Protein AF-A0A956BCB8-F1 (afdb_monomer_lite)

Sequence (490 aa):
EVKVELLGRRTKRAVRRPFRRSSAASWKRRGELRVGMPKALNMWSTGPFWRTYLETVGVKMKNVVFSDDTSEEMWIEGGKYGSIDPCYPSKVAQAHIHDLLFHKHSPEKPLDFIFFPCLTHMTTKLVGVMDTTSCPIVAGTPEVMKSAFTKEIDFFADRGVTYVDFAVTFTEPNLLKRQMFEGWAQHLGMTEDESDFAVDQAWKALERFDTIMEDKGREVLEAVERDDAIALLMIGRPYHSDPGLNHSVMDEFQVLGYPVLSMRSIPKDPAWLERFYADGLASGTIAHVLDLNDIWPENYSANSAQKVWSARFAARHPNVAVLDLSSFKCGHDAPTYGLVDSIINASGTPYSALHDIDANKPTGSIKIRVKTYAHSLKLHRERLEDVSRQKAELGFRVEAKRVALLEMKAAQLAQRGAMEPGLAAQIAQARERMAAYEARRPPPEKPKLPEGAIGLDKLSLGKRATASAAAHASAAGGDAARHAAAPQNT

Structure (mmCIF, N/CA/C/O backbone):
data_AF-A0A956BCB8-F1
#
_entry.id   AF-A0A956BCB8-F1
#
loop_
_atom_site.group_PDB
_atom_site.id
_atom_site.type_symbol
_atom_site.label_atom_id
_atom_site.label_alt_id
_atom_site.label_comp_id
_atom_site.label_asym_id
_atom_site.label_entity_id
_atom_site.label_seq_id
_atom_site.pdbx_PDB_ins_code
_atom_site.Cartn_x
_atom_site.Cartn_y
_atom_site.Cartn_z
_atom_site.occupancy
_atom_site.B_iso_or_equiv
_atom_site.auth_seq_id
_atom_site.auth_comp_id
_atom_site.auth_asym_id
_atom_site.auth_atom_id
_atom_site.pdbx_PDB_model_num
ATOM 1 N N . GLU A 1 1 ? -6.526 18.590 -31.800 1.00 78.38 1 GLU A N 1
ATOM 2 C CA . GLU A 1 1 ? -5.527 19.552 -32.310 1.00 78.38 1 GLU A CA 1
ATOM 3 C C . GLU A 1 1 ? -5.641 20.847 -31.516 1.00 78.38 1 GLU A C 1
ATOM 5 O O . GLU A 1 1 ? -6.756 21.332 -31.333 1.00 78.38 1 GLU A O 1
ATOM 10 N N . VAL A 1 2 ? -4.525 21.353 -30.988 1.00 81.00 2 VAL A N 1
ATOM 11 C CA . VAL A 1 2 ? -4.459 22.658 -30.315 1.00 81.00 2 VAL A CA 1
ATOM 12 C C . VAL A 1 2 ? -3.605 23.564 -31.189 1.00 81.00 2 VAL A C 1
ATOM 14 O O . VAL A 1 2 ? -2.436 23.258 -31.404 1.00 81.00 2 VAL A O 1
ATOM 17 N N . LYS A 1 3 ? -4.178 24.651 -31.707 1.00 82.88 3 LYS A N 1
ATOM 18 C CA . LYS A 1 3 ? -3.431 25.682 -32.435 1.00 82.88 3 LYS A CA 1
ATOM 19 C C . LYS A 1 3 ? -3.302 26.917 -31.561 1.00 82.88 3 LYS A C 1
ATOM 21 O O . LYS A 1 3 ? -4.275 27.333 -30.935 1.00 82.88 3 LYS A O 1
ATOM 26 N N . VAL A 1 4 ? -2.099 27.477 -31.506 1.00 82.69 4 VAL A N 1
ATOM 27 C CA . VAL A 1 4 ? -1.849 28.783 -30.894 1.00 82.69 4 VAL A CA 1
ATOM 28 C C . VAL A 1 4 ? -1.870 29.806 -32.021 1.00 82.69 4 VAL A C 1
ATOM 30 O O . VAL A 1 4 ? -1.070 29.727 -32.947 1.00 82.69 4 VAL A O 1
ATOM 33 N N . GLU A 1 5 ? -2.837 30.712 -31.985 1.00 85.50 5 GLU A N 1
ATOM 34 C CA . GLU A 1 5 ? -2.962 31.801 -32.951 1.00 85.50 5 GLU A CA 1
ATOM 35 C C . GLU A 1 5 ? -1.955 32.918 -32.648 1.00 85.50 5 GLU A C 1
ATOM 37 O O . GLU A 1 5 ? -1.380 32.976 -31.560 1.00 85.50 5 GLU A O 1
ATOM 42 N N . LEU A 1 6 ? -1.775 33.836 -33.603 1.00 76.75 6 LEU A N 1
ATOM 43 C CA . LEU A 1 6 ? -0.770 34.910 -33.579 1.00 76.75 6 LEU A CA 1
ATOM 44 C C . LEU A 1 6 ? -0.837 35.818 -32.325 1.00 76.75 6 LEU A C 1
ATOM 46 O O . LEU A 1 6 ? 0.141 36.474 -31.993 1.00 76.75 6 LEU A O 1
ATOM 50 N N . LEU A 1 7 ? -1.967 35.831 -31.605 1.00 83.25 7 LEU A N 1
ATOM 51 C CA . LEU A 1 7 ? -2.192 36.592 -30.364 1.00 83.25 7 LEU A CA 1
ATOM 52 C C . LEU A 1 7 ? -2.240 35.708 -29.099 1.00 83.25 7 LEU A C 1
ATOM 54 O O . LEU A 1 7 ? -2.809 36.096 -28.083 1.00 83.25 7 LEU A O 1
ATOM 58 N N . GLY A 1 8 ? -1.724 34.477 -29.159 1.00 79.69 8 GLY A N 1
ATOM 59 C CA . GLY A 1 8 ? -1.734 33.538 -28.030 1.00 79.69 8 GLY A CA 1
ATOM 60 C C . GLY A 1 8 ? -3.086 32.859 -27.771 1.00 79.69 8 GLY A C 1
ATOM 61 O O . GLY A 1 8 ? -3.193 32.013 -26.879 1.00 79.69 8 GLY A O 1
ATOM 62 N N . ARG A 1 9 ? -4.120 33.169 -28.566 1.00 83.00 9 ARG A N 1
ATOM 63 C CA . ARG A 1 9 ? -5.427 32.503 -28.498 1.00 83.00 9 ARG A CA 1
ATOM 64 C C . ARG A 1 9 ? -5.270 31.029 -28.874 1.00 83.00 9 ARG A C 1
ATOM 66 O O . ARG A 1 9 ? -4.783 30.699 -29.950 1.00 83.00 9 ARG A O 1
ATOM 73 N N . ARG A 1 10 ? -5.676 30.128 -27.976 1.00 88.06 10 ARG A N 1
ATOM 74 C CA . ARG A 1 10 ? -5.617 28.677 -28.202 1.00 88.06 10 ARG A CA 1
ATOM 75 C C . ARG A 1 10 ? -6.947 28.185 -28.758 1.00 88.06 10 ARG A C 1
ATOM 77 O O . ARG A 1 10 ? -7.950 28.213 -28.048 1.00 88.06 10 ARG A O 1
ATOM 84 N N . THR A 1 11 ? -6.962 27.686 -29.989 1.00 85.19 11 THR A N 1
ATOM 85 C CA . THR A 1 11 ? -8.126 26.995 -30.555 1.00 85.19 11 THR A CA 1
ATOM 86 C C . THR A 1 11 ? -7.971 25.487 -30.412 1.00 85.19 11 THR A C 1
ATOM 88 O O . THR A 1 11 ? -6.934 24.909 -30.738 1.00 85.19 11 THR A O 1
ATOM 91 N N . LYS A 1 12 ? -9.010 24.837 -29.876 1.00 88.19 12 LYS A N 1
ATOM 92 C CA . LYS A 1 12 ? -9.073 23.382 -29.704 1.00 88.19 12 LYS A CA 1
ATOM 93 C C . LYS A 1 12 ? -10.055 22.813 -30.720 1.00 88.19 12 LYS A C 1
ATOM 95 O O . LYS A 1 12 ? -11.239 23.129 -30.676 1.00 88.19 12 LYS A O 1
ATOM 100 N N . ARG A 1 13 ? -9.571 21.950 -31.611 1.00 87.56 13 ARG A N 1
ATOM 101 C CA . ARG A 1 13 ? -10.404 21.185 -32.545 1.00 87.56 13 ARG A CA 1
ATOM 102 C C . ARG A 1 13 ? -10.334 19.705 -32.193 1.00 87.56 13 ARG A C 1
ATOM 104 O O . ARG A 1 13 ? -9.237 19.144 -32.096 1.00 87.56 13 ARG A O 1
ATOM 111 N N . ALA A 1 14 ? -11.489 19.068 -32.018 1.00 86.50 14 ALA A N 1
ATOM 112 C CA . ALA A 1 14 ? -11.568 17.616 -31.912 1.00 86.50 14 ALA A CA 1
ATOM 113 C C . ALA A 1 14 ? -11.188 16.992 -33.264 1.00 86.50 14 ALA A C 1
ATOM 115 O O . ALA A 1 14 ? -11.709 17.389 -34.305 1.00 86.50 14 ALA A O 1
ATOM 116 N N . VAL A 1 15 ? -10.249 16.048 -33.252 1.00 85.19 15 VAL A N 1
ATOM 117 C CA . VAL A 1 15 ? -9.771 15.351 -34.452 1.00 85.19 15 VAL A CA 1
ATOM 118 C C . VAL A 1 15 ? -9.816 13.857 -34.173 1.00 85.19 15 VAL A C 1
ATOM 120 O O . VAL A 1 15 ? -9.373 13.416 -33.115 1.00 85.19 15 VAL A O 1
ATOM 123 N N . ARG A 1 16 ? -10.334 13.082 -35.128 1.00 87.62 16 ARG A N 1
ATOM 124 C CA . ARG A 1 16 ? -10.259 11.620 -35.114 1.00 87.62 16 ARG A CA 1
ATOM 125 C C . ARG A 1 16 ? -9.107 11.199 -36.018 1.00 87.62 16 ARG A C 1
ATOM 127 O O . ARG A 1 16 ? -9.094 11.555 -37.192 1.00 87.62 16 ARG A O 1
ATOM 134 N N . ARG A 1 17 ? -8.152 10.448 -35.474 1.00 91.62 17 ARG A N 1
ATOM 135 C CA . ARG A 1 17 ? -7.051 9.838 -36.230 1.00 91.62 17 ARG A CA 1
ATOM 136 C C . ARG A 1 17 ? -7.016 8.331 -35.966 1.00 91.62 17 ARG A C 1
ATOM 138 O O . ARG A 1 17 ? -7.472 7.917 -34.898 1.00 91.62 17 ARG A O 1
ATOM 145 N N . PRO A 1 18 ? -6.529 7.511 -36.912 1.00 92.56 18 PRO A N 1
ATOM 146 C CA . PRO A 1 18 ? -6.334 6.092 -36.654 1.00 92.56 18 PRO A CA 1
ATOM 147 C C . PRO A 1 18 ? -5.283 5.885 -35.560 1.00 92.56 18 PRO A C 1
ATOM 149 O O . PRO A 1 18 ? -4.381 6.709 -35.379 1.00 92.56 18 PRO A O 1
ATOM 152 N N . PHE A 1 19 ? -5.409 4.765 -34.855 1.00 95.88 19 PHE A N 1
ATOM 153 C CA . PHE A 1 19 ? -4.421 4.316 -33.885 1.00 95.88 19 PHE A CA 1
ATOM 154 C C . PHE A 1 19 ? -3.164 3.849 -34.622 1.00 95.88 19 PHE A C 1
ATOM 156 O O . PHE A 1 19 ? -3.221 2.931 -35.445 1.00 95.88 19 PHE A O 1
ATOM 163 N N . ARG A 1 20 ? -2.024 4.471 -34.336 1.00 96.75 20 ARG A N 1
ATOM 164 C CA . ARG A 1 20 ? -0.741 4.131 -34.942 1.00 96.75 20 ARG A CA 1
ATOM 165 C C . ARG A 1 20 ? -0.164 2.908 -34.239 1.00 96.75 20 ARG A C 1
ATOM 167 O O . ARG A 1 20 ? 0.370 3.012 -33.142 1.00 96.75 20 ARG A O 1
ATOM 174 N N . ARG A 1 21 ? -0.248 1.752 -34.889 1.00 96.75 21 ARG A N 1
ATOM 175 C CA . ARG A 1 21 ? 0.391 0.511 -34.431 1.00 96.75 21 ARG A CA 1
ATOM 176 C C . ARG A 1 21 ? 1.864 0.472 -34.832 1.00 96.75 21 ARG A C 1
ATOM 178 O O . ARG A 1 21 ? 2.269 1.065 -35.834 1.00 96.75 21 ARG A O 1
ATOM 185 N N . SER A 1 22 ? 2.645 -0.254 -34.050 1.00 97.56 22 SER A N 1
ATOM 186 C CA . SER A 1 22 ? 3.992 -0.685 -34.411 1.00 97.56 22 SER A CA 1
ATOM 187 C C . SER A 1 22 ? 3.979 -1.755 -35.509 1.00 97.56 22 SER A C 1
ATOM 189 O O . SER A 1 22 ? 2.927 -2.249 -35.923 1.00 97.56 22 SER A O 1
ATOM 191 N N . SER A 1 23 ? 5.164 -2.115 -36.008 1.00 97.56 23 SER A N 1
ATOM 192 C CA . SER A 1 23 ? 5.294 -3.198 -36.985 1.00 97.56 23 SER A CA 1
ATOM 193 C C . SER A 1 23 ? 4.954 -4.560 -36.363 1.00 97.56 23 SER A C 1
ATOM 195 O O . SER A 1 23 ? 5.201 -4.795 -35.179 1.00 97.56 23 SER A O 1
ATOM 197 N N . ALA A 1 24 ? 4.464 -5.501 -37.177 1.00 97.19 24 ALA A N 1
ATOM 198 C CA . ALA A 1 24 ? 4.207 -6.872 -36.724 1.00 97.19 24 ALA A CA 1
ATOM 199 C C . ALA A 1 24 ? 5.474 -7.560 -36.178 1.00 97.19 24 ALA A C 1
ATOM 201 O O . ALA A 1 24 ? 5.397 -8.341 -35.230 1.00 97.19 24 ALA A O 1
ATOM 202 N N . ALA A 1 25 ? 6.646 -7.235 -36.737 1.00 97.75 25 ALA A N 1
ATOM 203 C CA . ALA A 1 25 ? 7.933 -7.726 -36.255 1.00 97.75 25 ALA A CA 1
ATOM 204 C C . ALA A 1 25 ? 8.260 -7.187 -34.851 1.00 97.75 25 ALA A C 1
ATOM 206 O O . ALA A 1 25 ? 8.631 -7.967 -33.975 1.00 97.75 25 ALA A O 1
ATOM 207 N N . SER A 1 26 ? 8.056 -5.884 -34.611 1.00 97.56 26 SER A N 1
ATOM 208 C CA . SER A 1 26 ? 8.224 -5.271 -33.285 1.00 97.56 26 SER A CA 1
ATOM 209 C C . SER A 1 26 ? 7.300 -5.920 -32.258 1.00 97.56 26 SER A C 1
ATOM 211 O O . SER A 1 26 ? 7.753 -6.307 -31.185 1.00 97.56 26 SER A O 1
ATOM 213 N N . TRP A 1 27 ? 6.021 -6.092 -32.603 1.00 97.19 27 TRP A N 1
ATOM 214 C CA . TRP A 1 27 ? 5.041 -6.733 -31.726 1.00 97.19 27 TRP A CA 1
ATOM 215 C C . TRP A 1 27 ? 5.432 -8.176 -31.377 1.00 97.19 27 TRP A C 1
ATOM 217 O O . TRP A 1 27 ? 5.416 -8.556 -30.207 1.00 97.19 27 TRP A O 1
ATOM 227 N N . LYS A 1 28 ? 5.852 -8.972 -32.373 1.00 97.62 28 LYS A N 1
ATOM 228 C CA . LYS A 1 28 ? 6.321 -10.348 -32.153 1.00 97.62 28 LYS A CA 1
ATOM 229 C C . LYS A 1 28 ? 7.545 -10.389 -31.232 1.00 97.62 28 LYS A C 1
ATOM 231 O O . LYS A 1 28 ? 7.536 -11.162 -30.276 1.00 97.62 28 LYS A O 1
ATOM 236 N N . ARG A 1 29 ? 8.544 -9.527 -31.476 1.00 97.88 29 ARG A N 1
ATOM 237 C CA . ARG A 1 29 ? 9.771 -9.425 -30.664 1.00 97.88 29 ARG A CA 1
ATOM 238 C C . ARG A 1 29 ? 9.452 -9.163 -29.192 1.00 97.88 29 ARG A C 1
ATOM 240 O O . ARG A 1 29 ? 10.009 -9.827 -28.328 1.00 97.88 29 ARG A O 1
ATOM 247 N N . ARG A 1 30 ? 8.528 -8.245 -28.880 1.00 98.00 30 ARG A N 1
ATOM 248 C CA . ARG A 1 30 ? 8.152 -7.945 -27.481 1.00 98.00 30 ARG A CA 1
ATOM 249 C C . ARG A 1 30 ? 7.648 -9.164 -26.718 1.00 98.00 30 ARG A C 1
ATOM 251 O O . ARG A 1 30 ? 7.929 -9.296 -25.533 1.00 98.00 30 ARG A O 1
ATOM 258 N N . GLY A 1 31 ? 6.962 -10.079 -27.402 1.00 97.31 31 GLY A N 1
ATOM 259 C CA . GLY A 1 31 ? 6.481 -11.324 -26.810 1.00 97.31 31 GLY A CA 1
ATOM 260 C C . GLY A 1 31 ? 7.582 -12.338 -26.472 1.00 97.31 31 GLY A C 1
ATOM 261 O O . GLY A 1 31 ? 7.275 -13.384 -25.891 1.00 97.31 31 GLY A O 1
ATOM 262 N N . GLU A 1 32 ? 8.828 -12.079 -26.863 1.00 97.06 32 GLU A N 1
ATOM 263 C CA . GLU A 1 32 ? 10.011 -12.891 -26.558 1.00 97.06 32 GLU A CA 1
ATOM 264 C C . GLU A 1 32 ? 10.850 -12.260 -25.436 1.00 97.06 32 GLU A C 1
ATOM 266 O O . GLU A 1 32 ? 11.441 -13.001 -24.655 1.00 97.06 32 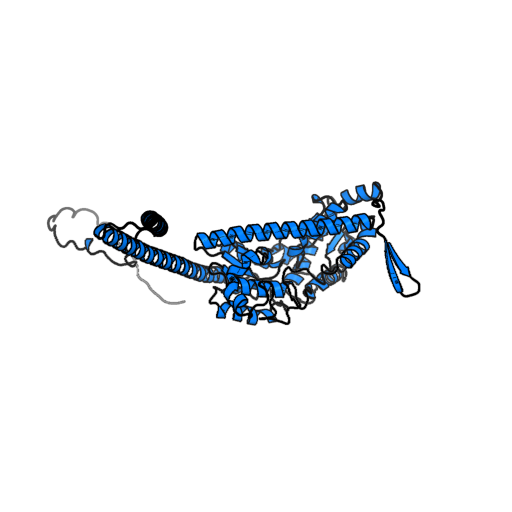GLU A O 1
ATOM 271 N N . LEU A 1 33 ? 10.796 -10.929 -25.282 1.00 98.12 33 LEU A N 1
ATOM 272 C CA . LEU A 1 33 ? 11.534 -10.180 -24.260 1.00 98.12 33 LEU A CA 1
ATOM 273 C C . LEU A 1 33 ? 11.100 -10.548 -22.837 1.00 98.12 33 LEU A C 1
ATOM 275 O O . LEU A 1 33 ? 9.907 -10.751 -22.587 1.00 98.12 33 LEU A O 1
ATOM 279 N N . ARG A 1 34 ? 12.056 -10.573 -21.904 1.00 98.62 34 ARG A N 1
ATOM 280 C CA . ARG A 1 34 ? 11.872 -10.768 -20.460 1.00 98.62 34 ARG A CA 1
ATOM 281 C C . ARG A 1 34 ? 12.368 -9.558 -19.674 1.00 98.62 34 ARG A C 1
ATOM 283 O O . ARG A 1 34 ? 13.494 -9.102 -19.855 1.00 98.62 34 ARG A O 1
ATOM 290 N N . VAL A 1 35 ? 11.518 -9.063 -18.780 1.00 98.81 35 VAL A N 1
ATOM 291 C CA . VAL A 1 35 ? 11.767 -7.870 -17.962 1.00 98.81 35 VAL A CA 1
ATOM 292 C C . VAL A 1 35 ? 11.741 -8.268 -16.491 1.00 98.81 35 VAL A C 1
ATOM 294 O O . VAL A 1 35 ? 10.708 -8.708 -15.986 1.00 98.81 35 VAL A O 1
ATOM 297 N N . GLY A 1 36 ? 12.880 -8.121 -15.821 1.00 98.69 36 GLY A N 1
ATOM 298 C CA . GLY A 1 36 ? 13.033 -8.244 -14.377 1.00 98.69 36 GLY A CA 1
ATOM 299 C C . GLY A 1 36 ? 12.641 -6.952 -13.661 1.00 98.69 36 GLY A C 1
ATOM 300 O O . GLY A 1 36 ? 12.935 -5.867 -14.152 1.00 98.69 36 GLY A O 1
ATOM 301 N N . MET A 1 37 ? 12.001 -7.045 -12.500 1.00 98.50 37 MET A N 1
ATOM 302 C CA . MET A 1 37 ? 11.671 -5.905 -11.641 1.00 98.50 37 MET A CA 1
ATOM 303 C C . MET A 1 37 ? 11.939 -6.259 -10.175 1.00 98.50 37 MET A C 1
ATOM 305 O O . MET A 1 37 ? 11.425 -7.275 -9.701 1.00 98.50 37 MET A O 1
ATOM 309 N N . PRO A 1 38 ? 12.714 -5.457 -9.426 1.00 97.69 38 PRO A N 1
ATOM 310 C CA . PRO A 1 38 ? 12.948 -5.741 -8.017 1.00 97.69 38 PRO A CA 1
ATOM 311 C C . PRO A 1 38 ? 11.653 -5.527 -7.229 1.00 97.69 38 PRO A C 1
ATOM 313 O O . PRO A 1 38 ? 10.982 -4.504 -7.368 1.00 97.69 38 PRO A O 1
ATOM 316 N N . LYS A 1 39 ? 11.293 -6.481 -6.372 1.00 96.12 39 LYS A N 1
ATOM 317 C CA . LYS A 1 39 ? 10.112 -6.424 -5.502 1.00 96.12 39 LYS A CA 1
ATOM 318 C C . LYS A 1 39 ? 10.396 -5.582 -4.249 1.00 96.12 39 LYS A C 1
ATOM 320 O O . LYS A 1 39 ? 10.201 -6.019 -3.124 1.00 96.12 39 LYS A O 1
ATOM 325 N N . ALA A 1 40 ? 10.856 -4.350 -4.458 1.00 95.31 40 ALA A N 1
ATOM 326 C CA . ALA A 1 40 ? 11.363 -3.469 -3.410 1.00 95.31 40 ALA A CA 1
ATOM 327 C C . ALA A 1 40 ? 10.598 -2.138 -3.338 1.00 95.31 40 ALA A C 1
ATOM 329 O O . ALA A 1 40 ? 10.073 -1.631 -4.331 1.00 95.31 40 ALA A O 1
ATOM 330 N N . LEU A 1 41 ? 10.591 -1.513 -2.158 1.00 95.75 41 LEU A N 1
ATOM 331 C CA . LEU A 1 41 ? 10.077 -0.153 -1.954 1.00 95.75 41 LEU A CA 1
ATOM 332 C C . LEU A 1 41 ? 8.624 0.035 -2.459 1.00 95.75 41 LEU A C 1
ATOM 334 O O . LEU A 1 41 ? 7.734 -0.750 -2.132 1.00 95.75 41 LEU A O 1
ATOM 338 N N . ASN A 1 42 ? 8.365 1.082 -3.251 1.00 95.31 42 ASN A N 1
ATOM 339 C CA . ASN A 1 42 ? 7.043 1.383 -3.807 1.00 95.31 42 ASN A CA 1
ATOM 340 C C . ASN A 1 42 ? 6.625 0.434 -4.947 1.00 95.31 42 ASN A C 1
ATOM 342 O O . ASN A 1 42 ? 5.492 0.531 -5.420 1.00 95.31 42 ASN A O 1
ATOM 346 N N . MET A 1 43 ? 7.460 -0.526 -5.366 1.00 95.38 43 MET A N 1
ATOM 347 C CA . MET A 1 43 ? 7.018 -1.577 -6.297 1.00 95.38 43 MET A CA 1
ATOM 348 C C . MET A 1 43 ? 5.882 -2.413 -5.695 1.00 95.38 43 MET A C 1
ATOM 350 O O . MET A 1 43 ? 5.007 -2.869 -6.425 1.00 95.38 43 MET A O 1
ATOM 354 N N . TRP A 1 44 ? 5.811 -2.516 -4.364 1.00 94.31 44 TRP A N 1
ATOM 355 C CA . TRP A 1 44 ? 4.705 -3.166 -3.655 1.00 94.31 44 TRP A CA 1
ATOM 356 C C . TRP A 1 44 ? 3.353 -2.457 -3.806 1.00 94.31 44 TRP A C 1
ATOM 358 O O . TRP A 1 44 ? 2.317 -3.115 -3.796 1.00 94.31 44 TRP A O 1
ATOM 368 N N . SER A 1 45 ? 3.335 -1.132 -3.976 1.00 93.31 45 SER A N 1
ATOM 369 C CA . SER A 1 45 ? 2.097 -0.368 -4.198 1.00 93.31 45 SER A CA 1
ATOM 370 C C . SER A 1 45 ? 1.796 -0.118 -5.673 1.00 93.31 45 SER A C 1
ATOM 372 O O . SER A 1 45 ? 0.657 0.188 -6.011 1.00 93.31 45 SER A O 1
ATOM 374 N N . THR A 1 46 ? 2.792 -0.244 -6.553 1.00 96.06 46 THR A N 1
ATOM 375 C CA . THR A 1 46 ? 2.686 0.116 -7.979 1.00 96.06 46 THR A CA 1
ATOM 376 C C . THR A 1 46 ? 2.840 -1.074 -8.932 1.00 96.06 46 THR A C 1
ATOM 378 O O . THR A 1 46 ? 2.613 -0.933 -10.130 1.00 96.06 46 THR A O 1
ATOM 381 N N . GLY A 1 47 ? 3.136 -2.274 -8.425 1.00 96.12 47 GLY A N 1
ATOM 382 C CA . GLY A 1 47 ? 3.299 -3.508 -9.202 1.00 96.12 47 GLY A CA 1
ATOM 383 C C . GLY A 1 47 ? 2.190 -3.792 -10.229 1.00 96.12 47 GLY A C 1
ATOM 384 O O . GLY A 1 47 ? 2.526 -4.095 -11.378 1.00 96.12 47 GLY A O 1
ATOM 385 N N . PRO A 1 48 ? 0.889 -3.645 -9.887 1.00 97.31 48 PRO A N 1
ATOM 386 C CA . PRO A 1 48 ? -0.199 -3.822 -10.851 1.00 97.31 48 PRO A CA 1
ATOM 387 C C . PRO A 1 48 ? -0.103 -2.892 -12.067 1.00 97.31 48 PRO A C 1
ATOM 389 O O . PRO A 1 48 ? -0.413 -3.319 -13.180 1.00 97.31 48 PRO A O 1
ATOM 392 N N . PHE A 1 49 ? 0.369 -1.655 -11.878 1.00 98.56 49 PHE A N 1
ATOM 393 C CA . PHE A 1 49 ? 0.567 -0.694 -12.962 1.00 98.56 49 PHE A CA 1
ATOM 394 C C . PHE A 1 49 ? 1.672 -1.177 -13.910 1.00 98.56 49 PHE A C 1
ATOM 396 O O . PHE A 1 49 ? 1.430 -1.353 -15.104 1.00 98.56 49 PHE A O 1
ATOM 403 N N . TRP A 1 50 ? 2.867 -1.465 -13.382 1.00 98.19 50 TRP A N 1
ATOM 404 C CA . TRP A 1 50 ? 4.025 -1.845 -14.203 1.00 98.19 50 TRP A CA 1
ATOM 405 C C . TRP A 1 50 ? 3.794 -3.131 -14.980 1.00 98.19 50 TRP A C 1
ATOM 407 O O . TRP A 1 50 ? 4.085 -3.206 -16.175 1.00 98.19 50 TRP A O 1
ATOM 417 N N . ARG A 1 51 ? 3.214 -4.130 -14.308 1.00 98.00 51 ARG A N 1
ATOM 418 C CA . ARG A 1 51 ? 2.868 -5.404 -14.929 1.00 98.00 51 ARG A CA 1
ATOM 419 C C . ARG A 1 51 ? 1.890 -5.207 -16.084 1.00 98.00 51 ARG A C 1
ATOM 421 O O . ARG A 1 51 ? 2.157 -5.659 -17.194 1.00 98.00 51 ARG A O 1
ATOM 428 N N . THR A 1 52 ? 0.797 -4.488 -15.840 1.00 98.69 52 THR A N 1
ATOM 429 C CA . THR A 1 52 ? -0.241 -4.262 -16.853 1.00 98.69 52 THR A CA 1
ATOM 430 C C . THR A 1 52 ? 0.279 -3.438 -18.026 1.00 98.69 52 THR A C 1
ATOM 432 O O . THR A 1 52 ? -0.061 -3.738 -19.170 1.00 98.69 52 THR A O 1
ATOM 435 N N . TYR A 1 53 ? 1.123 -2.433 -17.776 1.00 98.81 53 TYR A N 1
ATOM 436 C CA . TYR A 1 53 ? 1.748 -1.642 -18.835 1.00 98.81 53 TYR A CA 1
ATOM 437 C C . TYR A 1 53 ? 2.555 -2.538 -19.786 1.00 98.81 53 TYR A C 1
ATOM 439 O O . TYR A 1 53 ? 2.287 -2.552 -20.989 1.00 98.81 53 TYR A O 1
ATOM 447 N N . LEU A 1 54 ? 3.485 -3.337 -19.245 1.00 98.62 54 LEU A N 1
ATOM 448 C CA . LEU A 1 54 ? 4.342 -4.235 -20.029 1.00 98.62 54 LEU A CA 1
ATOM 449 C C . LEU A 1 54 ? 3.525 -5.284 -20.795 1.00 98.62 54 LEU A C 1
ATOM 451 O O . LEU A 1 54 ? 3.777 -5.531 -21.978 1.00 98.62 54 LEU A O 1
ATOM 455 N N . GLU A 1 55 ? 2.509 -5.858 -20.151 1.00 98.44 55 GLU A N 1
ATOM 456 C CA . GLU A 1 55 ? 1.604 -6.814 -20.791 1.00 98.44 55 GLU A CA 1
ATOM 457 C C . GLU A 1 55 ? 0.815 -6.185 -21.942 1.00 98.44 55 GLU A C 1
ATOM 459 O O . GLU A 1 55 ? 0.720 -6.759 -23.029 1.00 98.44 55 GLU A O 1
ATOM 464 N N . THR A 1 56 ? 0.315 -4.963 -21.747 1.00 98.50 56 THR A N 1
ATOM 465 C CA . THR A 1 56 ? -0.480 -4.253 -22.755 1.00 98.50 56 THR A CA 1
ATOM 466 C C . THR A 1 56 ? 0.348 -3.875 -23.983 1.00 98.50 56 THR A C 1
ATOM 468 O O . THR A 1 56 ? -0.160 -3.932 -25.105 1.00 98.50 56 THR A O 1
ATOM 471 N N . VAL A 1 57 ? 1.631 -3.535 -23.806 1.00 97.88 57 VAL A N 1
ATOM 472 C CA . VAL A 1 57 ? 2.530 -3.247 -24.937 1.00 97.88 57 VAL A CA 1
ATOM 473 C C . VAL A 1 57 ? 3.045 -4.508 -25.639 1.00 97.88 57 VAL A C 1
ATOM 475 O O . VAL A 1 57 ? 3.712 -4.377 -26.664 1.00 97.88 57 VAL A O 1
ATOM 478 N N . GLY A 1 58 ? 2.719 -5.711 -25.153 1.00 97.81 58 GLY A N 1
ATOM 479 C CA . GLY A 1 58 ? 2.973 -6.982 -25.842 1.00 97.81 58 GLY A CA 1
ATOM 480 C C . GLY A 1 58 ? 4.016 -7.897 -25.192 1.00 97.81 58 GLY A C 1
ATOM 481 O O . GLY A 1 58 ? 4.340 -8.935 -25.773 1.00 97.81 58 GLY A O 1
ATOM 482 N N . VAL A 1 59 ? 4.540 -7.562 -24.006 1.00 98.44 59 VAL A N 1
ATOM 483 C CA . VAL A 1 59 ? 5.370 -8.492 -23.218 1.00 98.44 59 VAL A CA 1
ATOM 484 C C . VAL A 1 59 ? 4.466 -9.580 -22.637 1.00 98.44 59 VAL A C 1
ATOM 486 O O . VAL A 1 59 ? 3.394 -9.303 -22.112 1.00 98.44 59 VAL A O 1
ATOM 489 N N . LYS A 1 60 ? 4.851 -10.855 -22.723 1.00 97.94 60 LYS A N 1
ATOM 490 C CA . LYS A 1 60 ? 4.013 -11.933 -22.164 1.00 97.94 60 LYS A CA 1
ATOM 491 C C . LYS A 1 60 ? 3.988 -11.853 -20.634 1.00 97.94 60 LYS A C 1
ATOM 493 O O . LYS A 1 60 ? 5.033 -11.673 -20.023 1.00 97.94 60 LYS A O 1
ATOM 498 N N . MET A 1 61 ? 2.844 -12.138 -20.007 1.00 96.12 61 MET A N 1
ATOM 499 C CA . MET A 1 61 ? 2.690 -12.154 -18.537 1.00 96.12 61 MET A CA 1
ATOM 500 C C . MET A 1 61 ? 3.786 -12.956 -17.809 1.00 96.12 61 MET A C 1
ATOM 502 O O . MET A 1 61 ? 4.304 -12.523 -16.784 1.00 96.12 61 MET A O 1
ATOM 506 N N . LYS A 1 62 ? 4.174 -14.121 -18.349 1.00 96.69 62 LYS A N 1
ATOM 507 C CA . LYS A 1 62 ? 5.232 -14.986 -17.784 1.00 96.69 62 LYS A CA 1
ATOM 508 C C . LYS A 1 62 ? 6.656 -14.423 -17.914 1.00 96.69 62 LYS A C 1
ATOM 510 O O . LYS A 1 62 ? 7.583 -14.953 -17.312 1.00 96.69 62 LYS A O 1
ATOM 515 N N . ASN A 1 63 ? 6.829 -13.409 -18.755 1.00 98.00 63 ASN A N 1
ATOM 516 C CA . ASN A 1 63 ? 8.098 -12.752 -19.030 1.00 98.00 63 ASN A CA 1
ATOM 517 C C . ASN A 1 63 ? 8.274 -11.464 -18.212 1.00 98.00 63 ASN A C 1
ATOM 519 O O . ASN A 1 63 ? 9.344 -10.865 -18.252 1.00 98.00 63 ASN A O 1
ATOM 523 N N . VAL A 1 64 ? 7.247 -11.054 -17.467 1.00 98.12 64 VAL A N 1
ATOM 524 C CA . VAL A 1 64 ? 7.340 -10.018 -16.441 1.00 98.12 64 VAL A CA 1
ATOM 525 C C . VAL A 1 64 ? 7.708 -10.716 -15.134 1.00 98.12 64 VAL A C 1
ATOM 527 O O . VAL A 1 64 ? 6.881 -11.408 -14.539 1.00 98.12 64 VAL A O 1
ATOM 530 N N . VAL A 1 65 ? 8.971 -10.600 -14.732 1.00 98.31 65 VAL A N 1
ATOM 531 C CA . VAL A 1 65 ? 9.565 -11.365 -13.631 1.00 98.31 65 VAL A CA 1
ATOM 532 C C . VAL A 1 65 ? 9.856 -10.422 -12.475 1.00 98.31 65 VAL A C 1
ATOM 534 O O . VAL A 1 65 ? 10.603 -9.464 -12.634 1.00 98.31 65 VAL A O 1
ATOM 537 N N . PHE A 1 66 ? 9.286 -10.694 -11.308 1.00 98.19 66 PHE A N 1
ATOM 538 C CA . PHE A 1 66 ? 9.696 -10.020 -10.080 1.00 98.19 66 PHE A CA 1
ATOM 539 C C . PHE A 1 66 ? 10.803 -10.825 -9.396 1.00 98.19 66 PHE A C 1
ATOM 541 O O . PHE A 1 66 ? 10.856 -12.047 -9.563 1.00 98.19 66 PHE A O 1
ATOM 548 N N . SER A 1 67 ? 11.670 -10.152 -8.640 1.00 98.25 67 SER A N 1
ATOM 549 C CA . SER A 1 67 ? 12.517 -10.848 -7.665 1.00 98.25 67 SER A CA 1
ATOM 550 C C . SER A 1 67 ? 11.647 -11.564 -6.628 1.00 98.25 67 SER A C 1
ATOM 552 O O . SER A 1 67 ? 10.480 -11.198 -6.436 1.00 98.25 67 SER A O 1
ATOM 554 N N . ASP A 1 68 ? 12.226 -12.530 -5.925 1.00 97.50 68 ASP A N 1
ATOM 555 C CA . ASP A 1 68 ? 11.528 -13.194 -4.822 1.00 97.50 68 ASP A CA 1
ATOM 556 C C . ASP A 1 68 ? 11.251 -12.238 -3.646 1.00 97.50 68 ASP A C 1
ATOM 558 O O . ASP A 1 68 ? 11.720 -11.091 -3.613 1.00 97.50 68 ASP A O 1
ATOM 562 N N . ASP A 1 69 ? 10.435 -12.715 -2.702 1.00 96.31 69 ASP A N 1
ATOM 563 C CA . ASP A 1 69 ? 10.275 -12.077 -1.394 1.00 96.31 69 ASP A CA 1
ATOM 564 C C . ASP A 1 69 ? 11.612 -12.046 -0.652 1.00 96.31 69 ASP A C 1
ATOM 566 O O . ASP A 1 69 ? 12.445 -12.942 -0.814 1.00 96.31 69 ASP A O 1
ATOM 570 N N . THR A 1 70 ? 11.814 -11.020 0.173 1.00 95.06 70 THR A N 1
ATOM 571 C CA . THR A 1 70 ? 13.042 -10.905 0.955 1.00 95.06 70 THR A CA 1
ATOM 572 C C . THR A 1 70 ? 13.174 -12.111 1.886 1.00 95.06 70 THR A C 1
ATOM 574 O O . THR A 1 70 ? 12.256 -12.451 2.636 1.00 95.06 70 THR A O 1
ATOM 577 N N . SER A 1 71 ? 14.350 -12.733 1.886 1.00 93.00 71 SER A N 1
ATOM 578 C CA . SER A 1 71 ? 14.735 -13.760 2.852 1.00 93.00 71 SER A CA 1
ATOM 579 C C . SER A 1 71 ? 16.104 -13.445 3.452 1.00 93.00 71 SER A C 1
ATOM 581 O O . SER A 1 71 ? 16.837 -12.586 2.954 1.00 93.00 71 SER A O 1
ATOM 583 N N . GLU A 1 72 ? 16.449 -14.129 4.542 1.00 89.88 72 GLU A N 1
ATOM 584 C CA . GLU A 1 72 ? 17.769 -13.988 5.161 1.00 89.88 72 GLU A CA 1
ATOM 585 C C . GLU A 1 72 ? 18.871 -14.459 4.202 1.00 89.88 72 GLU A C 1
ATOM 587 O O . GLU A 1 72 ? 19.889 -13.789 4.053 1.00 89.88 72 GLU A O 1
ATOM 592 N N . GLU A 1 73 ? 18.625 -15.547 3.472 1.00 91.62 73 GLU A N 1
ATOM 593 C CA . GLU A 1 73 ? 19.525 -16.081 2.449 1.00 91.62 73 GLU A CA 1
ATOM 594 C C . GLU A 1 73 ? 19.729 -15.071 1.316 1.00 91.62 73 GLU A C 1
ATOM 596 O O . GLU A 1 73 ? 20.868 -14.764 0.964 1.00 91.62 73 GLU A O 1
ATOM 601 N N . MET A 1 74 ? 18.639 -14.481 0.806 1.00 93.50 74 MET A N 1
ATOM 602 C CA . MET A 1 74 ? 18.713 -13.436 -0.217 1.00 93.50 74 MET A CA 1
ATOM 603 C C . MET A 1 74 ? 19.558 -12.251 0.271 1.00 93.50 74 MET A C 1
ATOM 605 O O . MET A 1 74 ? 20.420 -11.755 -0.459 1.00 93.50 74 MET A O 1
ATOM 609 N N . TRP A 1 75 ? 19.337 -11.805 1.512 1.00 91.44 75 TRP A N 1
ATOM 610 C CA . TRP A 1 75 ? 20.099 -10.710 2.109 1.00 91.44 75 TRP A CA 1
ATOM 611 C C . TRP A 1 75 ? 21.589 -11.045 2.256 1.00 91.44 75 TRP A C 1
ATOM 613 O O . TRP A 1 75 ? 22.429 -10.226 1.887 1.00 91.44 75 TRP A O 1
ATOM 623 N N . ILE A 1 76 ? 21.938 -12.238 2.743 1.00 90.94 76 ILE A N 1
ATOM 624 C CA . ILE A 1 76 ? 23.336 -12.669 2.902 1.00 90.94 76 ILE A CA 1
ATOM 625 C C . ILE A 1 76 ? 24.050 -12.719 1.546 1.00 90.94 76 ILE A C 1
ATOM 627 O O . ILE A 1 76 ? 25.191 -12.267 1.422 1.00 90.94 76 ILE A O 1
ATOM 631 N N . GLU A 1 77 ? 23.389 -13.241 0.514 1.00 93.19 77 GLU A N 1
ATOM 632 C CA . GLU A 1 77 ? 23.982 -13.372 -0.817 1.00 93.19 77 GLU A CA 1
ATOM 633 C C . GLU A 1 77 ? 24.162 -12.023 -1.522 1.00 93.19 77 GLU A C 1
ATOM 635 O O . GLU A 1 77 ? 25.202 -11.779 -2.149 1.00 93.19 77 GLU A O 1
ATOM 640 N N . GLY A 1 78 ? 23.155 -11.152 -1.421 1.00 90.75 78 GLY A N 1
ATOM 641 C CA . GLY A 1 78 ? 23.036 -9.939 -2.223 1.00 90.75 78 GLY A CA 1
ATOM 642 C C . GLY A 1 78 ? 23.225 -8.614 -1.477 1.00 90.75 78 GLY A C 1
ATOM 643 O O . GLY A 1 78 ? 23.266 -7.576 -2.124 1.00 90.75 78 GLY A O 1
ATOM 644 N N . GLY A 1 79 ? 23.386 -8.609 -0.153 1.00 86.00 79 GLY A N 1
ATOM 645 C CA . GLY A 1 79 ? 23.614 -7.406 0.669 1.00 86.00 79 GLY A CA 1
ATOM 646 C C . GLY A 1 79 ? 25.075 -6.938 0.738 1.00 86.00 79 GLY A C 1
ATOM 647 O O . GLY A 1 79 ? 25.418 -6.074 1.541 1.00 86.00 79 GLY A O 1
ATOM 648 N N . LYS A 1 80 ? 25.956 -7.530 -0.076 1.00 86.25 80 LYS A N 1
ATOM 649 C CA . LYS A 1 80 ? 27.414 -7.316 -0.051 1.00 86.25 80 LYS A CA 1
ATOM 650 C C . LYS A 1 80 ? 27.911 -6.169 -0.937 1.00 86.25 80 LYS A C 1
ATOM 652 O O . LYS A 1 80 ? 29.115 -5.917 -0.974 1.00 86.25 80 LYS A O 1
ATOM 657 N N . TYR A 1 81 ? 27.029 -5.502 -1.682 1.00 82.56 81 TYR A N 1
ATOM 658 C CA . TYR A 1 81 ? 27.440 -4.424 -2.580 1.00 82.56 81 TYR A CA 1
ATOM 659 C C . TYR A 1 81 ? 27.667 -3.135 -1.785 1.00 82.56 81 TYR A C 1
ATOM 661 O O . TYR A 1 81 ? 26.894 -2.764 -0.902 1.00 82.56 81 TYR A O 1
ATOM 669 N N . GLY A 1 82 ? 28.769 -2.443 -2.076 1.00 65.88 82 GLY A N 1
ATOM 670 C CA . GLY A 1 82 ? 29.127 -1.207 -1.387 1.00 65.88 82 GLY A CA 1
ATOM 671 C C . GLY A 1 82 ? 28.132 -0.088 -1.697 1.00 65.88 82 GLY A C 1
ATOM 672 O O . GLY A 1 82 ? 28.276 0.600 -2.703 1.00 65.88 82 GLY A O 1
ATOM 673 N N . SER A 1 83 ? 27.153 0.124 -0.819 1.00 65.19 83 SER A N 1
ATOM 674 C CA . SER A 1 83 ? 26.261 1.288 -0.836 1.00 65.19 83 SER A CA 1
ATOM 675 C C . SER A 1 83 ? 26.419 2.085 0.449 1.00 65.19 83 SER A C 1
ATOM 677 O O . SER A 1 83 ? 26.552 1.514 1.531 1.00 65.19 83 SER A O 1
ATOM 679 N N . ILE A 1 84 ? 26.341 3.413 0.338 1.00 65.62 84 ILE A N 1
ATOM 680 C CA . ILE A 1 84 ? 26.159 4.298 1.495 1.00 65.62 84 ILE A CA 1
ATOM 681 C C . ILE A 1 84 ? 24.901 3.833 2.225 1.00 65.62 84 ILE A C 1
ATOM 683 O O . ILE A 1 84 ? 23.893 3.604 1.566 1.00 65.62 84 ILE A O 1
ATOM 687 N N . ASP A 1 85 ? 24.998 3.668 3.544 1.00 61.62 85 ASP A N 1
ATOM 688 C CA . ASP A 1 85 ? 23.993 3.078 4.434 1.00 61.62 85 ASP A CA 1
ATOM 689 C C . ASP A 1 85 ? 22.711 3.951 4.508 1.00 61.62 85 ASP A C 1
ATOM 691 O O . ASP A 1 85 ? 22.678 4.905 5.295 1.00 61.62 85 ASP A O 1
ATOM 695 N N . PRO A 1 86 ? 21.658 3.660 3.704 1.00 81.56 86 PRO A N 1
ATOM 696 C CA . PRO A 1 86 ? 20.361 4.325 3.758 1.00 81.56 86 PRO A CA 1
ATOM 697 C C . PRO A 1 86 ? 19.439 3.557 4.731 1.00 81.56 86 PRO A C 1
ATOM 699 O O . PRO A 1 86 ? 19.897 2.768 5.559 1.00 81.56 86 PRO A O 1
ATOM 702 N N . CYS A 1 87 ? 18.120 3.746 4.651 1.00 91.38 87 CYS A N 1
ATOM 703 C CA . CYS A 1 87 ? 17.190 2.902 5.405 1.00 91.38 87 CYS A CA 1
ATOM 704 C C . CYS A 1 87 ? 17.287 1.421 4.988 1.00 91.38 87 CYS A C 1
ATOM 706 O O . CYS A 1 87 ? 17.568 1.112 3.826 1.00 91.38 87 CYS A O 1
ATOM 708 N N . TYR A 1 88 ? 17.013 0.509 5.928 1.00 91.06 88 TYR A N 1
ATOM 709 C CA . TYR A 1 88 ? 17.025 -0.948 5.713 1.00 91.06 88 TYR A CA 1
ATOM 710 C C . TYR A 1 88 ? 16.397 -1.409 4.373 1.00 91.06 88 TYR A C 1
ATOM 712 O O . TYR A 1 88 ? 17.101 -2.031 3.578 1.00 91.06 88 TYR A O 1
ATOM 720 N N . PRO A 1 89 ? 15.151 -1.042 4.022 1.00 92.94 89 PRO A N 1
ATOM 721 C CA . PRO A 1 89 ? 14.502 -1.502 2.788 1.00 92.94 89 PRO A CA 1
ATOM 722 C C . PRO A 1 89 ? 15.178 -1.012 1.497 1.00 92.94 89 PRO A C 1
ATOM 724 O O . PRO A 1 89 ? 15.066 -1.664 0.462 1.00 92.94 89 PRO A O 1
ATOM 727 N N . SER A 1 90 ? 15.898 0.115 1.527 1.00 92.50 90 SER A N 1
ATOM 728 C CA . SER A 1 90 ? 16.695 0.571 0.378 1.00 92.50 90 SER A CA 1
ATOM 729 C C . SER A 1 90 ? 17.976 -0.251 0.223 1.00 92.50 90 SER A C 1
ATOM 731 O O . SER A 1 90 ? 18.368 -0.554 -0.900 1.00 92.50 90 SER A O 1
ATOM 733 N N . LYS A 1 91 ? 18.589 -0.704 1.328 1.00 90.56 91 LYS A N 1
ATOM 734 C CA . LYS A 1 91 ? 19.722 -1.648 1.270 1.00 90.56 91 LYS A CA 1
ATOM 735 C C . LYS A 1 91 ? 19.312 -2.975 0.650 1.00 90.56 91 LYS A C 1
ATOM 737 O O . LYS A 1 91 ? 20.014 -3.492 -0.212 1.00 90.56 91 LYS A O 1
ATOM 742 N N . VAL A 1 92 ? 18.159 -3.497 1.068 1.00 93.00 92 VAL A N 1
ATOM 743 C CA . VAL A 1 92 ? 17.630 -4.784 0.593 1.00 93.00 92 VAL A CA 1
ATOM 744 C C . VAL A 1 92 ? 17.342 -4.765 -0.913 1.00 93.00 92 VAL A C 1
ATOM 746 O O . VAL A 1 92 ? 17.408 -5.807 -1.559 1.00 93.00 92 VAL A O 1
ATOM 749 N N . ALA A 1 93 ? 17.148 -3.590 -1.527 1.00 95.06 93 ALA A N 1
ATOM 750 C CA . ALA A 1 93 ? 17.027 -3.472 -2.982 1.00 95.06 93 ALA A CA 1
ATOM 751 C C . ALA A 1 93 ? 18.218 -4.090 -3.740 1.00 95.06 93 ALA A C 1
ATOM 753 O O . ALA A 1 93 ? 18.014 -4.666 -4.806 1.00 95.06 93 ALA A O 1
ATOM 754 N N . GLN A 1 94 ? 19.433 -4.056 -3.179 1.00 94.25 94 GLN A N 1
ATOM 755 C CA . GLN A 1 94 ? 20.604 -4.706 -3.783 1.00 94.25 94 GLN A CA 1
ATOM 756 C C . GLN A 1 94 ? 20.423 -6.217 -3.863 1.00 94.25 94 GLN A C 1
ATOM 758 O O . GLN A 1 94 ? 20.737 -6.831 -4.880 1.00 94.25 94 GLN A O 1
ATOM 763 N N . ALA A 1 95 ? 19.864 -6.805 -2.808 1.00 95.31 95 ALA A N 1
ATOM 764 C CA . ALA A 1 95 ? 19.607 -8.227 -2.734 1.00 95.31 95 ALA A CA 1
ATOM 765 C C . ALA A 1 95 ? 18.566 -8.664 -3.776 1.00 95.31 95 ALA A C 1
ATOM 767 O O . ALA A 1 95 ? 18.750 -9.682 -4.437 1.00 95.31 95 ALA A O 1
ATOM 768 N N . HIS A 1 96 ? 17.555 -7.832 -4.036 1.00 97.75 96 HIS A N 1
ATOM 769 C CA . HIS A 1 96 ? 16.606 -8.066 -5.126 1.00 97.75 96 HIS A CA 1
ATOM 770 C C . HIS A 1 96 ? 17.232 -7.931 -6.526 1.00 97.75 96 HIS A C 1
ATOM 772 O O . HIS A 1 96 ? 16.884 -8.695 -7.425 1.00 97.75 96 HIS A O 1
ATOM 778 N N . ILE A 1 97 ? 18.157 -6.987 -6.744 1.00 97.56 97 ILE A N 1
ATOM 779 C CA . ILE A 1 97 ? 18.889 -6.892 -8.021 1.00 97.56 97 ILE A CA 1
ATOM 780 C C . ILE A 1 97 ? 19.815 -8.101 -8.207 1.00 97.56 97 ILE A C 1
ATOM 782 O O . ILE A 1 97 ? 19.863 -8.671 -9.298 1.00 97.56 97 ILE A O 1
ATOM 786 N N . HIS A 1 98 ? 20.496 -8.537 -7.143 1.00 97.31 98 HIS A N 1
ATOM 787 C CA . HIS A 1 98 ? 21.280 -9.770 -7.145 1.00 97.31 98 HIS A CA 1
ATOM 788 C C . HIS A 1 98 ? 20.397 -10.977 -7.489 1.00 97.31 98 HIS A C 1
ATOM 790 O O . HIS A 1 98 ? 20.730 -11.736 -8.393 1.00 97.31 98 HIS A O 1
ATOM 796 N N . ASP A 1 99 ? 19.244 -11.139 -6.841 1.00 98.31 99 ASP A N 1
ATOM 797 C CA . ASP A 1 99 ? 18.306 -12.225 -7.146 1.00 98.31 99 ASP A CA 1
ATOM 798 C C . ASP A 1 99 ? 17.928 -12.261 -8.636 1.00 98.31 99 ASP A C 1
ATOM 800 O O . ASP A 1 99 ? 18.028 -13.298 -9.298 1.00 98.31 99 ASP A O 1
ATOM 804 N N . LEU A 1 100 ? 17.605 -11.104 -9.220 1.00 98.50 100 LEU A N 1
ATOM 805 C CA . LEU A 1 100 ? 17.291 -11.016 -10.646 1.00 98.50 100 LEU A CA 1
ATOM 806 C C . LEU A 1 100 ? 18.461 -11.447 -11.542 1.00 98.50 100 LEU A C 1
ATOM 808 O O . LEU A 1 100 ? 18.251 -12.180 -12.508 1.00 98.50 100 LEU A O 1
ATOM 812 N N . LEU A 1 101 ? 19.681 -11.002 -11.237 1.00 97.75 101 LEU A N 1
ATOM 813 C CA . LEU A 1 101 ? 20.866 -11.239 -12.068 1.00 97.75 101 LEU A CA 1
ATOM 814 C C . LEU A 1 101 ? 21.482 -12.631 -11.911 1.00 97.75 101 LEU A C 1
ATOM 816 O O . LEU A 1 101 ? 22.141 -13.102 -12.840 1.00 97.75 101 LEU A O 1
ATOM 820 N N . PHE A 1 102 ? 21.323 -13.259 -10.748 1.00 96.56 102 PHE A N 1
ATOM 821 C CA . PHE A 1 102 ? 22.015 -14.504 -10.409 1.00 96.56 102 PHE A CA 1
ATOM 822 C C . PHE A 1 102 ? 21.073 -15.705 -10.282 1.00 96.56 102 PHE A C 1
ATOM 824 O O . PHE A 1 102 ? 21.514 -16.823 -10.533 1.00 96.56 102 PHE A O 1
ATOM 831 N N . HIS A 1 103 ? 19.789 -15.487 -9.976 1.00 97.00 103 HIS A N 1
ATOM 832 C CA . HIS A 1 103 ? 18.805 -16.566 -9.809 1.00 97.00 103 HIS A CA 1
ATOM 833 C C . HIS A 1 103 ? 17.703 -16.554 -10.873 1.00 97.00 103 HIS A C 1
ATOM 835 O O . HIS A 1 103 ? 17.232 -17.613 -11.290 1.00 97.00 103 HIS A O 1
ATOM 841 N N . LYS A 1 104 ? 17.274 -15.375 -11.349 1.00 97.81 104 LYS A N 1
ATOM 842 C CA . LYS A 1 104 ? 16.203 -15.261 -12.369 1.00 97.81 104 LYS A CA 1
ATOM 843 C C . LYS A 1 104 ? 16.710 -15.163 -13.808 1.00 97.81 104 LYS A C 1
ATOM 845 O O . LYS A 1 104 ? 15.952 -15.465 -14.744 1.00 97.81 104 LYS A O 1
ATOM 850 N N . HIS A 1 105 ? 17.953 -14.727 -13.979 1.00 97.88 105 HIS A N 1
ATOM 851 C CA . HIS A 1 105 ? 18.665 -14.672 -15.247 1.00 97.88 105 HIS A CA 1
ATOM 852 C C . HIS A 1 105 ? 19.537 -15.925 -15.407 1.00 97.88 105 HIS A C 1
ATOM 854 O O . HIS A 1 105 ? 20.381 -16.213 -14.564 1.00 97.88 105 HIS A O 1
ATOM 860 N N . SER A 1 106 ? 19.356 -16.652 -16.509 1.00 96.06 106 SER A N 1
ATOM 861 C CA . SER A 1 106 ? 20.233 -17.758 -16.912 1.00 96.06 106 SER A CA 1
ATOM 862 C C . SER A 1 106 ? 20.425 -17.765 -18.434 1.00 96.06 106 SER A C 1
ATOM 864 O O . SER A 1 106 ? 19.618 -17.157 -19.141 1.00 96.06 106 SER A O 1
ATOM 866 N N . PRO A 1 107 ? 21.428 -18.475 -18.978 1.00 93.00 107 PRO A N 1
ATOM 867 C CA . PRO A 1 107 ? 21.598 -18.605 -20.427 1.00 93.00 107 PRO A CA 1
ATOM 868 C C . PRO A 1 107 ? 20.369 -19.184 -21.151 1.00 93.00 107 PRO A C 1
ATOM 870 O O . PRO A 1 107 ? 20.057 -18.788 -22.271 1.00 93.00 107 PRO A O 1
ATOM 873 N N . GLU A 1 108 ? 19.631 -20.097 -20.513 1.00 94.56 108 GLU A N 1
ATOM 874 C CA . GLU A 1 108 ? 18.421 -20.726 -21.066 1.00 94.56 108 GLU A CA 1
ATOM 875 C C . GLU A 1 108 ? 17.177 -19.843 -20.907 1.00 94.56 108 GLU A C 1
ATOM 877 O O . GLU A 1 108 ? 16.195 -19.983 -21.641 1.00 94.56 108 GLU A O 1
ATOM 882 N N . LYS A 1 109 ? 17.193 -18.957 -19.908 1.00 95.31 109 LYS A N 1
ATOM 883 C CA . LYS A 1 109 ? 16.128 -18.004 -19.598 1.00 95.31 109 LYS A CA 1
ATOM 884 C C . LYS A 1 109 ? 16.774 -16.646 -19.313 1.00 95.31 109 LYS A C 1
ATOM 886 O O . LYS A 1 109 ? 16.841 -16.236 -18.146 1.00 95.31 109 LYS A O 1
ATOM 891 N N . PRO A 1 110 ? 17.224 -15.924 -20.351 1.00 97.69 110 PRO A N 1
ATOM 892 C CA . PRO A 1 110 ? 17.875 -14.636 -20.167 1.00 97.69 110 PRO A CA 1
ATOM 893 C C . PRO A 1 110 ? 16.840 -13.572 -19.809 1.00 97.69 110 PRO A C 1
ATOM 895 O O . PRO A 1 110 ? 15.702 -13.604 -20.283 1.00 97.69 110 PRO A O 1
ATOM 898 N N . LEU A 1 111 ? 17.203 -12.663 -18.913 1.00 98.62 111 LEU A N 1
ATOM 899 C CA . LEU A 1 111 ? 16.512 -11.379 -18.779 1.00 98.62 111 LEU A CA 1
ATOM 900 C C . LEU A 1 111 ? 17.101 -10.420 -19.813 1.00 98.62 111 LEU A C 1
ATOM 902 O O . LEU A 1 111 ? 18.319 -10.322 -19.902 1.00 98.62 111 LEU A O 1
ATOM 906 N N . ASP A 1 112 ? 16.256 -9.713 -20.557 1.00 98.62 112 ASP A N 1
ATOM 907 C CA . ASP A 1 112 ? 16.699 -8.672 -21.492 1.00 98.62 112 ASP A CA 1
ATOM 908 C C . ASP A 1 112 ? 16.826 -7.322 -20.781 1.00 98.62 112 ASP A C 1
ATOM 910 O O . ASP A 1 112 ? 17.731 -6.534 -21.054 1.00 98.62 112 ASP A O 1
ATOM 914 N N . PHE A 1 113 ? 15.913 -7.060 -19.842 1.00 98.75 113 PHE A N 1
ATOM 915 C CA . PHE A 1 113 ? 15.848 -5.807 -19.100 1.00 98.75 113 PHE A CA 1
ATOM 916 C C . PHE A 1 113 ? 15.711 -6.058 -17.605 1.00 98.75 113 PHE A C 1
ATOM 918 O O . PHE A 1 113 ? 15.012 -6.984 -17.194 1.00 98.75 113 PHE A O 1
ATOM 925 N N . ILE A 1 114 ? 16.299 -5.181 -16.797 1.00 98.75 114 ILE A N 1
ATOM 926 C CA . ILE A 1 114 ? 15.882 -4.965 -15.410 1.00 98.75 114 ILE A CA 1
ATOM 927 C C . ILE A 1 114 ? 15.331 -3.548 -15.324 1.00 98.75 114 ILE A C 1
ATOM 929 O O . ILE A 1 114 ? 16.040 -2.588 -15.612 1.00 98.75 114 ILE A O 1
ATOM 933 N N . PHE A 1 115 ? 14.059 -3.425 -14.962 1.00 98.69 115 PHE A N 1
ATOM 934 C CA . PHE A 1 115 ? 13.364 -2.153 -14.840 1.00 98.69 115 PHE A CA 1
ATOM 935 C C . PHE A 1 115 ? 13.144 -1.806 -13.371 1.00 98.69 115 PHE A C 1
ATOM 937 O O . PHE A 1 115 ? 12.494 -2.555 -12.640 1.00 98.69 115 PHE A O 1
ATOM 944 N N . PHE A 1 116 ? 13.657 -0.654 -12.948 1.00 98.25 116 PHE A N 1
ATOM 945 C CA . PHE A 1 116 ? 13.446 -0.125 -11.609 1.00 98.25 116 PHE A CA 1
ATOM 946 C C . PHE A 1 116 ? 13.210 1.394 -11.690 1.00 98.25 116 PHE A C 1
ATOM 948 O O . PHE A 1 116 ? 14.164 2.151 -11.813 1.00 98.25 116 PHE A O 1
ATOM 955 N N . PRO A 1 117 ? 11.953 1.871 -11.681 1.00 97.50 117 PRO A N 1
ATOM 956 C CA . PRO A 1 117 ? 11.657 3.279 -11.941 1.00 97.50 117 PRO A CA 1
ATOM 957 C C . PRO A 1 117 ? 11.968 4.196 -10.754 1.00 97.50 117 PRO A C 1
ATOM 959 O O . PRO A 1 117 ? 11.650 3.881 -9.603 1.00 97.50 117 PRO A O 1
ATOM 962 N N . CYS A 1 118 ? 12.476 5.392 -11.054 1.00 97.50 118 CYS A N 1
ATOM 963 C CA . CYS A 1 118 ? 12.669 6.474 -10.087 1.00 97.50 118 CYS A CA 1
ATOM 964 C C . CYS A 1 118 ? 11.332 7.189 -9.822 1.00 97.50 118 CYS A C 1
ATOM 966 O O . CYS A 1 118 ? 10.958 8.141 -10.511 1.00 97.50 118 CYS A O 1
ATOM 968 N N . LEU A 1 119 ? 10.570 6.708 -8.835 1.00 96.88 119 LEU A N 1
ATOM 969 C CA . LEU A 1 119 ? 9.253 7.261 -8.496 1.00 96.88 119 LEU A CA 1
ATOM 970 C C . LEU A 1 119 ? 9.380 8.565 -7.702 1.00 96.88 119 LEU A C 1
ATOM 972 O O . LEU A 1 119 ? 9.803 8.547 -6.548 1.00 96.88 119 LEU A O 1
ATOM 976 N N . THR A 1 120 ? 8.969 9.688 -8.298 1.00 96.44 120 THR A N 1
ATOM 977 C CA . THR A 1 120 ? 9.072 11.018 -7.667 1.00 96.44 120 THR A CA 1
ATOM 978 C C . THR A 1 120 ? 7.812 11.402 -6.900 1.00 96.44 120 THR A C 1
ATOM 980 O O . THR A 1 120 ? 7.904 11.861 -5.766 1.00 96.44 120 THR A O 1
ATOM 983 N N . HIS A 1 121 ? 6.631 11.145 -7.465 1.00 96.56 121 HIS A N 1
ATOM 984 C CA . HIS A 1 121 ? 5.335 11.433 -6.847 1.00 96.56 121 HIS A CA 1
ATOM 985 C C . HIS A 1 121 ? 4.390 10.255 -7.034 1.00 96.56 121 HIS A C 1
ATOM 987 O O . HIS A 1 121 ? 4.410 9.583 -8.069 1.00 96.56 121 HIS A O 1
ATOM 993 N N . MET A 1 122 ? 3.557 10.021 -6.026 1.00 94.38 122 MET A N 1
ATOM 994 C CA . MET A 1 122 ? 2.526 8.989 -6.030 1.00 94.38 122 MET A CA 1
ATOM 995 C C . MET A 1 122 ? 1.142 9.625 -6.031 1.00 94.38 122 MET A C 1
ATOM 997 O O . MET A 1 122 ? 0.983 10.769 -5.634 1.00 94.38 122 MET A O 1
ATOM 1001 N N . THR A 1 123 ? 0.111 8.880 -6.412 1.00 91.62 123 THR A N 1
ATOM 1002 C CA . THR A 1 123 ? -1.263 9.310 -6.141 1.00 91.62 123 THR A CA 1
ATOM 1003 C C . THR A 1 123 ? -1.687 8.937 -4.723 1.00 91.62 123 THR A C 1
ATOM 1005 O O . THR A 1 123 ? -1.146 8.028 -4.089 1.00 91.62 123 THR A O 1
ATOM 1008 N N . THR A 1 124 ? -2.693 9.644 -4.217 1.00 92.69 124 THR A N 1
ATOM 1009 C CA . THR A 1 124 ? -3.382 9.317 -2.971 1.00 92.69 124 THR A CA 1
ATOM 1010 C C . THR A 1 124 ? -4.868 9.624 -3.125 1.00 92.69 124 THR A C 1
ATOM 1012 O O . THR A 1 124 ? -5.239 10.504 -3.897 1.00 92.69 124 THR A O 1
ATOM 1015 N N . LYS A 1 125 ? -5.720 8.897 -2.395 1.00 93.94 125 LYS A N 1
ATOM 1016 C CA . LYS A 1 125 ? -7.155 9.211 -2.282 1.00 93.94 125 LYS A CA 1
ATOM 1017 C C . LYS A 1 125 ? -7.447 10.244 -1.185 1.00 93.94 125 LYS A C 1
ATOM 1019 O O . LYS A 1 125 ? -8.585 10.675 -1.048 1.00 93.94 125 LYS A O 1
ATOM 1024 N N . LEU A 1 126 ? -6.437 10.613 -0.391 1.00 95.75 126 LEU A N 1
ATOM 1025 C CA . LEU A 1 126 ? -6.556 11.692 0.590 1.00 95.75 126 LEU A CA 1
ATOM 1026 C C . LEU A 1 126 ? -6.768 13.035 -0.112 1.00 95.75 126 LEU A C 1
ATOM 1028 O O . LEU A 1 126 ? -6.255 13.253 -1.209 1.00 95.75 126 LEU A O 1
ATOM 1032 N N . VAL A 1 127 ? -7.521 13.924 0.529 1.00 95.31 127 VAL A N 1
ATOM 1033 C CA . VAL A 1 127 ? -7.863 15.243 -0.020 1.00 95.31 127 VAL A CA 1
ATOM 1034 C C . VAL A 1 127 ? -7.193 16.338 0.793 1.00 95.31 127 VAL A C 1
ATOM 1036 O O . VAL A 1 127 ? -6.867 16.133 1.956 1.00 95.31 127 VAL A O 1
ATOM 1039 N N . GLY A 1 128 ? -6.973 17.498 0.174 1.00 92.88 128 GLY A N 1
ATOM 1040 C CA . GLY A 1 128 ? -6.372 18.647 0.855 1.00 92.88 128 GLY A CA 1
ATOM 1041 C C . GLY A 1 128 ? -4.899 18.467 1.231 1.00 92.88 128 GLY A C 1
ATOM 1042 O O . GLY A 1 128 ? -4.359 19.334 1.905 1.00 92.88 128 GLY A O 1
ATOM 1043 N N . VAL A 1 129 ? -4.244 17.381 0.807 1.00 94.69 129 VAL A N 1
ATOM 1044 C CA . VAL A 1 129 ? -2.819 17.171 1.084 1.00 94.69 129 VAL A CA 1
ATOM 1045 C C . VAL A 1 129 ? -1.960 18.242 0.412 1.00 94.69 129 VAL A C 1
ATOM 1047 O O . VAL A 1 129 ? -2.227 18.636 -0.724 1.00 94.69 129 VAL A O 1
ATOM 1050 N N . MET A 1 130 ? -0.921 18.690 1.113 1.00 94.31 130 MET A N 1
ATOM 1051 C CA . MET A 1 130 ? 0.025 19.698 0.642 1.00 94.31 130 MET A CA 1
ATOM 1052 C C . MET A 1 130 ? 0.782 19.219 -0.600 1.00 94.31 130 MET A C 1
ATOM 1054 O O . MET A 1 130 ? 0.981 19.991 -1.534 1.00 94.31 130 MET A O 1
ATOM 1058 N N . ASP A 1 131 ? 1.196 17.949 -0.603 1.00 94.44 131 ASP A N 1
ATOM 1059 C CA . ASP A 1 131 ? 1.871 17.295 -1.724 1.00 94.44 131 ASP A CA 1
ATOM 1060 C C . ASP A 1 131 ? 1.794 15.758 -1.573 1.00 94.44 131 ASP A C 1
ATOM 1062 O O . ASP A 1 131 ? 1.269 15.222 -0.596 1.00 94.44 131 ASP A O 1
ATOM 1066 N N . THR A 1 132 ? 2.300 15.021 -2.556 1.00 95.19 132 THR A N 1
ATOM 1067 C CA . THR A 1 132 ? 2.263 13.555 -2.648 1.00 95.19 132 THR A CA 1
ATOM 1068 C C . THR A 1 132 ? 3.610 12.967 -3.074 1.00 95.19 132 THR A C 1
ATOM 1070 O O . THR A 1 132 ? 3.700 11.903 -3.699 1.00 95.19 132 THR A O 1
ATOM 1073 N N . THR A 1 133 ? 4.685 13.655 -2.698 1.00 95.19 133 THR A N 1
ATOM 1074 C CA . THR A 1 133 ? 6.059 13.240 -2.987 1.00 95.19 133 THR A CA 1
ATOM 1075 C C . THR A 1 133 ? 6.360 11.854 -2.417 1.00 95.19 133 THR A C 1
ATOM 1077 O O . THR A 1 133 ? 5.937 11.460 -1.318 1.00 95.19 133 THR A O 1
ATOM 1080 N N . SER A 1 134 ? 7.115 11.081 -3.190 1.00 94.00 134 SER A N 1
ATOM 1081 C CA . SER A 1 134 ? 7.777 9.884 -2.691 1.00 94.00 134 SER A CA 1
ATOM 1082 C C . SER A 1 134 ? 8.943 10.280 -1.792 1.00 94.00 134 SER A C 1
ATOM 1084 O O . SER A 1 134 ? 9.520 11.355 -1.925 1.00 94.00 134 SER A O 1
ATOM 1086 N N . CYS A 1 135 ? 9.341 9.372 -0.901 1.00 92.19 135 CYS A N 1
ATOM 1087 C CA . CYS A 1 135 ? 10.587 9.535 -0.162 1.00 92.19 135 CYS A CA 1
ATOM 1088 C C . CYS A 1 135 ? 11.762 9.696 -1.157 1.00 92.19 135 CYS A C 1
ATOM 1090 O O . CYS A 1 135 ? 11.848 8.893 -2.092 1.00 92.19 135 CYS A O 1
ATOM 1092 N N . PRO A 1 136 ? 12.702 10.640 -0.953 1.00 92.31 136 PRO A N 1
ATOM 1093 C CA . PRO A 1 136 ? 13.875 10.811 -1.812 1.00 92.31 136 PRO A CA 1
ATOM 1094 C C . PRO A 1 136 ? 14.718 9.541 -1.942 1.00 92.31 136 PRO A C 1
ATOM 1096 O O . PRO A 1 136 ? 15.309 9.298 -2.987 1.00 92.31 136 PRO A O 1
ATOM 1099 N N . ILE A 1 137 ? 14.720 8.686 -0.912 1.00 93.44 137 ILE A N 1
ATOM 1100 C CA . ILE A 1 137 ? 15.363 7.372 -0.986 1.00 93.44 137 ILE A CA 1
ATOM 1101 C C . ILE A 1 137 ? 14.673 6.491 -2.028 1.00 93.44 137 ILE A C 1
ATOM 1103 O O . ILE A 1 137 ? 15.357 5.820 -2.787 1.00 93.44 137 ILE A O 1
ATOM 1107 N N . VAL A 1 138 ? 13.340 6.508 -2.129 1.00 94.25 138 VAL A N 1
ATOM 1108 C CA . VAL A 1 138 ? 12.634 5.753 -3.176 1.00 94.25 138 VAL A CA 1
ATOM 1109 C C . VAL A 1 138 ? 12.934 6.311 -4.562 1.00 94.25 138 VAL A C 1
ATOM 1111 O O . VAL A 1 138 ? 13.184 5.529 -5.473 1.00 94.25 138 VAL A O 1
ATOM 1114 N N . ALA A 1 139 ? 12.954 7.636 -4.711 1.00 94.44 139 ALA A N 1
ATOM 1115 C CA . ALA A 1 139 ? 13.273 8.270 -5.986 1.00 94.44 139 ALA A CA 1
ATOM 1116 C C . ALA A 1 139 ? 14.724 8.003 -6.430 1.00 94.44 139 ALA A C 1
ATOM 1118 O O . ALA A 1 139 ? 14.956 7.833 -7.617 1.00 94.44 139 ALA A O 1
ATOM 1119 N N . GLY A 1 140 ? 15.681 7.944 -5.496 1.00 94.50 140 GLY A N 1
ATOM 1120 C CA . GLY A 1 140 ? 17.106 7.772 -5.803 1.00 94.50 140 GLY A CA 1
ATOM 1121 C C . GLY A 1 140 ? 17.622 6.330 -5.781 1.00 94.50 140 GLY A C 1
ATOM 1122 O O . GLY A 1 140 ? 18.652 6.051 -6.388 1.00 94.50 140 GLY A O 1
ATOM 1123 N N . THR A 1 141 ? 16.940 5.392 -5.105 1.00 95.31 141 THR A N 1
ATOM 1124 C CA . THR A 1 141 ? 17.425 4.000 -4.976 1.00 95.31 141 THR A CA 1
ATOM 1125 C C . THR A 1 141 ? 17.741 3.355 -6.330 1.00 95.31 141 THR A C 1
ATOM 1127 O O . THR A 1 141 ? 18.786 2.713 -6.409 1.00 95.31 141 THR A O 1
ATOM 1130 N N . PRO A 1 142 ? 16.941 3.514 -7.402 1.00 96.25 142 PRO A N 1
ATOM 1131 C CA . PRO A 1 142 ? 17.266 2.862 -8.666 1.00 96.25 142 PRO A CA 1
ATOM 1132 C C . PRO A 1 142 ? 18.602 3.297 -9.279 1.00 96.25 142 PRO A C 1
ATOM 1134 O O . PRO A 1 142 ? 19.343 2.434 -9.751 1.00 96.25 142 PRO A O 1
ATOM 1137 N N . GLU A 1 143 ? 18.962 4.580 -9.205 1.00 94.94 143 GLU A N 1
ATOM 1138 C CA . GLU A 1 143 ? 20.262 5.079 -9.684 1.00 94.94 143 GLU A CA 1
ATOM 1139 C C . GLU A 1 143 ? 21.418 4.634 -8.775 1.00 94.94 143 GLU A C 1
ATOM 1141 O O . GLU A 1 143 ? 22.516 4.315 -9.248 1.00 94.94 143 GLU A O 1
ATOM 1146 N N . VAL A 1 144 ? 21.175 4.555 -7.461 1.00 94.06 144 VAL A N 1
ATOM 1147 C CA . VAL A 1 144 ? 22.148 4.004 -6.505 1.00 94.06 144 VAL A CA 1
ATOM 1148 C C . VAL A 1 144 ? 22.403 2.526 -6.802 1.00 94.06 144 VAL A C 1
ATOM 1150 O O . VAL A 1 144 ? 23.556 2.103 -6.810 1.00 94.06 144 VAL A O 1
ATOM 1153 N N . MET A 1 145 ? 21.358 1.745 -7.099 1.00 95.25 145 MET A N 1
ATOM 1154 C CA . MET A 1 145 ? 21.494 0.336 -7.481 1.00 95.25 145 MET A CA 1
ATOM 1155 C C . MET A 1 145 ? 22.232 0.184 -8.806 1.00 95.25 145 MET A C 1
ATOM 1157 O O . MET A 1 145 ? 23.133 -0.642 -8.896 1.00 95.25 145 MET A O 1
ATOM 1161 N N . LYS A 1 146 ? 21.926 1.017 -9.806 1.00 95.31 146 LYS A N 1
ATOM 1162 C CA . LYS A 1 146 ? 22.694 1.049 -11.055 1.00 95.31 146 LYS A CA 1
ATOM 1163 C C . LYS A 1 146 ? 24.177 1.232 -10.768 1.00 95.31 146 LYS A C 1
ATOM 1165 O O . LYS A 1 146 ? 24.980 0.389 -11.139 1.00 95.31 146 LYS A O 1
ATOM 1170 N N . SER A 1 147 ? 24.510 2.270 -10.004 1.00 93.50 147 SER A N 1
ATOM 1171 C CA . SER A 1 147 ? 25.889 2.597 -9.644 1.00 93.50 147 SER A CA 1
ATOM 1172 C C . SER A 1 147 ? 26.571 1.465 -8.867 1.00 93.50 147 SER A C 1
ATOM 1174 O O . SER A 1 147 ? 27.710 1.116 -9.165 1.00 93.50 147 SER A O 1
ATOM 1176 N N . ALA A 1 148 ? 25.885 0.848 -7.899 1.00 92.62 148 ALA A N 1
ATOM 1177 C CA . ALA A 1 148 ? 26.429 -0.246 -7.092 1.00 92.62 148 ALA A CA 1
ATOM 1178 C C . ALA A 1 148 ? 26.789 -1.490 -7.927 1.00 92.62 148 ALA A C 1
ATOM 1180 O O . ALA A 1 148 ? 27.749 -2.187 -7.601 1.00 92.62 148 ALA A O 1
ATOM 1181 N N . PHE A 1 149 ? 26.053 -1.740 -9.012 1.00 94.62 149 PHE A N 1
ATOM 1182 C CA . PHE A 1 149 ? 26.239 -2.885 -9.907 1.00 94.62 149 PHE A CA 1
ATOM 1183 C C . PHE A 1 149 ? 27.008 -2.548 -11.197 1.00 94.62 149 PHE A C 1
ATOM 1185 O O . PHE A 1 149 ? 27.136 -3.420 -12.055 1.00 94.62 149 PHE A O 1
ATOM 1192 N N . THR A 1 150 ? 27.522 -1.318 -11.336 1.00 94.75 150 THR A N 1
ATOM 1193 C CA . THR A 1 150 ? 28.376 -0.904 -12.468 1.00 94.75 150 THR A CA 1
ATOM 1194 C C . THR A 1 150 ? 29.718 -0.302 -12.061 1.00 94.75 150 THR A C 1
ATOM 1196 O O . THR A 1 150 ? 30.582 -0.130 -12.914 1.00 94.75 150 THR A O 1
ATOM 1199 N N . LYS A 1 151 ? 29.910 0.066 -10.786 1.00 89.75 151 LYS A N 1
ATOM 1200 C CA . LYS A 1 151 ? 31.103 0.799 -10.331 1.00 89.75 151 LYS A CA 1
ATOM 1201 C C . LYS A 1 151 ? 32.404 0.008 -10.492 1.00 89.75 151 LYS A C 1
ATOM 1203 O O . LYS A 1 151 ? 33.371 0.554 -11.009 1.00 89.75 151 LYS A O 1
ATOM 1208 N N . GLU A 1 152 ? 32.439 -1.227 -9.995 1.00 88.31 152 GLU A N 1
ATOM 1209 C CA . GLU A 1 152 ? 33.646 -2.073 -10.023 1.00 88.31 152 GLU A CA 1
ATOM 1210 C C . GLU A 1 152 ? 33.628 -3.030 -11.224 1.00 88.31 152 GLU A C 1
ATOM 1212 O O . GLU A 1 152 ? 34.630 -3.212 -11.909 1.00 88.31 152 GLU A O 1
ATOM 1217 N N . ILE A 1 153 ? 32.466 -3.633 -11.479 1.00 91.31 153 ILE A N 1
ATOM 1218 C CA . ILE A 1 153 ? 32.173 -4.532 -12.598 1.00 91.31 153 ILE A CA 1
ATOM 1219 C C . ILE A 1 153 ? 30.784 -4.147 -13.097 1.00 91.31 153 ILE A C 1
ATOM 1221 O O . ILE A 1 153 ? 29.899 -3.917 -12.273 1.00 91.31 153 ILE A O 1
ATOM 1225 N N . ASP A 1 154 ? 30.585 -4.094 -14.415 1.00 96.19 154 ASP A N 1
ATOM 1226 C CA . ASP A 1 154 ? 29.257 -3.922 -15.007 1.00 96.19 154 ASP A CA 1
ATOM 1227 C C . ASP A 1 154 ? 28.539 -5.272 -15.092 1.00 96.19 154 ASP A C 1
ATOM 1229 O O . ASP A 1 154 ? 28.558 -5.971 -16.107 1.00 96.19 154 ASP A O 1
ATOM 1233 N N . PHE A 1 155 ? 27.888 -5.645 -13.986 1.00 96.44 155 PHE A N 1
ATOM 1234 C CA . PHE A 1 155 ? 27.169 -6.914 -13.886 1.00 96.44 155 PHE A CA 1
ATOM 1235 C C . PHE A 1 155 ? 26.028 -7.035 -14.901 1.00 96.44 155 PHE A C 1
ATOM 1237 O O . PHE A 1 155 ? 25.650 -8.162 -15.242 1.00 96.44 155 PHE A O 1
ATOM 1244 N N . PHE A 1 156 ? 25.474 -5.908 -15.360 1.00 97.81 156 PHE A N 1
ATOM 1245 C CA . PHE A 1 156 ? 24.401 -5.880 -16.347 1.00 97.81 156 PHE A CA 1
ATOM 1246 C C . PHE A 1 156 ? 24.953 -6.162 -17.745 1.00 97.81 156 PHE A C 1
ATOM 1248 O O . PHE A 1 156 ? 24.481 -7.092 -18.405 1.00 97.81 156 PHE A O 1
ATOM 1255 N N . ALA A 1 157 ? 25.987 -5.428 -18.168 1.00 96.94 157 ALA A N 1
ATOM 1256 C CA . ALA A 1 157 ? 26.618 -5.609 -19.473 1.00 96.94 157 ALA A CA 1
ATOM 1257 C C . ALA A 1 157 ? 27.228 -7.010 -19.632 1.00 96.94 157 ALA A C 1
ATOM 1259 O O . ALA A 1 157 ? 26.999 -7.652 -20.659 1.00 96.94 157 ALA A O 1
ATOM 1260 N N . ASP A 1 158 ? 27.895 -7.531 -18.596 1.00 96.38 158 ASP A N 1
ATOM 1261 C CA . ASP A 1 158 ? 28.478 -8.883 -18.587 1.00 96.38 158 ASP A CA 1
ATOM 1262 C C . ASP A 1 158 ? 27.439 -9.993 -18.827 1.00 96.38 158 ASP A C 1
ATOM 1264 O O . ASP A 1 158 ? 27.772 -11.088 -19.280 1.00 96.38 158 ASP A O 1
ATOM 1268 N N . ARG A 1 159 ? 26.165 -9.719 -18.521 1.00 96.56 159 ARG A N 1
ATOM 1269 C CA . ARG A 1 159 ? 25.031 -10.643 -18.693 1.00 96.56 159 ARG A CA 1
ATOM 1270 C C . ARG A 1 159 ? 24.141 -10.291 -19.883 1.00 96.56 159 ARG A C 1
ATOM 1272 O O . ARG A 1 159 ? 23.120 -10.940 -20.088 1.00 96.56 159 ARG A O 1
ATOM 1279 N N . GLY A 1 160 ? 24.487 -9.262 -20.656 1.00 97.19 160 GLY A N 1
ATOM 1280 C CA . GLY A 1 160 ? 23.643 -8.772 -21.747 1.00 97.19 160 GLY A CA 1
ATOM 1281 C C . GLY A 1 160 ? 22.281 -8.241 -21.282 1.00 97.19 160 GLY A C 1
ATOM 1282 O O . GLY A 1 160 ? 21.323 -8.264 -22.051 1.00 97.19 160 GLY A O 1
ATOM 1283 N N . VAL A 1 161 ? 22.181 -7.777 -20.033 1.00 98.38 161 VAL A N 1
ATOM 1284 C CA . VAL A 1 161 ? 20.965 -7.193 -19.452 1.00 98.38 161 VAL A CA 1
ATOM 1285 C C . VAL A 1 161 ? 21.037 -5.675 -19.576 1.00 98.38 161 VAL A C 1
ATOM 1287 O O . VAL A 1 161 ? 22.044 -5.066 -19.234 1.00 98.38 161 VAL A O 1
ATOM 1290 N N . THR A 1 162 ? 19.957 -5.031 -20.012 1.00 98.50 162 THR A N 1
ATOM 1291 C CA . THR A 1 162 ? 19.853 -3.564 -19.991 1.00 98.50 162 THR A CA 1
ATOM 1292 C C . THR A 1 162 ? 19.134 -3.096 -18.725 1.00 98.50 162 THR A C 1
ATOM 1294 O O . THR A 1 162 ? 17.984 -3.467 -18.488 1.00 98.50 162 THR A O 1
ATOM 1297 N N . TYR A 1 163 ? 19.780 -2.255 -17.918 1.00 98.56 163 TYR A N 1
ATOM 1298 C CA . TYR A 1 163 ? 19.153 -1.637 -16.746 1.00 98.56 163 TYR A CA 1
ATOM 1299 C C . TYR A 1 163 ? 18.397 -0.353 -17.128 1.00 98.56 163 TYR A C 1
ATOM 1301 O O . TYR A 1 163 ? 18.959 0.520 -17.790 1.00 98.56 163 TYR A O 1
ATOM 1309 N N . VAL A 1 164 ? 17.129 -0.240 -16.723 1.00 98.31 164 VAL A N 1
ATOM 1310 C CA . VAL A 1 164 ? 16.198 0.837 -17.105 1.00 98.31 164 VAL A CA 1
ATOM 1311 C C . VAL A 1 164 ? 15.634 1.512 -15.849 1.00 98.31 164 VAL A C 1
ATOM 1313 O O . VAL A 1 164 ? 14.930 0.872 -15.070 1.00 98.31 164 VAL A O 1
ATOM 1316 N N . ASP A 1 165 ? 15.917 2.806 -15.666 1.00 96.88 165 ASP A N 1
ATOM 1317 C CA . ASP A 1 165 ? 15.715 3.525 -14.395 1.00 96.88 165 ASP A CA 1
ATOM 1318 C C . ASP A 1 165 ? 15.222 4.975 -14.526 1.00 96.88 165 ASP A C 1
ATOM 1320 O O . ASP A 1 165 ? 15.546 5.845 -13.724 1.00 96.88 165 ASP A O 1
ATOM 1324 N N . PHE A 1 166 ? 14.424 5.272 -15.549 1.00 97.38 166 PHE A N 1
ATOM 1325 C CA . PHE A 1 166 ? 13.936 6.634 -15.762 1.00 97.38 166 PHE A CA 1
ATOM 1326 C C . PHE A 1 166 ? 12.956 7.109 -14.669 1.00 97.38 166 PHE A C 1
ATOM 1328 O O . PHE A 1 166 ? 12.264 6.322 -14.013 1.00 97.38 166 PHE A O 1
ATOM 1335 N N . ALA A 1 167 ? 12.887 8.432 -14.496 1.00 97.00 167 ALA A N 1
ATOM 1336 C CA . ALA A 1 167 ? 11.997 9.082 -13.540 1.00 97.00 167 ALA A CA 1
ATOM 1337 C C . ALA A 1 167 ? 10.533 9.035 -13.978 1.00 97.00 167 ALA A C 1
ATOM 1339 O O . ALA A 1 167 ? 10.214 9.259 -15.147 1.00 97.00 167 ALA A O 1
ATOM 1340 N N . VAL A 1 168 ? 9.644 8.796 -13.012 1.00 97.06 168 VAL A N 1
ATOM 1341 C CA . VAL A 1 168 ? 8.201 8.711 -13.238 1.00 97.06 168 VAL A CA 1
ATOM 1342 C C . VAL A 1 168 ? 7.432 9.468 -12.157 1.00 97.06 168 VAL A C 1
ATOM 1344 O O . VAL A 1 168 ? 7.690 9.303 -10.962 1.00 97.06 168 VAL A O 1
ATOM 1347 N N . THR A 1 169 ? 6.462 10.285 -12.574 1.00 97.19 169 THR A N 1
ATOM 1348 C CA . THR A 1 169 ? 5.453 10.885 -11.686 1.00 97.19 169 THR A CA 1
ATOM 1349 C C . THR A 1 169 ? 4.073 10.289 -11.943 1.00 97.19 169 THR A C 1
ATOM 1351 O O . THR A 1 169 ? 3.676 10.104 -13.089 1.00 97.19 169 THR A O 1
ATOM 1354 N N . PHE A 1 170 ? 3.321 9.988 -10.883 1.00 96.88 170 PHE A N 1
ATOM 1355 C CA . PHE A 1 170 ? 1.940 9.507 -11.004 1.00 96.88 170 PHE A CA 1
ATOM 1356 C C . PHE A 1 170 ? 0.903 10.636 -10.912 1.00 96.88 170 PHE A C 1
ATOM 1358 O O . PHE A 1 170 ? -0.280 10.393 -11.136 1.00 96.88 170 PHE A O 1
ATOM 1365 N N . THR A 1 171 ? 1.318 11.866 -10.608 1.00 95.31 171 THR A N 1
ATOM 1366 C CA . THR A 1 171 ? 0.406 13.005 -10.403 1.00 95.31 171 THR A CA 1
ATOM 1367 C C . THR A 1 171 ? 0.156 13.818 -11.669 1.00 95.31 171 THR A C 1
ATOM 1369 O O . THR A 1 171 ? -0.817 14.566 -11.735 1.00 95.31 171 THR A O 1
ATOM 1372 N N . GLU A 1 172 ? 0.987 13.645 -12.700 1.00 96.31 172 GLU A N 1
ATOM 1373 C CA . GLU A 1 172 ? 0.876 14.356 -13.973 1.00 96.31 172 GLU A CA 1
ATOM 1374 C C . GLU A 1 172 ? 0.626 13.374 -15.132 1.00 96.31 172 GLU A C 1
ATOM 1376 O O . GLU A 1 172 ? 1.576 12.904 -15.760 1.00 96.31 172 GLU A O 1
ATOM 1381 N N . PRO A 1 173 ? -0.639 13.062 -15.481 1.00 95.75 173 PRO A N 1
ATOM 1382 C CA . PRO A 1 173 ? -0.960 11.982 -16.421 1.00 95.75 173 PRO A CA 1
ATOM 1383 C C . PRO A 1 173 ? -0.310 12.108 -17.806 1.00 95.75 173 PRO A C 1
ATOM 1385 O O . PRO A 1 173 ? 0.092 11.110 -18.399 1.00 95.75 173 PRO A O 1
ATOM 1388 N N . ASN A 1 174 ? -0.184 13.332 -18.331 1.00 97.00 174 ASN A N 1
ATOM 1389 C CA . ASN A 1 174 ? 0.457 13.559 -19.630 1.00 97.00 174 ASN A CA 1
ATOM 1390 C C . ASN A 1 174 ? 1.984 13.429 -19.549 1.00 97.00 174 ASN A C 1
ATOM 1392 O O . ASN A 1 174 ? 2.599 12.925 -20.487 1.00 97.00 174 ASN A O 1
ATOM 1396 N N . LEU A 1 175 ? 2.596 13.865 -18.440 1.00 98.06 175 LEU A N 1
ATOM 1397 C CA . LEU A 1 175 ? 4.034 13.705 -18.235 1.00 98.06 175 LEU A CA 1
ATOM 1398 C C . LEU A 1 175 ? 4.380 12.231 -18.010 1.00 98.06 175 LEU A C 1
ATOM 1400 O O . LEU A 1 175 ? 5.323 11.748 -18.622 1.00 98.06 175 LEU A O 1
ATOM 1404 N N . LEU A 1 176 ? 3.568 11.502 -17.239 1.00 98.44 176 LEU A N 1
ATOM 1405 C CA . LEU A 1 176 ? 3.673 10.052 -17.078 1.00 98.44 176 LEU A CA 1
ATOM 1406 C C . LEU A 1 176 ? 3.689 9.339 -18.434 1.00 98.44 176 LEU A C 1
ATOM 1408 O O . LEU A 1 176 ? 4.601 8.568 -18.713 1.00 98.44 176 LEU A O 1
ATOM 1412 N N . LYS A 1 177 ? 2.700 9.614 -19.294 1.00 98.62 177 LYS A N 1
ATOM 1413 C CA . LYS A 1 177 ? 2.611 9.030 -20.643 1.00 98.62 177 LYS A CA 1
ATOM 1414 C C . LYS A 1 177 ? 3.867 9.282 -21.468 1.00 98.62 177 LYS A C 1
ATOM 1416 O O . LYS A 1 177 ? 4.446 8.347 -22.021 1.00 98.62 177 LYS A O 1
ATOM 1421 N N . ARG A 1 178 ? 4.331 10.532 -21.463 1.00 98.50 178 ARG A N 1
ATOM 1422 C CA . ARG A 1 178 ? 5.561 10.937 -22.137 1.00 98.50 178 ARG A CA 1
ATOM 1423 C C . ARG A 1 178 ? 6.793 10.214 -21.581 1.00 98.50 178 ARG A C 1
ATOM 1425 O O . ARG A 1 178 ? 7.542 9.652 -22.369 1.00 98.50 178 ARG A O 1
ATOM 1432 N N . GLN A 1 179 ? 6.977 10.184 -20.261 1.00 98.50 179 GLN A N 1
ATOM 1433 C CA . GLN A 1 179 ? 8.102 9.513 -19.594 1.00 98.50 179 GLN A CA 1
ATOM 1434 C C . GLN A 1 179 ? 8.123 8.012 -19.898 1.00 98.50 179 GLN A C 1
ATOM 1436 O O . GLN A 1 179 ? 9.171 7.461 -20.222 1.00 98.50 179 GLN A O 1
ATOM 1441 N N . MET A 1 180 ? 6.959 7.356 -19.856 1.00 98.56 180 MET A N 1
ATOM 1442 C CA . MET A 1 180 ? 6.830 5.936 -20.186 1.00 98.56 180 MET A CA 1
ATOM 1443 C C . MET A 1 180 ? 7.149 5.652 -21.654 1.00 98.56 180 MET A C 1
ATOM 1445 O O . MET A 1 180 ? 7.832 4.669 -21.947 1.00 98.56 180 MET A O 1
ATOM 1449 N N . PHE A 1 181 ? 6.700 6.516 -22.570 1.00 98.62 181 PHE A N 1
ATOM 1450 C CA . PHE A 1 181 ? 7.027 6.384 -23.984 1.00 98.62 181 PHE A CA 1
ATOM 1451 C C . PHE A 1 181 ? 8.521 6.610 -24.224 1.00 98.62 181 PHE A C 1
ATOM 1453 O O . PHE A 1 181 ? 9.180 5.727 -24.762 1.00 98.62 181 PHE A O 1
ATOM 1460 N N . GLU A 1 182 ? 9.078 7.741 -23.788 1.00 98.12 182 GLU A N 1
ATOM 1461 C CA . GLU A 1 182 ? 10.498 8.074 -23.965 1.00 98.12 182 GLU A CA 1
ATOM 1462 C C . GLU A 1 182 ? 11.410 7.000 -23.350 1.00 98.12 182 GLU A C 1
ATOM 1464 O O . GLU A 1 182 ? 12.384 6.588 -23.978 1.00 98.12 182 GLU A O 1
ATOM 1469 N N . GLY A 1 183 ? 11.046 6.481 -22.174 1.00 97.94 183 GLY A N 1
ATOM 1470 C CA . GLY A 1 183 ? 11.802 5.454 -21.465 1.00 97.94 183 GLY A CA 1
ATOM 1471 C C . GLY A 1 183 ? 11.766 4.062 -22.101 1.00 97.94 183 GLY A C 1
ATOM 1472 O O . GLY A 1 183 ? 12.695 3.288 -21.898 1.00 97.94 183 GLY A O 1
ATOM 1473 N N . TRP A 1 184 ? 10.738 3.720 -22.888 1.00 98.38 184 TRP A N 1
ATOM 1474 C CA . TRP A 1 184 ? 10.577 2.368 -23.450 1.00 98.38 184 TRP A CA 1
ATOM 1475 C C . TRP A 1 184 ? 10.559 2.282 -24.980 1.00 98.38 184 TRP A C 1
ATOM 1477 O O . TRP A 1 184 ? 10.755 1.189 -25.524 1.00 98.38 184 TRP A O 1
ATOM 1487 N N . ALA A 1 185 ? 10.325 3.387 -25.692 1.00 96.19 185 ALA A N 1
ATOM 1488 C CA . ALA A 1 185 ? 10.084 3.407 -27.136 1.00 96.19 185 ALA A CA 1
ATOM 1489 C C . ALA A 1 185 ? 11.182 2.693 -27.924 1.00 96.19 185 ALA A C 1
ATOM 1491 O O . ALA A 1 185 ? 10.887 1.823 -28.748 1.00 96.19 185 ALA A O 1
ATOM 1492 N N . GLN A 1 186 ? 12.442 3.027 -27.639 1.00 95.88 186 GLN A N 1
ATOM 1493 C CA . GLN A 1 186 ? 13.597 2.451 -28.322 1.00 95.88 186 GLN A CA 1
ATOM 1494 C C . GLN A 1 186 ? 13.793 0.971 -27.972 1.00 95.88 186 GLN A C 1
ATOM 1496 O O . GLN A 1 186 ? 14.068 0.157 -28.854 1.00 95.88 186 GLN A O 1
ATOM 1501 N N . HIS A 1 187 ? 13.612 0.604 -26.703 1.00 97.38 187 HIS A N 1
ATOM 1502 C CA . HIS A 1 187 ? 13.813 -0.765 -26.229 1.00 97.38 187 HIS A CA 1
ATOM 1503 C C . HIS A 1 187 ? 12.783 -1.736 -26.821 1.00 97.38 187 HIS A C 1
ATOM 1505 O O . HIS A 1 187 ? 13.141 -2.817 -27.297 1.00 97.38 187 HIS A O 1
ATOM 1511 N N . LEU A 1 188 ? 11.512 -1.326 -26.855 1.00 97.56 188 LEU A N 1
ATOM 1512 C CA . LEU A 1 188 ? 10.392 -2.182 -27.256 1.00 97.56 188 LEU A CA 1
ATOM 1513 C C . LEU A 1 188 ? 9.938 -1.952 -28.706 1.00 97.56 188 LEU A C 1
ATOM 1515 O O . LEU A 1 188 ? 9.123 -2.715 -29.228 1.00 97.56 188 LEU A O 1
ATOM 1519 N N . GLY A 1 189 ? 10.460 -0.929 -29.389 1.00 97.12 189 GLY A N 1
ATOM 1520 C CA . GLY A 1 189 ? 10.073 -0.586 -30.759 1.00 97.12 189 GLY A CA 1
ATOM 1521 C C . GLY A 1 189 ? 8.579 -0.277 -30.866 1.00 97.12 189 GLY A C 1
ATOM 1522 O O . GLY A 1 189 ? 7.897 -0.833 -31.735 1.00 97.12 189 GLY A O 1
ATOM 1523 N N . MET A 1 190 ? 8.058 0.518 -29.927 1.00 96.81 190 MET A N 1
ATOM 1524 C CA . MET A 1 190 ? 6.639 0.875 -29.821 1.00 96.81 190 MET A CA 1
ATOM 1525 C C . MET A 1 190 ? 6.331 2.279 -30.314 1.00 96.81 190 MET A C 1
ATOM 1527 O O . MET A 1 190 ? 7.218 3.111 -30.483 1.00 96.81 190 MET A O 1
ATOM 1531 N N . THR A 1 191 ? 5.052 2.521 -30.577 1.00 98.31 191 THR A N 1
ATOM 1532 C CA . THR A 1 191 ? 4.532 3.847 -30.908 1.00 98.31 191 THR A CA 1
ATOM 1533 C C . THR A 1 191 ? 4.017 4.541 -29.651 1.00 98.31 191 THR A C 1
ATOM 1535 O O . THR A 1 191 ? 3.679 3.890 -28.664 1.00 98.31 191 THR A O 1
ATOM 1538 N N . GLU A 1 192 ? 3.920 5.867 -29.703 1.00 98.19 192 GLU A N 1
ATOM 1539 C CA . GLU A 1 192 ? 3.356 6.672 -28.612 1.00 98.19 192 GLU A CA 1
ATOM 1540 C C . GLU A 1 192 ? 1.911 6.254 -28.300 1.00 98.19 192 GLU A C 1
ATOM 1542 O O . GLU A 1 192 ? 1.579 6.025 -27.147 1.00 98.19 192 GLU A O 1
ATOM 1547 N N . ASP A 1 193 ? 1.087 6.001 -29.325 1.00 98.25 193 ASP A N 1
ATOM 1548 C CA . ASP A 1 193 ? -0.281 5.488 -29.162 1.00 98.25 193 ASP A CA 1
ATOM 1549 C C . ASP A 1 193 ? -0.350 4.173 -28.363 1.00 98.25 193 ASP A C 1
ATOM 1551 O O . ASP A 1 193 ? -1.259 3.991 -27.553 1.00 98.25 193 ASP A O 1
ATOM 1555 N N . GLU A 1 194 ? 0.585 3.242 -28.598 1.00 98.56 194 GLU A N 1
ATOM 1556 C CA . GLU A 1 194 ? 0.670 1.975 -27.857 1.00 98.56 194 GLU A CA 1
ATOM 1557 C C . GLU A 1 194 ? 1.049 2.203 -26.391 1.00 98.56 194 GLU A C 1
ATOM 1559 O O . GLU A 1 194 ? 0.416 1.614 -25.514 1.00 98.56 194 GLU A O 1
ATOM 1564 N N . SER A 1 195 ? 2.026 3.078 -26.136 1.00 98.69 195 SER A N 1
ATOM 1565 C CA . SER A 1 195 ? 2.445 3.468 -24.784 1.00 98.69 195 SER A CA 1
ATOM 1566 C C . SER A 1 195 ? 1.314 4.157 -24.019 1.00 98.69 195 SER A C 1
ATOM 1568 O O . SER A 1 195 ? 0.954 3.731 -22.923 1.00 98.69 195 SER A O 1
ATOM 1570 N N . ASP A 1 196 ? 0.691 5.174 -24.615 1.00 98.62 196 ASP A N 1
ATOM 1571 C CA . ASP A 1 196 ? -0.398 5.943 -24.010 1.00 98.62 196 ASP A CA 1
ATOM 1572 C C . ASP A 1 196 ? -1.578 5.051 -23.638 1.00 98.62 196 ASP A C 1
ATOM 1574 O O . ASP A 1 196 ? -2.122 5.151 -22.535 1.00 98.62 196 ASP A O 1
ATOM 1578 N N . PHE A 1 197 ? -1.955 4.151 -24.551 1.00 98.69 197 PHE A N 1
ATOM 1579 C CA . PHE A 1 197 ? -3.005 3.176 -24.299 1.00 98.69 197 PHE A CA 1
ATOM 1580 C C . PHE A 1 197 ? -2.631 2.232 -23.153 1.00 98.69 197 PHE A C 1
ATOM 1582 O O . PHE A 1 197 ? -3.482 1.932 -22.316 1.00 98.69 197 PHE A O 1
ATOM 1589 N N . ALA A 1 198 ? -1.377 1.780 -23.093 1.00 98.75 198 ALA A N 1
ATOM 1590 C CA . ALA A 1 198 ? -0.894 0.916 -22.023 1.00 98.75 198 ALA A CA 1
ATOM 1591 C C . ALA A 1 198 ? -0.874 1.614 -20.660 1.00 98.75 198 ALA A C 1
ATOM 1593 O O . ALA A 1 198 ? -1.262 0.993 -19.672 1.00 98.75 198 ALA A O 1
ATOM 1594 N N . VAL A 1 199 ? -0.508 2.899 -20.594 1.00 98.81 199 VAL A N 1
ATOM 1595 C CA . VAL A 1 199 ? -0.612 3.701 -19.362 1.00 98.81 199 VAL A CA 1
ATOM 1596 C C . VAL A 1 199 ? -2.065 3.787 -18.892 1.00 98.81 199 VAL A C 1
ATOM 1598 O O . VAL A 1 199 ? -2.338 3.586 -17.709 1.00 98.81 199 VAL A O 1
ATOM 1601 N N . ASP A 1 200 ? -3.013 4.009 -19.806 1.00 98.69 200 ASP A N 1
ATOM 1602 C CA . ASP A 1 200 ? -4.438 4.062 -19.456 1.00 98.69 200 ASP A CA 1
ATOM 1603 C C . ASP A 1 200 ? -4.963 2.707 -18.942 1.00 98.69 200 ASP A C 1
ATOM 1605 O O . ASP A 1 200 ? -5.780 2.669 -18.020 1.00 98.69 200 ASP A O 1
ATOM 1609 N N . GLN A 1 201 ? -4.508 1.580 -19.507 1.00 98.81 201 GLN A N 1
ATOM 1610 C CA . GLN A 1 201 ? -4.863 0.252 -18.981 1.00 98.81 201 GLN A CA 1
ATOM 1611 C C . GLN A 1 201 ? -4.205 -0.028 -17.627 1.00 98.81 201 GLN A C 1
ATOM 1613 O O . GLN A 1 201 ? -4.838 -0.610 -16.748 1.00 98.81 201 GLN A O 1
ATOM 1618 N N . ALA A 1 202 ? -2.962 0.410 -17.440 1.00 98.69 202 ALA A N 1
ATOM 1619 C CA . ALA A 1 202 ? -2.230 0.244 -16.194 1.00 98.69 202 ALA A CA 1
ATOM 1620 C C . ALA A 1 202 ? -2.893 0.988 -15.026 1.00 98.69 202 ALA A C 1
ATOM 1622 O O . ALA A 1 202 ? -3.021 0.418 -13.941 1.00 98.69 202 ALA A O 1
ATOM 1623 N N . TRP A 1 203 ? -3.401 2.203 -15.260 1.00 98.31 203 TRP A N 1
ATOM 1624 C CA . TRP A 1 203 ? -4.211 2.929 -14.277 1.00 98.31 203 TRP A CA 1
ATOM 1625 C C . TRP A 1 203 ? -5.489 2.183 -13.909 1.00 98.31 203 TRP A C 1
ATOM 1627 O O . TRP A 1 203 ? -5.739 1.959 -12.728 1.00 98.31 203 TRP A O 1
ATOM 1637 N N . LYS A 1 204 ? -6.251 1.706 -14.901 1.00 98.56 204 LYS A N 1
ATOM 1638 C CA . LYS A 1 204 ? -7.471 0.921 -14.648 1.00 98.56 204 LYS A CA 1
ATOM 1639 C C . LYS A 1 204 ? -7.195 -0.340 -13.835 1.00 98.56 204 LYS A C 1
ATOM 1641 O O . LYS A 1 204 ? -7.993 -0.701 -12.976 1.00 98.56 204 LYS A O 1
ATOM 1646 N N . ALA A 1 205 ? -6.082 -1.024 -14.099 1.00 98.50 205 ALA A N 1
ATOM 1647 C CA . ALA A 1 205 ? -5.696 -2.206 -13.338 1.00 98.50 205 ALA A CA 1
ATOM 1648 C C . ALA A 1 205 ? -5.322 -1.862 -11.891 1.00 98.50 205 ALA A C 1
ATOM 1650 O O . ALA A 1 205 ? -5.730 -2.575 -10.973 1.00 98.50 205 ALA A O 1
ATOM 1651 N N . LEU A 1 206 ? -4.591 -0.763 -11.680 1.00 97.44 206 LEU A N 1
ATOM 1652 C CA . LEU A 1 206 ? -4.237 -0.290 -10.344 1.00 97.44 206 LEU A CA 1
ATOM 1653 C C . LEU A 1 206 ? -5.478 0.133 -9.543 1.00 97.44 206 LEU A C 1
ATOM 1655 O O . LEU A 1 206 ? -5.639 -0.303 -8.406 1.00 97.44 206 LEU A O 1
ATOM 1659 N N . GLU A 1 207 ? -6.384 0.897 -10.158 1.00 96.81 207 GLU A N 1
ATOM 1660 C CA . GLU A 1 207 ? -7.668 1.296 -9.569 1.00 96.81 207 GLU A CA 1
ATOM 1661 C C . GLU A 1 207 ? -8.541 0.082 -9.248 1.00 96.81 207 GLU A C 1
ATOM 1663 O O . GLU A 1 207 ? -9.107 -0.012 -8.161 1.00 96.81 207 GLU A O 1
ATOM 1668 N N . ARG A 1 208 ? -8.615 -0.896 -10.161 1.00 97.81 208 ARG A N 1
ATOM 1669 C CA . ARG A 1 208 ? -9.369 -2.130 -9.922 1.00 97.81 208 ARG A CA 1
ATOM 1670 C C . ARG A 1 208 ? -8.792 -2.922 -8.754 1.00 97.81 208 ARG A C 1
ATOM 1672 O O . ARG A 1 208 ? -9.559 -3.461 -7.958 1.00 97.81 208 ARG A O 1
ATOM 1679 N N . PHE A 1 209 ? -7.468 -3.004 -8.656 1.00 97.19 209 PHE A N 1
ATOM 1680 C CA . PHE A 1 209 ? -6.798 -3.628 -7.521 1.00 97.19 209 PHE A CA 1
ATOM 1681 C C . PHE A 1 209 ? -7.114 -2.890 -6.213 1.00 97.19 209 PHE A C 1
ATOM 1683 O O . PHE A 1 209 ? -7.454 -3.543 -5.231 1.00 97.19 209 PHE A O 1
ATOM 1690 N N . ASP A 1 210 ? -7.084 -1.553 -6.214 1.00 96.06 210 ASP A N 1
ATOM 1691 C CA . ASP A 1 210 ? -7.486 -0.735 -5.063 1.00 96.06 210 ASP A CA 1
ATOM 1692 C C . ASP A 1 210 ? -8.915 -1.011 -4.615 1.00 96.06 210 ASP A C 1
ATOM 1694 O O . ASP A 1 210 ? -9.143 -1.281 -3.440 1.00 96.06 210 ASP A O 1
ATOM 1698 N N . THR A 1 211 ? -9.870 -1.017 -5.546 1.00 97.38 211 THR A N 1
ATOM 1699 C CA . THR A 1 211 ? -11.267 -1.340 -5.236 1.00 97.38 211 THR A CA 1
ATOM 1700 C C . THR A 1 211 ? -11.391 -2.719 -4.593 1.00 97.38 211 THR A C 1
ATOM 1702 O O . THR A 1 211 ? -12.022 -2.843 -3.555 1.00 97.38 211 THR A O 1
ATOM 1705 N N . ILE A 1 212 ? -10.730 -3.746 -5.142 1.00 97.88 212 ILE A N 1
ATOM 1706 C CA . ILE A 1 212 ? -10.773 -5.103 -4.570 1.00 97.88 212 ILE A CA 1
ATOM 1707 C C . ILE A 1 212 ? -10.197 -5.130 -3.146 1.00 97.88 212 ILE A C 1
ATOM 1709 O O . ILE A 1 212 ? -10.720 -5.838 -2.286 1.00 97.88 212 ILE A O 1
ATOM 1713 N N . MET A 1 213 ? -9.111 -4.396 -2.892 1.00 97.06 213 MET A N 1
ATOM 1714 C CA . MET A 1 213 ? -8.498 -4.329 -1.563 1.00 97.06 213 MET A CA 1
ATOM 1715 C C . MET A 1 213 ? -9.399 -3.610 -0.555 1.00 97.06 213 MET A C 1
ATOM 1717 O O . MET A 1 213 ? -9.516 -4.072 0.579 1.00 97.06 213 MET A O 1
ATOM 1721 N N . GLU A 1 214 ? -10.034 -2.510 -0.961 1.00 97.88 214 GLU A N 1
ATOM 1722 C CA . GLU A 1 214 ? -10.978 -1.754 -0.133 1.00 97.88 214 GLU A CA 1
ATOM 1723 C C . GLU A 1 214 ? -12.257 -2.547 0.161 1.00 97.88 214 GLU A C 1
ATOM 1725 O O . GLU A 1 214 ? -12.715 -2.556 1.302 1.00 97.88 214 GLU A O 1
ATOM 1730 N N . ASP A 1 215 ? -12.796 -3.264 -0.827 1.00 98.19 215 ASP A N 1
ATOM 1731 C CA . ASP A 1 215 ? -13.979 -4.115 -0.660 1.00 98.19 215 ASP A CA 1
ATOM 1732 C C . ASP A 1 215 ? -13.699 -5.245 0.341 1.00 98.19 215 ASP A C 1
ATOM 1734 O O . ASP A 1 215 ? -14.438 -5.423 1.307 1.00 98.19 215 ASP A O 1
ATOM 1738 N N . LYS A 1 216 ? -12.566 -5.944 0.196 1.00 98.00 216 LYS A N 1
ATOM 1739 C CA . LYS A 1 216 ? -12.154 -6.980 1.157 1.00 98.00 216 LYS A CA 1
ATOM 1740 C C . LYS A 1 216 ? -11.907 -6.422 2.555 1.00 98.00 216 LYS A C 1
ATOM 1742 O O . LYS A 1 216 ? -12.241 -7.065 3.546 1.00 98.00 216 LYS A O 1
ATOM 1747 N N . GLY A 1 217 ? -11.299 -5.241 2.656 1.00 98.19 217 GLY A N 1
ATOM 1748 C CA . GLY A 1 217 ? -11.091 -4.606 3.953 1.00 98.19 217 GLY A CA 1
ATOM 1749 C C . GLY A 1 217 ? -12.406 -4.214 4.618 1.00 98.19 217 GLY A C 1
ATOM 1750 O O . GLY A 1 217 ? -12.548 -4.411 5.823 1.00 98.19 217 GLY A O 1
ATOM 1751 N N . ARG A 1 218 ? -13.391 -3.746 3.842 1.00 98.00 218 ARG A N 1
ATOM 1752 C CA . ARG A 1 218 ? -14.757 -3.497 4.320 1.00 98.00 218 ARG A CA 1
ATOM 1753 C C . ARG A 1 218 ? -15.400 -4.764 4.871 1.00 98.00 218 ARG A C 1
ATOM 1755 O O . ARG A 1 218 ? -15.890 -4.734 5.993 1.00 98.00 218 ARG A O 1
ATOM 1762 N N . GLU A 1 219 ? -15.342 -5.868 4.127 1.00 98.06 219 GLU A N 1
ATOM 1763 C CA . GLU A 1 219 ? -15.893 -7.162 4.558 1.00 98.06 219 GLU A CA 1
ATOM 1764 C C . GLU A 1 219 ? -15.297 -7.614 5.901 1.00 98.06 219 GLU A C 1
ATOM 1766 O O . GLU A 1 219 ? -16.024 -8.046 6.795 1.00 98.06 219 GLU A O 1
ATOM 1771 N N . VAL A 1 220 ? -13.977 -7.471 6.072 1.00 98.19 220 VAL A N 1
ATOM 1772 C CA . VAL A 1 220 ? -13.291 -7.796 7.332 1.00 98.19 220 VAL A CA 1
ATOM 1773 C C . VAL A 1 220 ? -13.730 -6.867 8.462 1.00 98.19 220 VAL A C 1
ATOM 1775 O O . VAL A 1 220 ? -14.010 -7.347 9.558 1.00 98.19 220 VAL A O 1
ATOM 1778 N N . LEU A 1 221 ? -13.803 -5.556 8.215 1.00 98.31 221 LEU A N 1
ATOM 1779 C CA . LEU A 1 221 ? -14.208 -4.563 9.216 1.00 98.31 221 LEU A CA 1
ATOM 1780 C C . LEU A 1 221 ? -15.647 -4.805 9.692 1.00 98.31 221 LEU A C 1
ATOM 1782 O O . LEU A 1 221 ? -15.899 -4.851 10.892 1.00 98.31 221 LEU A O 1
ATOM 1786 N N . GLU A 1 222 ? -16.574 -5.050 8.769 1.00 96.75 222 GLU A N 1
ATOM 1787 C CA . GLU A 1 222 ? -17.973 -5.352 9.088 1.00 96.75 222 GLU A CA 1
ATOM 1788 C C . GLU A 1 222 ? -18.122 -6.694 9.823 1.00 96.75 222 GLU A C 1
ATOM 1790 O O . GLU A 1 222 ? -18.955 -6.820 10.723 1.00 96.75 222 GLU A O 1
ATOM 1795 N N . ALA A 1 223 ? -17.295 -7.693 9.493 1.00 97.25 223 ALA A N 1
ATOM 1796 C CA . ALA A 1 223 ? -17.270 -8.958 10.221 1.00 97.25 223 ALA A CA 1
ATOM 1797 C C . ALA A 1 223 ? -16.788 -8.776 11.668 1.00 97.25 223 ALA A C 1
ATOM 1799 O O . ALA A 1 223 ? -17.442 -9.267 12.587 1.00 97.25 223 ALA A O 1
ATOM 1800 N N . VAL A 1 224 ? -15.692 -8.039 11.897 1.00 97.19 224 VAL A N 1
ATOM 1801 C CA . VAL A 1 224 ? -15.190 -7.836 13.266 1.00 97.19 224 VAL A CA 1
ATOM 1802 C C . VAL A 1 224 ? -16.113 -6.957 14.109 1.00 97.19 224 VAL A C 1
ATOM 1804 O O . VAL A 1 224 ? -16.228 -7.207 15.303 1.00 97.19 224 VAL A O 1
ATOM 1807 N N . GLU A 1 225 ? -16.813 -5.987 13.506 1.00 95.12 225 GLU A N 1
ATOM 1808 C CA . GLU A 1 225 ? -17.866 -5.212 14.182 1.00 95.12 225 GLU A CA 1
ATOM 1809 C C . GLU A 1 225 ? -19.035 -6.097 14.618 1.00 95.12 225 GLU A C 1
ATOM 1811 O O . GLU A 1 225 ? -19.537 -5.957 15.730 1.00 95.12 225 GLU A O 1
ATOM 1816 N N . ARG A 1 226 ? -19.485 -7.007 13.746 1.00 93.81 226 ARG A N 1
ATOM 1817 C CA . ARG A 1 226 ? -20.608 -7.907 14.039 1.00 93.81 226 ARG A CA 1
ATOM 1818 C C . ARG A 1 226 ? -20.273 -8.909 15.141 1.00 93.81 226 ARG A C 1
ATOM 1820 O O . ARG A 1 226 ? -21.144 -9.227 15.947 1.00 93.81 226 ARG A O 1
ATOM 1827 N N . ASP A 1 227 ? -19.044 -9.410 15.137 1.00 93.62 227 ASP A N 1
ATOM 1828 C CA . ASP A 1 227 ? -18.626 -10.539 15.967 1.00 93.62 227 ASP A CA 1
ATOM 1829 C C . ASP A 1 227 ? -17.878 -10.084 17.243 1.00 93.62 227 ASP A C 1
ATOM 1831 O O . ASP A 1 227 ? -17.254 -10.908 17.912 1.00 93.62 227 ASP A O 1
ATOM 1835 N N . ASP A 1 228 ? -17.903 -8.777 17.556 1.00 94.75 228 ASP A N 1
ATOM 1836 C CA . ASP A 1 228 ? -17.153 -8.128 18.648 1.00 94.75 228 ASP A CA 1
ATOM 1837 C C . ASP A 1 228 ? -15.649 -8.500 18.652 1.00 94.75 228 ASP A C 1
ATOM 1839 O O . ASP A 1 228 ? -14.969 -8.494 19.678 1.00 94.75 228 ASP A O 1
ATOM 1843 N N . ALA A 1 229 ? -15.107 -8.820 17.473 1.00 96.25 229 ALA A N 1
ATOM 1844 C CA . ALA A 1 229 ? -13.723 -9.229 17.271 1.00 96.25 229 ALA A CA 1
ATOM 1845 C C . ALA A 1 229 ? -12.814 -8.018 17.012 1.00 96.25 229 ALA A C 1
ATOM 1847 O O . ALA A 1 229 ? -13.262 -6.873 16.964 1.00 96.25 229 ALA A O 1
ATOM 1848 N N . ILE A 1 230 ? -11.513 -8.266 16.842 1.00 97.81 230 ILE A N 1
ATOM 1849 C CA . ILE A 1 230 ? -10.524 -7.218 16.568 1.00 97.81 230 ILE A CA 1
ATOM 1850 C C . ILE A 1 230 ? -9.842 -7.489 15.238 1.00 97.81 230 ILE A C 1
ATOM 1852 O O . ILE A 1 230 ? -9.317 -8.581 15.030 1.00 97.81 230 ILE A O 1
ATOM 1856 N N . ALA A 1 231 ? -9.785 -6.468 14.387 1.00 98.25 231 ALA A N 1
ATOM 1857 C CA . ALA A 1 231 ? -8.888 -6.429 13.243 1.00 98.25 231 ALA A CA 1
ATOM 1858 C C . ALA A 1 231 ? -7.618 -5.653 13.599 1.00 98.25 231 ALA A C 1
ATOM 1860 O O . ALA A 1 231 ? -7.672 -4.578 14.202 1.00 98.25 231 ALA A O 1
ATOM 1861 N N . LEU A 1 232 ? -6.469 -6.186 13.196 1.00 98.19 232 LEU A N 1
ATOM 1862 C CA . LEU A 1 232 ? -5.197 -5.502 13.349 1.00 98.19 232 LEU A CA 1
ATOM 1863 C C . LEU A 1 232 ? -4.902 -4.687 12.092 1.00 98.19 232 LEU A C 1
ATOM 1865 O O . LEU A 1 232 ? -4.744 -5.242 11.012 1.00 98.19 232 LEU A O 1
ATOM 1869 N N . LEU A 1 233 ? -4.809 -3.371 12.212 1.00 98.44 233 LEU A N 1
ATOM 1870 C CA . LEU A 1 233 ? -4.374 -2.500 11.135 1.00 98.44 233 LEU A CA 1
ATOM 1871 C C . LEU A 1 233 ? -2.858 -2.325 11.195 1.00 98.44 233 LEU A C 1
ATOM 1873 O O . LEU A 1 233 ? -2.334 -1.693 12.115 1.00 98.44 233 LEU A O 1
ATOM 1877 N N . MET A 1 234 ? -2.161 -2.846 10.187 1.00 97.19 234 MET A N 1
ATOM 1878 C CA . MET A 1 234 ? -0.747 -2.556 9.996 1.00 97.19 234 MET A CA 1
ATOM 1879 C C . MET A 1 234 ? -0.586 -1.204 9.308 1.00 97.19 234 MET A C 1
ATOM 1881 O O . MET A 1 234 ? -0.997 -1.018 8.155 1.00 97.19 234 MET A O 1
ATOM 1885 N N . ILE A 1 235 ? 0.031 -0.269 10.027 1.00 97.56 235 ILE A N 1
ATOM 1886 C CA . ILE A 1 235 ? 0.461 1.016 9.486 1.00 97.56 235 ILE A CA 1
ATOM 1887 C C . ILE A 1 235 ? 1.973 0.972 9.261 1.00 97.56 235 ILE A C 1
ATOM 1889 O O . ILE A 1 235 ? 2.735 0.499 10.098 1.00 97.56 235 ILE A O 1
ATOM 1893 N N . GLY A 1 236 ? 2.423 1.424 8.096 1.00 95.50 236 GLY A N 1
ATOM 1894 C CA . GLY A 1 236 ? 3.807 1.243 7.673 1.00 95.50 236 GLY A CA 1
ATOM 1895 C C . GLY A 1 236 ? 4.037 1.795 6.276 1.00 95.50 236 GLY A C 1
ATOM 1896 O O . GLY A 1 236 ? 3.365 2.727 5.847 1.00 95.50 236 GLY A O 1
ATOM 1897 N N . ARG A 1 237 ? 4.982 1.227 5.532 1.00 94.88 237 ARG A N 1
ATOM 1898 C CA . ARG A 1 237 ? 5.223 1.555 4.126 1.00 94.88 237 ARG A CA 1
ATOM 1899 C C . ARG A 1 237 ? 4.813 0.382 3.239 1.00 94.88 237 ARG A C 1
ATOM 1901 O O . ARG A 1 237 ? 4.754 -0.740 3.738 1.00 94.88 237 ARG A O 1
ATOM 1908 N N . PRO A 1 238 ? 4.578 0.597 1.930 1.00 93.75 238 PRO A N 1
ATOM 1909 C CA . PRO A 1 238 ? 4.143 -0.473 1.030 1.00 93.75 238 PRO A CA 1
ATOM 1910 C C . PRO A 1 238 ? 5.014 -1.735 1.094 1.00 93.75 238 PRO A C 1
ATOM 1912 O O . PRO A 1 238 ? 4.490 -2.847 1.094 1.00 93.75 238 PRO A O 1
ATOM 1915 N N . TYR A 1 239 ? 6.329 -1.553 1.233 1.00 94.25 239 TYR A N 1
ATOM 1916 C CA . TYR A 1 239 ? 7.309 -2.632 1.316 1.00 94.25 239 TYR A CA 1
ATOM 1917 C C . TYR A 1 239 ? 7.231 -3.482 2.591 1.00 94.25 239 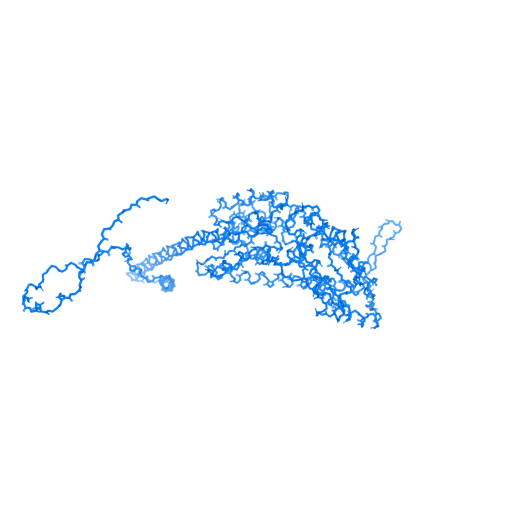TYR A C 1
ATOM 1919 O O . TYR A 1 239 ? 7.750 -4.587 2.588 1.00 94.25 239 TYR A O 1
ATOM 1927 N N . HIS A 1 240 ? 6.540 -3.055 3.655 1.00 95.69 240 HIS A N 1
ATOM 1928 C CA . HIS A 1 240 ? 6.274 -3.932 4.807 1.00 95.69 240 HIS A CA 1
ATOM 1929 C C . HIS A 1 240 ? 5.250 -5.040 4.486 1.00 95.69 240 HIS A C 1
ATOM 1931 O O . HIS A 1 240 ? 4.922 -5.850 5.349 1.00 95.69 240 HIS A O 1
ATOM 1937 N N . SER A 1 241 ? 4.731 -5.094 3.254 1.00 93.19 241 SER A N 1
ATOM 1938 C CA . SER A 1 241 ? 4.008 -6.267 2.744 1.00 93.19 241 SER A CA 1
ATOM 1939 C C . SER A 1 241 ? 4.950 -7.433 2.413 1.00 93.19 241 SER A C 1
ATOM 1941 O O . SER A 1 241 ? 4.482 -8.557 2.265 1.00 93.19 241 SER A O 1
ATOM 1943 N N . ASP A 1 242 ? 6.257 -7.177 2.312 1.00 94.81 242 ASP A N 1
ATOM 1944 C CA . ASP A 1 242 ? 7.278 -8.210 2.167 1.00 94.81 242 ASP A CA 1
ATOM 1945 C C . ASP A 1 242 ? 7.478 -8.952 3.504 1.00 94.81 242 ASP A C 1
ATOM 1947 O O . ASP A 1 242 ? 7.812 -8.305 4.508 1.00 94.81 242 ASP A O 1
ATOM 1951 N N . PRO A 1 243 ? 7.301 -10.288 3.552 1.00 91.38 243 PRO A N 1
ATOM 1952 C CA . PRO A 1 243 ? 7.483 -11.072 4.775 1.00 91.38 243 PRO A CA 1
ATOM 1953 C C . PRO A 1 243 ? 8.905 -10.973 5.352 1.00 91.38 243 PRO A C 1
ATOM 1955 O O . PRO A 1 243 ? 9.087 -11.024 6.573 1.00 91.38 243 PRO A O 1
ATOM 1958 N N . GLY A 1 244 ? 9.925 -10.767 4.514 1.00 91.88 244 GLY A N 1
ATOM 1959 C CA . GLY A 1 244 ? 11.293 -10.549 4.976 1.00 91.88 244 GLY A CA 1
ATOM 1960 C C . GLY A 1 244 ? 11.517 -9.166 5.579 1.00 91.88 244 GLY A C 1
ATOM 1961 O O . GLY A 1 244 ? 12.298 -9.042 6.517 1.00 91.88 244 GLY A O 1
ATOM 1962 N N . LEU A 1 245 ? 10.799 -8.135 5.119 1.00 92.81 245 LEU A N 1
ATOM 1963 C CA . LEU A 1 245 ? 10.905 -6.773 5.668 1.00 92.81 245 LEU A CA 1
ATOM 1964 C C . LEU A 1 245 ? 9.971 -6.510 6.848 1.00 92.81 245 LEU A C 1
ATOM 1966 O O . LEU A 1 245 ? 10.158 -5.520 7.544 1.00 92.81 245 LEU A O 1
ATOM 1970 N N . ASN A 1 246 ? 8.965 -7.354 7.080 1.00 92.62 246 ASN A N 1
ATOM 1971 C CA . ASN A 1 246 ? 8.124 -7.286 8.280 1.00 92.62 246 ASN A CA 1
ATOM 1972 C C . ASN A 1 246 ? 8.451 -8.381 9.313 1.00 92.62 246 ASN A C 1
ATOM 1974 O O . ASN A 1 246 ? 7.799 -8.464 10.353 1.00 92.62 246 ASN A O 1
ATOM 1978 N N . HIS A 1 247 ? 9.459 -9.216 9.040 1.00 92.00 247 HIS A N 1
ATOM 1979 C CA . HIS A 1 247 ? 9.893 -10.330 9.890 1.00 92.00 247 HIS A CA 1
ATOM 1980 C C . HIS A 1 247 ? 8.791 -11.354 10.204 1.00 92.00 247 HIS A C 1
ATOM 1982 O O . HIS A 1 247 ? 8.802 -11.950 11.283 1.00 92.00 247 HIS A O 1
ATOM 1988 N N . SER A 1 248 ? 7.853 -11.561 9.279 1.00 91.81 248 SER A N 1
ATOM 1989 C CA . SER A 1 248 ? 6.675 -12.424 9.449 1.00 91.81 248 SER A CA 1
ATOM 1990 C C . SER A 1 248 ? 5.812 -12.063 10.663 1.00 91.81 248 SER A C 1
ATOM 1992 O O . SER A 1 248 ? 5.028 -12.881 11.141 1.00 91.81 248 SER A O 1
ATOM 1994 N N . VAL A 1 249 ? 5.912 -10.828 11.174 1.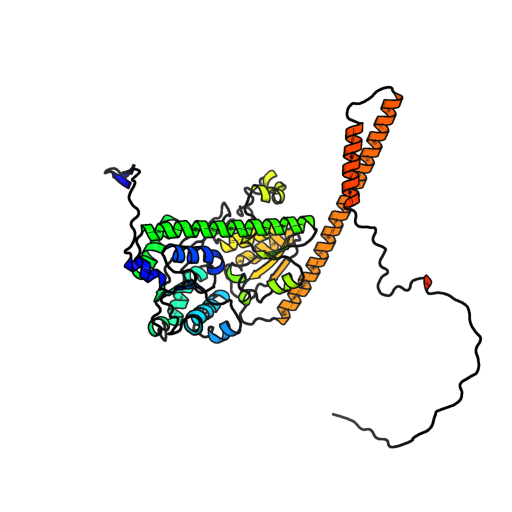00 93.25 249 VAL A N 1
ATOM 1995 C CA . VAL A 1 249 ? 5.115 -10.379 12.328 1.00 93.25 249 VAL A CA 1
ATOM 1996 C C . VAL A 1 249 ? 3.615 -10.499 12.047 1.00 93.25 249 VAL A C 1
ATOM 1998 O O . VAL A 1 249 ? 2.828 -10.836 12.927 1.00 93.25 249 VAL A O 1
ATOM 2001 N N . MET A 1 250 ? 3.234 -10.258 10.794 1.00 92.06 250 MET A N 1
ATOM 2002 C CA . MET A 1 250 ? 1.858 -10.325 10.315 1.00 92.06 250 MET A CA 1
ATOM 2003 C C . MET A 1 250 ? 1.329 -11.758 10.375 1.00 92.06 250 MET A C 1
ATOM 2005 O O . MET A 1 250 ? 0.220 -11.980 10.858 1.00 92.06 250 MET A O 1
ATOM 2009 N N . ASP A 1 251 ? 2.146 -12.723 9.950 1.00 92.56 251 ASP A N 1
ATOM 2010 C CA . ASP A 1 251 ? 1.799 -14.144 9.936 1.00 92.56 251 ASP A CA 1
ATOM 2011 C C . ASP A 1 251 ? 1.591 -14.665 11.365 1.00 92.56 251 ASP A C 1
ATOM 2013 O O . ASP A 1 251 ? 0.630 -15.382 11.637 1.00 92.56 251 ASP A O 1
ATOM 2017 N N . GLU A 1 252 ? 2.434 -14.238 12.312 1.00 93.56 252 GLU A N 1
ATOM 2018 C CA . GLU A 1 252 ? 2.302 -14.600 13.729 1.00 93.56 252 GLU A CA 1
ATOM 2019 C C . GLU A 1 252 ? 0.963 -14.113 14.322 1.00 93.56 252 GLU A C 1
ATOM 2021 O O . GLU A 1 252 ? 0.311 -14.849 15.063 1.00 93.56 252 GLU A O 1
ATOM 2026 N N . PHE A 1 253 ? 0.492 -12.910 13.965 1.00 95.50 253 PHE A N 1
ATOM 2027 C CA . PHE A 1 253 ? -0.836 -12.437 14.386 1.00 95.50 253 PHE A CA 1
ATOM 2028 C C . PHE A 1 253 ? -1.983 -13.189 13.703 1.00 95.50 253 PHE A C 1
ATOM 2030 O O . PHE A 1 253 ? -2.995 -13.466 14.353 1.00 95.50 253 PHE A O 1
ATOM 2037 N N . GLN A 1 254 ? -1.828 -13.563 12.431 1.00 94.38 254 GLN A N 1
ATOM 2038 C CA . GLN A 1 254 ? -2.829 -14.363 11.720 1.00 94.38 254 GLN A CA 1
ATOM 2039 C C . GLN A 1 254 ? -2.981 -15.759 12.333 1.00 94.38 254 GLN A C 1
ATOM 2041 O O . GLN A 1 254 ? -4.106 -16.226 12.504 1.00 94.38 254 GLN A O 1
ATOM 2046 N N . VAL A 1 255 ? -1.879 -16.399 12.745 1.00 94.56 255 VAL A N 1
ATOM 2047 C CA . VAL A 1 255 ? -1.903 -17.686 13.468 1.00 94.56 255 VAL A CA 1
ATOM 2048 C C . VAL A 1 255 ? -2.670 -17.577 14.790 1.00 94.56 255 VAL A C 1
ATOM 2050 O O . VAL A 1 255 ? -3.349 -18.520 15.192 1.00 94.56 255 VAL A O 1
ATOM 2053 N N . LEU A 1 256 ? -2.614 -16.418 15.451 1.00 95.19 256 LEU A N 1
ATOM 2054 C CA . LEU A 1 256 ? -3.378 -16.131 16.670 1.00 95.19 256 LEU A CA 1
ATOM 2055 C C . LEU A 1 256 ? -4.856 -15.778 16.405 1.00 95.19 256 LEU A C 1
ATOM 2057 O O . LEU A 1 256 ? -5.600 -15.531 17.352 1.00 95.19 256 LEU A O 1
ATOM 2061 N N . GLY A 1 257 ? -5.294 -15.782 15.143 1.00 94.75 257 GLY A N 1
ATOM 2062 C CA . GLY A 1 257 ? -6.685 -15.562 14.746 1.00 94.75 257 GLY A CA 1
ATOM 2063 C C . GLY A 1 257 ? -7.072 -14.097 14.542 1.00 94.75 257 GLY A C 1
ATOM 2064 O O . GLY A 1 257 ? -8.262 -13.805 14.435 1.00 94.75 257 GLY A O 1
ATOM 2065 N N . TYR A 1 258 ? -6.106 -13.175 14.479 1.00 96.69 258 TYR A N 1
ATOM 2066 C CA . TYR A 1 258 ? -6.387 -11.771 14.185 1.00 96.69 258 TYR A CA 1
ATOM 2067 C C . TYR A 1 258 ? -6.353 -11.528 12.671 1.00 96.69 258 TYR A C 1
ATOM 2069 O O . TYR A 1 258 ? -5.296 -11.697 12.055 1.00 96.69 258 TYR A O 1
ATOM 2077 N N . PRO A 1 259 ? -7.466 -11.104 12.042 1.00 97.12 259 PRO A N 1
ATOM 2078 C CA . PRO A 1 259 ? -7.412 -10.631 10.669 1.00 97.12 259 PRO A CA 1
ATOM 2079 C C . PRO A 1 259 ? -6.567 -9.358 10.607 1.00 97.12 259 PRO A C 1
ATOM 2081 O O . PRO A 1 259 ? -6.697 -8.470 11.454 1.00 97.12 259 PRO A O 1
ATOM 2084 N N . VAL A 1 260 ? -5.705 -9.268 9.594 1.00 96.62 260 VAL A N 1
ATOM 2085 C CA . VAL A 1 260 ? -4.779 -8.145 9.450 1.00 96.62 260 VAL A CA 1
ATOM 2086 C C . VAL A 1 260 ? -5.108 -7.326 8.206 1.00 96.62 260 VAL A C 1
ATOM 2088 O O . VAL A 1 260 ? -5.202 -7.852 7.098 1.00 96.62 260 VAL A O 1
ATOM 2091 N N . LEU A 1 261 ? -5.279 -6.024 8.406 1.00 97.56 261 LEU A N 1
ATOM 2092 C CA . LEU A 1 261 ? -5.570 -5.027 7.387 1.00 97.56 261 LEU A CA 1
ATOM 2093 C C . LEU A 1 261 ? -4.299 -4.261 7.028 1.00 97.56 261 LEU A C 1
ATOM 2095 O O . LEU A 1 261 ? -3.481 -3.932 7.885 1.00 97.56 261 LEU A O 1
ATOM 2099 N N . SER A 1 262 ? -4.174 -3.911 5.753 1.00 95.69 262 SER A N 1
ATOM 2100 C CA . SER A 1 262 ? -3.203 -2.921 5.288 1.00 95.69 262 SER A CA 1
ATOM 2101 C C . SER A 1 262 ? -3.843 -1.531 5.244 1.00 95.69 262 SER A C 1
ATOM 2103 O O . SER A 1 262 ? -5.060 -1.392 5.103 1.00 95.69 262 SER A O 1
ATOM 2105 N N . MET A 1 263 ? -3.030 -0.476 5.243 1.00 95.88 263 MET A N 1
ATOM 2106 C CA . MET A 1 263 ? -3.516 0.898 5.017 1.00 95.88 263 MET A CA 1
ATOM 2107 C C . MET A 1 263 ? -4.298 1.053 3.696 1.00 95.88 263 MET A C 1
ATOM 2109 O O . MET A 1 263 ? -5.241 1.847 3.592 1.00 95.88 263 MET A O 1
ATOM 2113 N N . ARG A 1 264 ? -3.909 0.272 2.677 1.00 94.50 264 ARG A N 1
ATOM 2114 C CA . ARG A 1 264 ? -4.519 0.265 1.342 1.00 94.50 264 ARG A CA 1
ATOM 2115 C C . ARG A 1 264 ? -5.889 -0.416 1.329 1.00 94.50 264 ARG A C 1
ATOM 2117 O O . ARG A 1 264 ? -6.724 -0.036 0.525 1.00 94.50 264 ARG A O 1
ATOM 2124 N N . SER A 1 265 ? -6.138 -1.372 2.228 1.00 96.62 265 SER A N 1
ATOM 2125 C CA . SER A 1 265 ? -7.431 -2.066 2.320 1.00 96.62 265 SER A CA 1
ATOM 2126 C C . SER A 1 265 ? -8.498 -1.297 3.097 1.00 96.62 265 SER A C 1
ATOM 2128 O O . SER A 1 265 ? -9.650 -1.705 3.089 1.00 96.62 265 SER A O 1
ATOM 2130 N N . ILE A 1 266 ? -8.168 -0.196 3.778 1.00 97.19 266 ILE A N 1
ATOM 2131 C CA . ILE A 1 266 ? -9.205 0.612 4.439 1.00 97.19 266 ILE A CA 1
ATOM 2132 C C . ILE A 1 266 ? -10.078 1.278 3.359 1.00 97.19 266 ILE A C 1
ATOM 2134 O O . ILE A 1 266 ? -9.507 1.988 2.520 1.00 97.19 266 ILE A O 1
ATOM 2138 N N . PRO A 1 267 ? -11.418 1.149 3.404 1.00 96.56 267 PRO A N 1
ATOM 2139 C CA . PRO A 1 267 ? -12.311 1.817 2.459 1.00 96.56 267 PRO A CA 1
ATOM 2140 C C . PRO A 1 267 ? -12.085 3.329 2.413 1.00 96.56 267 PRO A C 1
ATOM 2142 O O . PRO A 1 267 ? -11.934 3.972 3.454 1.00 96.56 267 PRO A O 1
ATOM 2145 N N . LYS A 1 268 ? -12.064 3.906 1.207 1.00 95.94 268 LYS A N 1
ATOM 2146 C CA . LYS A 1 268 ? -11.914 5.360 0.998 1.00 95.94 268 LYS A CA 1
ATOM 2147 C C . LYS A 1 268 ? -13.206 6.037 0.539 1.00 95.94 268 LYS A C 1
ATOM 2149 O O . LYS A 1 268 ? -13.171 7.164 0.063 1.00 95.94 268 LYS A O 1
ATOM 2154 N N . ASP A 1 269 ? -14.334 5.354 0.680 1.00 95.81 269 ASP A N 1
ATOM 2155 C CA . ASP A 1 269 ? -15.668 5.885 0.411 1.00 95.81 269 ASP A CA 1
ATOM 2156 C C . ASP A 1 269 ? -16.119 6.813 1.558 1.00 95.81 269 ASP A C 1
ATOM 2158 O O . ASP A 1 269 ? -16.304 6.327 2.681 1.00 95.81 269 ASP A O 1
ATOM 2162 N N . PRO A 1 270 ? -16.303 8.128 1.314 1.00 95.50 270 PRO A N 1
ATOM 2163 C CA . PRO A 1 270 ? -16.685 9.066 2.363 1.00 95.50 270 PRO A CA 1
ATOM 2164 C C . PRO A 1 270 ? -18.000 8.703 3.051 1.00 95.50 270 PRO A C 1
ATOM 2166 O O . PRO A 1 270 ? -18.065 8.762 4.276 1.00 95.50 270 PRO A O 1
ATOM 2169 N N . ALA A 1 271 ? -19.003 8.238 2.298 1.00 95.25 271 ALA A N 1
ATOM 2170 C CA . ALA A 1 271 ? -20.325 7.930 2.843 1.00 95.25 271 ALA A CA 1
ATOM 2171 C C . ALA A 1 271 ? -20.269 6.798 3.882 1.00 95.25 271 ALA A C 1
ATOM 2173 O O . ALA A 1 271 ? -20.980 6.816 4.885 1.00 95.25 271 ALA A O 1
ATOM 2174 N N . TRP A 1 272 ? -19.388 5.818 3.672 1.00 95.00 272 TRP A N 1
ATOM 2175 C CA . TRP A 1 272 ? -19.163 4.748 4.642 1.00 95.00 272 TRP A CA 1
ATOM 2176 C C . TRP A 1 272 ? -18.342 5.214 5.850 1.00 95.00 272 TRP A C 1
ATOM 2178 O O . TRP A 1 272 ? -18.589 4.776 6.973 1.00 95.00 272 TRP A O 1
ATOM 2188 N N . LEU A 1 273 ? -17.377 6.112 5.635 1.00 96.44 273 LEU A N 1
ATOM 2189 C CA . LEU A 1 273 ? -16.500 6.618 6.691 1.00 96.44 273 LEU A CA 1
ATOM 2190 C C . LEU A 1 273 ? -17.199 7.602 7.635 1.00 96.44 273 LEU A C 1
ATOM 2192 O O . LEU A 1 273 ? -16.873 7.606 8.818 1.00 96.44 273 LEU A O 1
ATOM 2196 N N . GLU A 1 274 ? -18.153 8.407 7.157 1.00 95.12 274 GLU A N 1
ATOM 2197 C CA . GLU A 1 274 ? -18.829 9.472 7.921 1.00 95.12 274 GLU A CA 1
ATOM 2198 C C . GLU A 1 274 ? -19.308 9.036 9.313 1.00 95.12 274 GLU A C 1
ATOM 2200 O O . GLU A 1 274 ? -19.175 9.798 10.274 1.00 95.12 274 GLU A O 1
ATOM 2205 N N . ARG A 1 275 ? -19.762 7.783 9.465 1.00 94.12 275 ARG A N 1
ATOM 2206 C CA . ARG A 1 275 ? -20.204 7.221 10.756 1.00 94.12 275 ARG A CA 1
ATOM 2207 C C . ARG A 1 275 ? -19.145 7.297 11.865 1.00 94.12 275 ARG A C 1
ATOM 2209 O O . ARG A 1 275 ? -19.503 7.403 13.031 1.00 94.12 275 ARG A O 1
ATOM 2216 N N . PHE A 1 276 ? -17.859 7.277 11.513 1.00 94.88 276 PHE A N 1
ATOM 2217 C CA . PHE A 1 276 ? -16.736 7.355 12.456 1.00 94.88 276 PHE A CA 1
ATOM 2218 C C . PHE A 1 276 ? -16.271 8.793 12.740 1.00 94.88 276 PHE A C 1
ATOM 2220 O O . PHE A 1 276 ? -15.488 9.032 13.662 1.00 94.88 276 PHE A O 1
ATOM 2227 N N . TYR A 1 277 ? -16.735 9.764 11.950 1.00 95.44 277 TYR A N 1
ATOM 2228 C CA . TYR A 1 277 ? -16.283 11.159 11.989 1.00 95.44 277 TYR A CA 1
ATOM 2229 C C . TYR A 1 277 ? -17.422 12.153 12.270 1.00 95.44 277 TYR A C 1
ATOM 2231 O O . TYR A 1 277 ? -17.174 13.358 12.276 1.00 95.44 277 TYR A O 1
ATOM 2239 N N . ALA A 1 278 ? -18.640 11.667 12.535 1.00 93.81 278 ALA A N 1
ATOM 2240 C CA . ALA A 1 278 ? -19.862 12.464 12.651 1.00 93.81 278 ALA A CA 1
ATOM 2241 C C . ALA A 1 278 ? -19.723 13.692 13.569 1.00 93.81 278 ALA A C 1
ATOM 2243 O O . ALA A 1 278 ? -20.031 14.802 13.142 1.00 93.81 278 ALA A O 1
ATOM 2244 N N . ASP A 1 279 ? -19.190 13.528 14.783 1.00 91.62 279 ASP A N 1
ATOM 2245 C CA . ASP A 1 279 ? -19.037 14.634 15.745 1.00 91.62 279 ASP A CA 1
ATOM 2246 C C . ASP A 1 279 ? -18.069 15.719 15.247 1.00 91.62 279 ASP A C 1
ATOM 2248 O O . ASP A 1 279 ? -18.287 16.919 15.437 1.00 91.62 279 ASP A O 1
ATOM 2252 N N . GLY A 1 280 ? -16.988 15.307 14.582 1.00 91.88 280 GLY A N 1
ATOM 2253 C CA . GLY A 1 280 ? -15.993 16.225 14.035 1.00 91.88 280 GLY A CA 1
ATOM 2254 C C . GLY A 1 280 ? -16.506 16.990 12.815 1.00 91.88 280 GLY A C 1
ATOM 2255 O O . GLY A 1 280 ? -16.259 18.188 12.689 1.00 91.88 280 GLY A O 1
ATOM 2256 N N . LEU A 1 281 ? -17.277 16.314 11.958 1.00 94.12 281 LEU A N 1
ATOM 2257 C CA . LEU A 1 281 ? -17.954 16.931 10.816 1.00 94.12 281 LEU A CA 1
ATOM 2258 C C . LEU A 1 281 ? -19.041 17.911 11.286 1.00 94.12 281 LEU A C 1
ATOM 2260 O O . LEU A 1 281 ? -19.099 19.041 10.813 1.00 94.12 281 LEU A O 1
ATOM 2264 N N . ALA A 1 282 ? -19.864 17.515 12.263 1.00 93.94 282 ALA A N 1
ATOM 2265 C CA . ALA A 1 282 ? -20.943 18.346 12.799 1.00 93.94 282 ALA A CA 1
ATOM 2266 C C . ALA A 1 282 ? -20.430 19.597 13.535 1.00 93.94 282 ALA A C 1
ATOM 2268 O O . ALA A 1 282 ? -21.048 20.656 13.455 1.00 93.94 282 ALA A O 1
ATOM 2269 N N . SER A 1 283 ? -19.296 19.490 14.236 1.00 94.50 283 SER A N 1
ATOM 2270 C CA . SER A 1 283 ? -18.650 20.626 14.913 1.00 94.50 283 SER A CA 1
ATOM 2271 C C . SER A 1 283 ? -17.823 21.521 13.984 1.00 94.50 283 SER A C 1
ATOM 2273 O O . SER A 1 283 ? -17.391 22.591 14.408 1.00 94.50 283 SER A O 1
ATOM 2275 N N . GLY A 1 284 ? -17.573 21.096 12.741 1.00 92.44 284 GLY A N 1
ATOM 2276 C CA . GLY A 1 284 ? -16.697 21.798 11.801 1.00 92.44 284 GLY A CA 1
ATOM 2277 C C . GLY A 1 284 ? -15.205 21.706 12.142 1.00 92.44 284 GLY A C 1
ATOM 2278 O O . GLY A 1 284 ? -14.398 22.394 11.524 1.00 92.44 284 GLY A O 1
ATOM 2279 N N . THR A 1 285 ? -14.820 20.864 13.107 1.00 91.94 285 THR A N 1
ATOM 2280 C CA . THR A 1 285 ? -13.405 20.606 13.435 1.00 91.94 285 THR A CA 1
ATOM 2281 C C . THR A 1 285 ? -12.716 19.751 12.373 1.00 91.94 285 THR A C 1
ATOM 2283 O O . THR A 1 285 ? -11.504 19.838 12.203 1.00 91.94 285 THR A O 1
ATOM 2286 N N . ILE A 1 286 ? -13.489 18.951 11.633 1.00 93.69 286 ILE A N 1
ATOM 2287 C CA . ILE A 1 286 ? -13.029 18.130 10.514 1.00 93.69 286 ILE A CA 1
ATOM 2288 C C . ILE A 1 286 ? -13.720 18.630 9.249 1.00 93.69 286 ILE A C 1
ATOM 2290 O O . ILE A 1 286 ? -14.944 18.575 9.157 1.00 93.69 286 ILE A O 1
ATOM 2294 N N . ALA A 1 287 ? -12.945 19.082 8.263 1.00 93.50 287 ALA A N 1
ATOM 2295 C CA . ALA A 1 287 ? -13.491 19.544 6.987 1.00 93.50 287 ALA A CA 1
ATOM 2296 C C . ALA A 1 287 ? -13.966 18.383 6.093 1.00 93.50 287 ALA A C 1
ATOM 2298 O O . ALA A 1 287 ? -15.006 18.479 5.445 1.00 93.50 287 ALA A O 1
ATOM 2299 N N . HIS A 1 288 ? -13.208 17.281 6.051 1.00 96.38 288 HIS A N 1
ATOM 2300 C CA . HIS A 1 288 ? -13.525 16.096 5.252 1.00 96.38 288 HIS A CA 1
ATOM 2301 C C . HIS A 1 288 ? -12.883 14.833 5.858 1.00 96.38 288 HIS A C 1
ATOM 2303 O O . HIS A 1 288 ? -11.787 14.891 6.409 1.00 96.38 288 HIS A O 1
ATOM 2309 N N . VAL A 1 289 ? -13.524 13.662 5.736 1.00 96.62 289 VAL A N 1
ATOM 2310 C CA . VAL A 1 289 ? -13.063 12.397 6.369 1.00 96.62 289 VAL A CA 1
ATOM 2311 C C . VAL A 1 289 ? -11.723 11.867 5.835 1.00 96.62 289 VAL A C 1
ATOM 2313 O O . VAL A 1 289 ? -11.040 11.083 6.495 1.00 96.62 289 VAL A O 1
ATOM 2316 N N . LEU A 1 290 ? -11.341 12.300 4.632 1.00 96.88 290 LEU A N 1
ATOM 2317 C CA . LEU A 1 290 ? -10.059 11.994 3.978 1.00 96.88 290 LEU A CA 1
ATOM 2318 C C . LEU A 1 290 ? -9.034 13.137 4.065 1.00 96.88 290 LEU A C 1
ATOM 2320 O O . LEU A 1 290 ? -7.990 13.055 3.420 1.00 96.88 290 LEU A O 1
ATOM 2324 N N . ASP A 1 291 ? -9.346 14.204 4.798 1.00 95.38 291 ASP A N 1
ATOM 2325 C CA . ASP A 1 291 ? -8.422 15.310 5.057 1.00 95.38 291 ASP A CA 1
ATOM 2326 C C . ASP A 1 291 ? -7.560 14.998 6.293 1.00 95.38 291 ASP A C 1
ATOM 2328 O O . ASP A 1 291 ? -7.885 14.130 7.111 1.00 95.38 291 ASP A O 1
ATOM 2332 N N . LEU A 1 292 ? -6.434 15.689 6.413 1.00 95.12 292 LEU A N 1
ATOM 2333 C CA . LEU A 1 292 ? -5.491 15.632 7.524 1.00 95.12 292 LEU A CA 1
ATOM 2334 C C . LEU A 1 292 ? -5.066 17.012 8.024 1.00 95.12 292 LEU A C 1
ATOM 2336 O O . LEU A 1 292 ? -4.342 17.076 9.012 1.00 95.12 292 LEU A O 1
ATOM 2340 N N . ASN A 1 293 ? -5.476 18.101 7.376 1.00 94.38 293 ASN A N 1
ATOM 2341 C CA . ASN A 1 293 ? -4.965 19.438 7.680 1.00 94.38 293 ASN A CA 1
ATOM 2342 C C . ASN A 1 293 ? -5.286 19.926 9.097 1.00 94.38 293 ASN A C 1
ATOM 2344 O O . ASN A 1 293 ? -4.579 20.783 9.615 1.00 94.38 293 ASN A O 1
ATOM 2348 N N . ASP A 1 294 ? -6.307 19.372 9.751 1.00 91.81 294 ASP A N 1
ATOM 2349 C CA . ASP A 1 294 ? -6.630 19.671 11.148 1.00 91.81 294 ASP A CA 1
ATOM 2350 C C . ASP A 1 294 ? -5.620 19.084 12.149 1.00 91.81 294 ASP A C 1
ATOM 2352 O O . ASP A 1 294 ? -5.500 19.596 13.260 1.00 91.81 294 ASP A O 1
ATOM 2356 N N . ILE A 1 295 ? -4.881 18.034 11.767 1.00 92.44 295 ILE A N 1
ATOM 2357 C CA . ILE A 1 295 ? -3.885 17.372 12.629 1.00 92.44 295 ILE A CA 1
ATOM 2358 C C . ILE A 1 295 ? -2.451 17.481 12.111 1.00 92.44 295 ILE A C 1
ATOM 2360 O O . ILE A 1 295 ? -1.510 17.421 12.899 1.00 92.44 295 ILE A O 1
ATOM 2364 N N . TRP A 1 296 ? -2.272 17.607 10.797 1.00 94.88 296 TRP A N 1
ATOM 2365 C CA . TRP A 1 296 ? -0.968 17.691 10.157 1.00 94.88 296 TRP A CA 1
ATOM 2366 C C . TRP A 1 296 ? -1.051 18.443 8.822 1.00 94.88 296 TRP A C 1
ATOM 2368 O O . TRP A 1 296 ? -1.251 17.813 7.778 1.00 94.88 296 TRP A O 1
ATOM 2378 N N . PRO A 1 297 ? -0.902 19.778 8.842 1.00 91.50 297 PRO A N 1
ATOM 2379 C CA . PRO A 1 297 ? -0.870 20.604 7.635 1.00 91.50 297 PRO A CA 1
ATOM 2380 C C . PRO A 1 297 ? 0.309 20.283 6.704 1.00 91.50 297 PRO A C 1
ATOM 2382 O O . PRO A 1 297 ? 0.168 20.318 5.487 1.00 91.50 297 PRO A O 1
ATOM 2385 N N . GLU A 1 298 ? 1.477 19.926 7.245 1.00 90.12 298 GLU A N 1
ATOM 2386 C CA . GLU A 1 298 ? 2.713 19.674 6.487 1.00 90.12 298 GLU A CA 1
ATOM 2387 C C . GLU A 1 298 ? 2.784 18.248 5.905 1.00 90.12 298 GLU A C 1
ATOM 2389 O O . GLU A 1 298 ? 3.828 17.595 5.903 1.00 90.12 298 GLU A O 1
ATOM 2394 N N . ASN A 1 299 ? 1.663 17.731 5.409 1.00 91.94 299 ASN A N 1
ATOM 2395 C CA . ASN A 1 299 ? 1.502 16.353 4.940 1.00 91.94 299 ASN A CA 1
ATOM 2396 C C . ASN A 1 299 ? 1.969 16.143 3.476 1.00 91.94 299 ASN A C 1
ATOM 2398 O O . ASN A 1 299 ? 1.235 15.629 2.638 1.00 91.94 299 ASN A O 1
ATOM 2402 N N . TYR A 1 300 ? 3.222 16.493 3.166 1.00 91.25 300 TYR A N 1
ATOM 2403 C CA . TYR A 1 300 ? 3.781 16.525 1.798 1.00 91.25 300 TYR A CA 1
ATOM 2404 C C . TYR A 1 300 ? 4.134 15.161 1.167 1.00 91.25 300 TYR A C 1
ATOM 2406 O O . TYR A 1 300 ? 4.446 15.088 -0.025 1.00 91.25 300 TYR A O 1
ATOM 2414 N N . SER A 1 301 ? 4.148 14.069 1.941 1.00 94.00 301 SER A N 1
ATOM 2415 C CA . SER A 1 301 ? 4.510 12.736 1.435 1.00 94.00 301 SER A CA 1
ATOM 2416 C C . SER A 1 301 ? 3.314 11.795 1.417 1.00 94.00 301 SER A C 1
ATOM 2418 O O . SER A 1 301 ? 2.718 11.526 2.462 1.00 94.00 301 SER A O 1
ATOM 2420 N N . ALA A 1 302 ? 3.029 11.199 0.253 1.00 93.31 302 ALA A N 1
ATOM 2421 C CA . ALA A 1 302 ? 1.858 10.342 0.052 1.00 93.31 302 ALA A CA 1
ATOM 2422 C C . ALA A 1 302 ? 1.802 9.173 1.049 1.00 93.31 302 ALA A C 1
ATOM 2424 O O . ALA A 1 302 ? 0.792 8.960 1.718 1.00 93.31 302 ALA A O 1
ATOM 2425 N N . ASN A 1 303 ? 2.912 8.443 1.197 1.00 94.19 303 ASN A N 1
ATOM 2426 C CA . ASN A 1 303 ? 2.978 7.298 2.103 1.00 94.19 303 ASN A CA 1
ATOM 2427 C C . ASN A 1 303 ? 2.853 7.727 3.577 1.00 94.19 303 ASN A C 1
ATOM 2429 O O . ASN A 1 303 ? 2.337 6.964 4.389 1.00 94.19 303 ASN A O 1
ATOM 2433 N N . SER A 1 304 ? 3.375 8.903 3.957 1.00 95.19 304 SER A N 1
ATOM 2434 C CA . SER A 1 304 ? 3.335 9.357 5.357 1.00 95.19 304 SER A CA 1
ATOM 2435 C C . SER A 1 304 ? 1.951 9.873 5.713 1.00 95.19 304 SER A C 1
ATOM 2437 O O . SER A 1 304 ? 1.418 9.511 6.758 1.00 95.19 304 SER A O 1
ATOM 2439 N N . ALA A 1 305 ? 1.338 10.644 4.813 1.00 95.88 305 ALA A N 1
ATOM 2440 C CA . ALA A 1 305 ? -0.044 11.079 4.942 1.00 95.88 305 ALA A CA 1
ATOM 2441 C C . ALA A 1 305 ? -0.975 9.865 5.087 1.00 95.88 305 ALA A C 1
ATOM 2443 O O . ALA A 1 305 ? -1.773 9.800 6.017 1.00 95.88 305 ALA A O 1
ATOM 2444 N N . GLN A 1 306 ? -0.809 8.831 4.255 1.00 95.56 306 GLN A N 1
ATOM 2445 C CA . GLN A 1 306 ? -1.583 7.590 4.385 1.00 95.56 306 GLN A CA 1
ATOM 2446 C C . GLN A 1 306 ? -1.376 6.886 5.732 1.00 95.56 306 GLN A C 1
ATOM 2448 O O . GLN A 1 306 ? -2.352 6.407 6.310 1.00 95.56 306 GLN A O 1
ATOM 2453 N N . LYS A 1 307 ? -0.144 6.850 6.257 1.00 96.69 307 LYS A N 1
ATOM 2454 C CA . LYS A 1 307 ? 0.168 6.269 7.573 1.00 96.69 307 LYS A CA 1
ATOM 2455 C C . LYS A 1 307 ? -0.550 7.003 8.706 1.00 96.69 307 LYS A C 1
ATOM 2457 O O . LYS A 1 307 ? -1.257 6.376 9.492 1.00 96.69 307 LYS A O 1
ATOM 2462 N N . VAL A 1 308 ? -0.447 8.330 8.732 1.00 97.44 308 VAL A N 1
ATOM 2463 C CA . VAL A 1 308 ? -1.103 9.184 9.736 1.00 97.44 308 VAL A CA 1
ATOM 2464 C C . VAL A 1 308 ? -2.627 9.103 9.629 1.00 97.44 308 VAL A C 1
ATOM 2466 O O . VAL A 1 308 ? -3.311 8.945 10.640 1.00 97.44 308 VAL A O 1
ATOM 2469 N N . TRP A 1 309 ? -3.178 9.130 8.414 1.00 97.56 309 TRP A N 1
ATOM 2470 C CA . TRP A 1 309 ? -4.616 8.958 8.202 1.00 97.56 309 TRP A CA 1
ATOM 2471 C C . TRP A 1 309 ? -5.118 7.589 8.665 1.00 97.56 309 TRP A C 1
ATOM 2473 O O . TRP A 1 309 ? -6.184 7.492 9.267 1.00 97.56 309 TRP A O 1
ATOM 2483 N N . SER A 1 310 ? -4.332 6.534 8.453 1.00 97.94 310 SER A N 1
ATOM 2484 C CA . SER A 1 310 ? -4.676 5.184 8.909 1.00 97.94 310 SER A CA 1
ATOM 2485 C C . SER A 1 310 ? -4.718 5.095 10.440 1.00 97.94 310 SER A C 1
ATOM 2487 O O . SER A 1 310 ? -5.641 4.495 10.988 1.00 97.94 310 SER A O 1
ATOM 2489 N N . ALA A 1 311 ? -3.791 5.761 11.139 1.00 98.06 311 ALA A N 1
ATOM 2490 C CA . ALA A 1 311 ? -3.841 5.895 12.598 1.00 98.06 311 ALA A CA 1
ATOM 2491 C C . ALA A 1 311 ? -5.080 6.684 13.062 1.00 98.06 311 ALA A C 1
ATOM 2493 O O . ALA A 1 311 ? -5.768 6.265 13.991 1.00 98.06 311 ALA A O 1
ATOM 2494 N N . ARG A 1 312 ? -5.416 7.786 12.373 1.00 96.62 312 ARG A N 1
ATOM 2495 C CA . ARG A 1 312 ? -6.633 8.580 12.628 1.00 96.62 312 ARG A CA 1
ATOM 2496 C C . ARG A 1 312 ? -7.910 7.755 12.459 1.00 96.62 312 ARG A C 1
ATOM 2498 O O . ARG A 1 312 ? -8.845 7.929 13.237 1.00 96.62 312 ARG A O 1
ATOM 2505 N N . PHE A 1 313 ? -7.961 6.893 11.447 1.00 97.94 313 PHE A N 1
ATOM 2506 C CA . PHE A 1 313 ? -9.077 5.979 11.225 1.00 97.94 313 PHE A CA 1
ATOM 2507 C C . PHE A 1 313 ? -9.191 4.951 12.356 1.00 97.94 313 PHE A C 1
ATOM 2509 O O . PHE A 1 313 ? -10.258 4.822 12.954 1.00 97.94 313 PHE A O 1
ATOM 2516 N N . ALA A 1 314 ? -8.091 4.275 12.705 1.00 98.19 314 ALA A N 1
ATOM 2517 C CA . ALA A 1 314 ? -8.083 3.290 13.786 1.00 98.19 314 A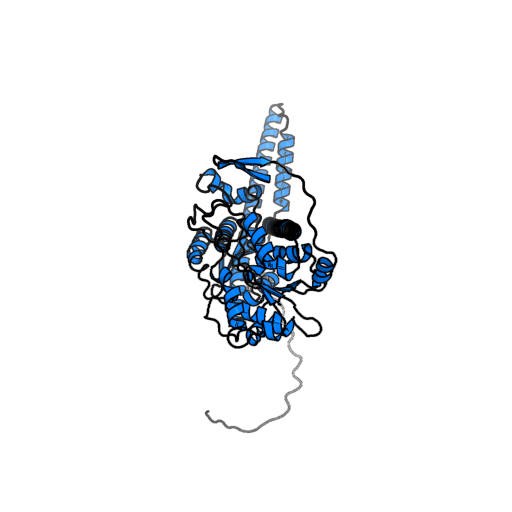LA A CA 1
ATOM 2518 C C . ALA A 1 314 ? -8.509 3.891 15.132 1.00 98.19 314 ALA A C 1
ATOM 2520 O O . ALA A 1 314 ? -9.319 3.297 15.834 1.00 98.19 314 ALA A O 1
ATOM 2521 N N . ALA A 1 315 ? -8.064 5.117 15.428 1.00 97.12 315 ALA A N 1
ATOM 2522 C CA . ALA A 1 315 ? -8.443 5.867 16.625 1.00 97.12 315 ALA A CA 1
ATOM 2523 C C . ALA A 1 315 ? -9.956 6.103 16.787 1.00 97.12 315 ALA A C 1
ATOM 2525 O O . ALA A 1 315 ? -10.414 6.498 17.859 1.00 97.12 315 ALA A O 1
ATOM 2526 N N . ARG A 1 316 ? -10.737 5.904 15.721 1.00 95.94 316 ARG A N 1
ATOM 2527 C CA . ARG A 1 316 ? -12.187 6.135 15.679 1.00 95.94 316 ARG A CA 1
ATOM 2528 C C . ARG A 1 316 ? -12.991 4.857 15.485 1.00 95.94 316 ARG A C 1
ATOM 2530 O O . ARG A 1 316 ? -14.218 4.918 15.465 1.00 95.94 316 ARG A O 1
ATOM 2537 N N . HIS A 1 317 ? -12.327 3.712 15.355 1.00 96.94 317 HIS A N 1
ATOM 2538 C CA . HIS A 1 317 ? -12.976 2.441 15.088 1.00 96.94 317 HIS A CA 1
ATOM 2539 C C . HIS A 1 317 ? -12.788 1.480 16.275 1.00 96.94 317 HIS A C 1
ATOM 2541 O O . HIS A 1 317 ? -11.673 1.030 16.527 1.00 96.94 317 HIS A O 1
ATOM 2547 N N . PRO A 1 318 ? -13.861 1.086 16.988 1.00 94.50 318 PRO A N 1
ATOM 2548 C CA . PRO A 1 318 ? -13.746 0.344 18.251 1.00 94.50 318 PRO A CA 1
ATOM 2549 C C . PRO A 1 318 ? -13.075 -1.031 18.104 1.00 94.50 318 PRO A C 1
ATOM 2551 O O . PRO A 1 318 ? -12.337 -1.457 18.992 1.00 94.50 318 PRO A O 1
ATOM 2554 N N . ASN A 1 319 ? -13.305 -1.706 16.976 1.00 97.69 319 ASN A N 1
ATOM 2555 C CA . ASN A 1 319 ? -12.761 -3.033 16.672 1.00 97.69 319 ASN A CA 1
ATOM 2556 C C . ASN A 1 319 ? -11.393 -3.020 15.961 1.00 97.69 319 ASN A C 1
ATOM 2558 O O . ASN A 1 319 ? -10.930 -4.079 15.541 1.00 97.69 319 ASN A O 1
ATOM 2562 N N . VAL A 1 320 ? -10.748 -1.862 15.777 1.00 98.31 320 VAL A N 1
ATOM 2563 C CA . VAL A 1 320 ? -9.444 -1.784 15.097 1.00 98.31 320 VAL A CA 1
ATOM 2564 C C . VAL A 1 320 ? -8.342 -1.501 16.109 1.00 98.31 320 VAL A C 1
ATOM 2566 O O . VAL A 1 320 ? -8.425 -0.565 16.897 1.00 98.31 320 VAL A O 1
ATOM 2569 N N . ALA A 1 321 ? -7.289 -2.308 16.060 1.00 98.19 321 ALA A N 1
ATOM 2570 C CA . ALA A 1 321 ? -6.053 -2.110 16.809 1.00 98.19 321 ALA A CA 1
ATOM 2571 C C . ALA A 1 321 ? -4.898 -1.793 15.849 1.00 98.19 321 ALA A C 1
ATOM 2573 O O . ALA A 1 321 ? -4.976 -2.132 14.671 1.00 98.19 321 ALA A O 1
ATOM 2574 N N . VAL A 1 322 ? -3.826 -1.154 16.323 1.00 98.44 322 VAL A N 1
ATOM 2575 C CA . VAL A 1 322 ? -2.737 -0.665 15.461 1.00 98.44 322 VAL A CA 1
ATOM 2576 C C . VAL A 1 322 ? -1.417 -1.381 15.728 1.00 98.44 322 VAL A C 1
ATOM 2578 O O . VAL A 1 322 ? -0.873 -1.321 16.831 1.00 98.44 322 VAL A O 1
ATOM 2581 N N . LEU A 1 323 ? -0.855 -1.969 14.671 1.00 97.56 323 LEU A N 1
ATOM 2582 C CA . LEU A 1 323 ? 0.543 -2.388 14.610 1.00 97.56 323 LEU A CA 1
ATOM 2583 C C . LEU A 1 323 ? 1.316 -1.397 13.733 1.00 97.56 323 LEU A C 1
ATOM 2585 O O . LEU A 1 323 ? 1.127 -1.367 12.517 1.00 97.56 323 LEU A O 1
ATOM 2589 N N . ASP A 1 324 ? 2.178 -0.589 14.341 1.00 97.19 324 ASP A N 1
ATOM 2590 C CA . ASP A 1 324 ? 3.012 0.378 13.630 1.00 97.19 324 ASP A CA 1
ATOM 2591 C C . ASP A 1 324 ? 4.391 -0.203 13.329 1.00 97.19 324 ASP A C 1
ATOM 2593 O O . ASP A 1 324 ? 5.188 -0.466 14.230 1.00 97.19 324 ASP A O 1
ATOM 2597 N N . LEU A 1 325 ? 4.665 -0.400 12.042 1.00 95.75 325 LEU A N 1
ATOM 2598 C CA . LEU A 1 325 ? 5.949 -0.862 11.545 1.00 95.75 325 LEU A CA 1
ATOM 2599 C C . LEU A 1 325 ? 6.745 0.314 10.982 1.00 95.75 325 LEU A C 1
ATOM 2601 O O . LEU A 1 325 ? 6.280 1.047 10.101 1.00 95.75 325 LEU A O 1
ATOM 2605 N N . SER A 1 326 ? 7.994 0.427 11.424 1.00 95.06 326 SER A N 1
ATOM 2606 C CA . SER A 1 326 ? 8.997 1.263 10.779 1.00 95.06 326 SER A CA 1
ATOM 2607 C C . SER A 1 326 ? 10.318 0.518 10.662 1.00 95.06 326 SER A C 1
ATOM 2609 O O . SER A 1 326 ? 10.724 -0.245 11.539 1.00 95.06 326 SER A O 1
ATOM 2611 N N . SER A 1 327 ? 10.972 0.735 9.530 1.00 93.50 327 SER A N 1
ATOM 2612 C CA . SER A 1 327 ? 12.289 0.184 9.260 1.00 93.50 327 SER A CA 1
ATOM 2613 C C . SER A 1 327 ? 13.379 1.085 9.831 1.00 93.50 327 SER A C 1
ATOM 2615 O O . SER A 1 327 ? 13.261 2.315 9.822 1.00 93.50 327 SER A O 1
ATOM 2617 N N . PHE A 1 328 ? 14.488 0.480 10.243 1.00 91.25 328 PHE A N 1
ATOM 2618 C CA . PHE A 1 328 ? 15.643 1.197 10.761 1.00 91.25 328 PHE A CA 1
ATOM 2619 C C . PHE A 1 328 ? 16.120 2.281 9.780 1.00 91.25 328 PHE A C 1
ATOM 2621 O O . PHE A 1 328 ? 16.183 2.077 8.559 1.00 91.25 328 PHE A O 1
ATOM 2628 N N . LYS A 1 329 ? 16.432 3.462 10.335 1.00 90.94 329 LYS A N 1
ATOM 2629 C CA . LYS A 1 329 ? 16.795 4.696 9.609 1.00 90.94 329 LYS A CA 1
ATOM 2630 C C . LYS A 1 329 ? 15.727 5.225 8.634 1.00 90.94 329 LYS A C 1
ATOM 2632 O O . LYS A 1 329 ? 16.056 5.954 7.695 1.00 90.94 329 LYS A O 1
ATOM 2637 N N . CYS A 1 330 ? 14.440 4.922 8.826 1.00 93.00 330 CYS A N 1
ATOM 2638 C CA . CYS A 1 330 ? 13.382 5.529 8.012 1.00 93.00 330 CYS A CA 1
ATOM 2639 C C . CYS A 1 330 ? 13.135 7.002 8.396 1.00 93.00 330 CYS A C 1
ATOM 2641 O O . CYS A 1 330 ? 12.319 7.326 9.257 1.00 93.00 330 CYS A O 1
ATOM 2643 N N . GLY A 1 331 ? 13.823 7.921 7.709 1.00 90.88 331 GLY A N 1
ATOM 2644 C CA . GLY A 1 331 ? 13.744 9.362 7.991 1.00 90.88 331 GLY A CA 1
ATOM 2645 C C . GLY A 1 331 ? 12.359 9.990 7.785 1.00 90.88 331 GLY A C 1
ATOM 2646 O O . GLY A 1 331 ? 12.035 10.960 8.455 1.00 90.88 331 GLY A O 1
ATOM 2647 N N . HIS A 1 332 ? 11.521 9.438 6.900 1.00 90.12 332 HIS A N 1
ATOM 2648 C CA . HIS A 1 332 ? 10.153 9.939 6.681 1.00 90.12 332 HIS A CA 1
ATOM 2649 C C . HIS A 1 332 ? 9.141 9.422 7.713 1.00 90.12 332 HIS A C 1
ATOM 2651 O O . HIS A 1 332 ? 8.049 9.979 7.804 1.00 90.12 332 HIS A O 1
ATOM 2657 N N . ASP A 1 333 ? 9.467 8.351 8.446 1.00 92.19 333 ASP A N 1
ATOM 2658 C CA . ASP A 1 333 ? 8.639 7.844 9.549 1.00 92.19 333 ASP A CA 1
ATOM 2659 C C . ASP A 1 333 ? 8.940 8.586 10.855 1.00 92.19 333 ASP A C 1
ATOM 2661 O O . ASP A 1 333 ? 8.008 8.909 11.587 1.00 92.19 333 ASP A O 1
ATOM 2665 N N . ALA A 1 334 ? 10.205 8.949 11.095 1.00 90.75 334 ALA A N 1
ATOM 2666 C CA . ALA A 1 334 ? 10.639 9.683 12.286 1.00 90.75 334 ALA A CA 1
ATOM 2667 C C . ALA A 1 334 ? 9.756 10.894 12.680 1.00 90.75 334 ALA A C 1
ATOM 2669 O O . ALA A 1 334 ? 9.345 10.954 13.840 1.00 90.75 334 ALA A O 1
ATOM 2670 N N . PRO A 1 335 ? 9.390 11.831 11.776 1.00 90.44 335 PRO A N 1
ATOM 2671 C CA . PRO A 1 335 ? 8.526 12.959 12.140 1.00 90.44 335 PRO A CA 1
ATOM 2672 C C . PRO A 1 335 ? 7.069 12.554 12.413 1.00 90.44 335 PRO A C 1
ATOM 2674 O O . PRO A 1 335 ? 6.325 13.324 13.012 1.00 90.44 335 PRO A O 1
ATOM 2677 N N . THR A 1 336 ? 6.642 11.361 11.988 1.00 94.12 336 THR A N 1
ATOM 2678 C CA . THR A 1 336 ? 5.263 10.887 12.174 1.00 94.12 336 THR A CA 1
ATOM 2679 C C . THR A 1 336 ? 5.047 10.151 13.493 1.00 94.12 336 THR A C 1
ATOM 2681 O O . THR A 1 336 ? 3.903 10.068 13.927 1.00 94.12 336 THR A O 1
ATOM 2684 N N . TYR A 1 337 ? 6.102 9.658 14.158 1.00 94.38 337 TYR A N 1
ATOM 2685 C CA . TYR A 1 337 ? 5.971 8.852 15.381 1.00 94.38 337 TYR A CA 1
ATOM 2686 C C . TYR A 1 337 ? 5.208 9.580 16.484 1.00 94.38 337 TYR A C 1
ATOM 2688 O O . TYR A 1 337 ? 4.176 9.098 16.934 1.00 94.38 337 TYR A O 1
ATOM 2696 N N . GLY A 1 338 ? 5.652 10.786 16.855 1.00 94.44 338 GLY A N 1
ATOM 2697 C CA . GLY A 1 338 ? 4.995 11.562 17.910 1.00 94.44 338 GLY A CA 1
ATOM 2698 C C . GLY A 1 338 ? 3.544 11.918 17.573 1.00 94.44 338 GLY A C 1
ATOM 2699 O O . GLY A 1 338 ? 2.696 11.968 18.462 1.00 94.44 338 GLY A O 1
ATOM 2700 N N . LEU A 1 339 ? 3.240 12.118 16.287 1.00 95.44 339 LEU A N 1
ATOM 2701 C CA . LEU A 1 339 ? 1.886 12.397 15.819 1.00 95.44 339 LEU A CA 1
ATOM 2702 C C . LEU A 1 339 ? 0.985 11.158 15.920 1.00 95.44 339 LEU A C 1
ATOM 2704 O O . LEU A 1 339 ? -0.108 11.245 16.475 1.00 95.44 339 LEU A O 1
ATOM 2708 N N . VAL A 1 340 ? 1.448 10.007 15.423 1.00 97.25 340 VAL A N 1
ATOM 2709 C CA . VAL A 1 340 ? 0.733 8.726 15.525 1.00 97.25 340 VAL A CA 1
ATOM 2710 C C . VAL A 1 340 ? 0.520 8.357 16.992 1.00 97.25 340 VAL A C 1
ATOM 2712 O O . VAL A 1 340 ? -0.614 8.097 17.388 1.00 97.25 340 VAL A O 1
ATOM 2715 N N . ASP A 1 341 ? 1.564 8.432 17.819 1.00 95.81 341 ASP A N 1
ATOM 2716 C CA . ASP A 1 341 ? 1.476 8.159 19.255 1.00 95.81 341 ASP A CA 1
ATOM 2717 C C . ASP A 1 341 ? 0.451 9.079 19.934 1.00 95.81 341 ASP A C 1
ATOM 2719 O O . ASP A 1 341 ? -0.359 8.616 20.735 1.00 95.81 341 ASP A O 1
ATOM 2723 N N . SER A 1 342 ? 0.423 10.371 19.590 1.00 96.19 342 SER A N 1
ATOM 2724 C CA . SER A 1 342 ? -0.546 11.324 20.152 1.00 96.19 342 SER A CA 1
ATOM 2725 C C . SER A 1 342 ? -1.991 10.974 19.781 1.00 96.19 342 SER A C 1
ATOM 2727 O O . SER A 1 342 ? -2.864 10.973 20.649 1.00 96.19 342 SER A O 1
ATOM 2729 N N . ILE A 1 343 ? -2.247 10.630 18.514 1.00 96.75 343 ILE A N 1
ATOM 2730 C CA . ILE A 1 343 ? -3.574 10.216 18.023 1.00 96.75 343 ILE A CA 1
ATOM 2731 C C . ILE A 1 343 ? -4.058 8.963 18.763 1.00 96.75 343 ILE A C 1
ATOM 2733 O O . ILE A 1 343 ? -5.206 8.875 19.214 1.00 96.75 343 ILE A O 1
ATOM 2737 N N . ILE A 1 344 ? -3.175 7.978 18.889 1.00 97.06 344 ILE A N 1
ATOM 2738 C CA . ILE A 1 344 ? -3.517 6.674 19.439 1.00 97.06 344 ILE A CA 1
ATOM 2739 C C . ILE A 1 344 ? -3.685 6.738 20.961 1.00 97.06 344 ILE A C 1
ATOM 2741 O O . ILE A 1 344 ? -4.686 6.243 21.482 1.00 97.06 344 ILE A O 1
ATOM 2745 N N . ASN A 1 345 ? -2.798 7.444 21.668 1.00 95.94 345 ASN A N 1
ATOM 2746 C CA . ASN A 1 345 ? -2.916 7.652 23.112 1.00 95.94 345 ASN A CA 1
ATOM 2747 C C . ASN A 1 345 ? -4.181 8.436 23.484 1.00 95.94 345 ASN A C 1
ATOM 2749 O O . ASN A 1 345 ? -4.853 8.079 24.449 1.00 95.94 345 ASN A O 1
ATOM 2753 N N . ALA A 1 346 ? -4.550 9.460 22.704 1.00 95.38 346 ALA A N 1
ATOM 2754 C CA . ALA A 1 346 ? -5.761 10.243 22.956 1.00 95.38 346 ALA A CA 1
ATOM 2755 C C . ALA A 1 346 ? -7.054 9.418 22.817 1.00 95.38 346 ALA A C 1
ATOM 2757 O O . ALA A 1 346 ? -8.035 9.691 23.505 1.00 95.38 346 ALA A O 1
ATOM 2758 N N . SER A 1 347 ? -7.061 8.407 21.942 1.00 94.94 347 SER A N 1
ATOM 2759 C CA . SER A 1 347 ? -8.221 7.526 21.731 1.00 94.94 347 SER A CA 1
ATOM 2760 C C . SER A 1 347 ? -8.241 6.291 22.636 1.00 94.94 347 SER A C 1
ATOM 2762 O O . SER A 1 347 ? -9.274 5.632 22.745 1.00 94.94 347 SER A O 1
ATOM 2764 N N . GLY A 1 348 ? -7.117 5.952 23.275 1.00 95.00 348 GLY A N 1
ATOM 2765 C CA . GLY A 1 348 ? -6.967 4.693 24.010 1.00 95.00 348 GLY A CA 1
ATOM 2766 C C . GLY A 1 348 ? -7.005 3.456 23.104 1.00 95.00 348 GLY A C 1
ATOM 2767 O O . GLY A 1 348 ? -7.352 2.367 23.563 1.00 95.00 348 GLY A O 1
ATOM 2768 N N . THR A 1 349 ? -6.687 3.617 21.816 1.00 96.75 349 THR A N 1
ATOM 2769 C CA . THR A 1 349 ? -6.668 2.511 20.850 1.00 96.75 349 THR A CA 1
ATOM 2770 C C . THR A 1 349 ? -5.492 1.578 21.150 1.00 96.75 349 THR A C 1
ATOM 2772 O O . THR A 1 349 ? -4.375 2.065 21.334 1.00 96.75 349 THR A O 1
ATOM 2775 N N . PRO A 1 350 ? -5.683 0.243 21.198 1.00 97.12 350 PRO A N 1
ATOM 2776 C CA . PRO A 1 350 ? -4.577 -0.679 21.425 1.00 97.12 350 PRO A CA 1
ATOM 2777 C C . PRO A 1 350 ? -3.481 -0.500 20.375 1.00 97.12 350 PRO A C 1
ATOM 2779 O O . PRO A 1 350 ? -3.748 -0.541 19.174 1.00 97.12 350 PRO A O 1
ATOM 2782 N N . TYR A 1 351 ? -2.235 -0.382 20.824 1.00 97.00 351 TYR A N 1
ATOM 2783 C CA . TYR A 1 351 ? -1.105 0.014 19.986 1.00 97.00 351 TYR A CA 1
ATOM 2784 C C . TYR A 1 351 ? 0.148 -0.799 20.273 1.00 97.00 351 TYR A C 1
ATOM 2786 O O . TYR A 1 351 ? 0.484 -1.043 21.433 1.00 97.00 351 TYR A O 1
ATOM 2794 N N . SER A 1 352 ? 0.862 -1.179 19.218 1.00 96.06 352 SER A N 1
ATOM 2795 C CA . SER A 1 352 ? 2.212 -1.722 19.319 1.00 96.06 352 SER A CA 1
ATOM 2796 C C . SER A 1 352 ? 3.097 -1.157 18.219 1.00 96.06 352 SER A C 1
ATOM 2798 O O . SER A 1 352 ? 2.762 -1.257 17.041 1.00 96.06 352 SER A O 1
ATOM 2800 N N . ALA A 1 353 ? 4.240 -0.597 18.610 1.00 94.81 353 ALA A N 1
ATOM 2801 C CA . ALA A 1 353 ? 5.234 -0.045 17.700 1.00 94.81 353 ALA A CA 1
ATOM 2802 C C . ALA A 1 353 ? 6.461 -0.961 17.577 1.00 94.81 353 ALA A C 1
ATOM 2804 O O . ALA A 1 353 ? 7.123 -1.304 18.566 1.00 94.81 353 ALA A O 1
ATOM 2805 N N . LEU A 1 354 ? 6.802 -1.320 16.342 1.00 93.31 354 LEU A N 1
ATOM 2806 C CA . LEU A 1 354 ? 8.039 -1.988 15.944 1.00 93.31 354 LEU A CA 1
ATOM 2807 C C . LEU A 1 354 ? 8.818 -1.040 15.019 1.00 93.31 354 LEU A C 1
ATOM 2809 O O . LEU A 1 354 ? 8.735 -1.151 13.798 1.00 93.31 354 LEU A O 1
ATOM 2813 N N . HIS A 1 355 ? 9.536 -0.074 15.603 1.00 91.31 355 HIS A N 1
ATOM 2814 C CA . HIS A 1 355 ? 10.147 1.038 14.854 1.00 91.31 355 HIS A CA 1
ATOM 2815 C C . HIS A 1 355 ? 11.598 0.848 14.396 1.00 91.31 355 HIS A C 1
ATOM 2817 O O . HIS A 1 355 ? 12.167 1.753 13.796 1.00 91.31 355 HIS A O 1
ATOM 2823 N N . ASP A 1 356 ? 12.177 -0.327 14.610 1.00 86.25 356 ASP A N 1
ATOM 2824 C CA . ASP A 1 356 ? 13.579 -0.608 14.288 1.00 86.25 356 ASP A CA 1
ATOM 2825 C C . ASP A 1 356 ? 13.714 -1.955 13.575 1.00 86.25 356 ASP A C 1
ATOM 2827 O O . ASP A 1 356 ? 14.544 -2.795 13.925 1.00 86.25 356 ASP A O 1
ATOM 2831 N N . ILE A 1 357 ? 12.840 -2.201 12.595 1.00 90.62 357 ILE A N 1
ATOM 2832 C CA . ILE A 1 357 ? 12.944 -3.407 11.773 1.00 90.62 357 ILE A CA 1
ATOM 2833 C C . ILE A 1 357 ? 14.182 -3.279 10.883 1.00 90.62 357 ILE A C 1
ATOM 2835 O O . ILE A 1 357 ? 14.304 -2.330 10.107 1.00 90.62 357 ILE A O 1
ATOM 2839 N N . ASP A 1 358 ? 15.106 -4.222 11.018 1.00 89.31 358 ASP A N 1
ATOM 2840 C CA . ASP A 1 358 ? 16.399 -4.218 10.338 1.00 89.31 358 ASP A CA 1
ATOM 2841 C C . ASP A 1 358 ? 16.851 -5.643 10.003 1.00 89.31 358 ASP A C 1
ATOM 2843 O O . ASP A 1 358 ? 16.316 -6.616 10.534 1.00 89.31 358 ASP A O 1
ATOM 2847 N N . ALA A 1 359 ? 17.898 -5.760 9.190 1.00 83.44 359 ALA A N 1
ATOM 2848 C CA . ALA A 1 359 ? 18.449 -7.017 8.691 1.00 83.44 359 ALA A CA 1
ATOM 2849 C C . ALA A 1 359 ? 18.800 -8.045 9.782 1.00 83.44 359 ALA A C 1
ATOM 2851 O O . ALA A 1 359 ? 18.715 -9.245 9.547 1.00 83.44 359 ALA A O 1
ATOM 2852 N N . ASN A 1 360 ? 19.158 -7.602 10.993 1.00 79.75 360 ASN A N 1
ATOM 2853 C CA . ASN A 1 360 ? 19.601 -8.472 12.094 1.00 79.75 360 ASN A CA 1
ATOM 2854 C C . ASN A 1 360 ? 18.471 -9.289 12.766 1.00 79.75 360 ASN A C 1
ATOM 2856 O O . ASN A 1 360 ? 18.660 -9.785 13.877 1.0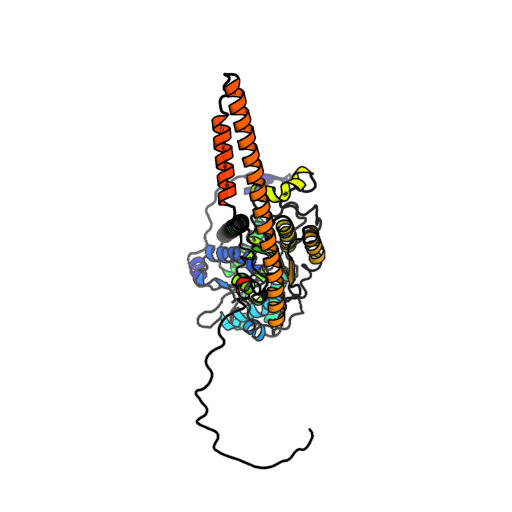0 79.75 360 ASN A O 1
ATOM 2860 N N . LYS A 1 361 ? 17.294 -9.386 12.126 1.00 75.06 361 LYS A N 1
ATOM 2861 C CA . LYS A 1 361 ? 16.079 -10.147 12.485 1.00 75.06 361 LYS A CA 1
ATOM 2862 C C . LYS A 1 361 ? 16.104 -10.826 13.869 1.00 75.06 361 LYS A C 1
ATOM 2864 O O . LYS A 1 361 ? 16.234 -12.051 13.970 1.00 75.06 361 LYS A O 1
ATOM 2869 N N . PRO A 1 362 ? 15.892 -10.074 14.968 1.00 77.31 362 PRO A N 1
ATOM 2870 C CA . PRO A 1 362 ? 15.886 -10.642 16.312 1.00 77.31 362 PRO A CA 1
ATOM 2871 C C . PRO A 1 362 ? 14.559 -11.376 16.576 1.00 77.31 362 PRO A C 1
ATOM 2873 O O . PRO A 1 362 ? 13.683 -10.908 17.301 1.00 77.31 362 PRO A O 1
ATOM 2876 N N . THR A 1 363 ? 14.394 -12.555 15.972 1.00 78.31 363 THR A N 1
ATOM 2877 C CA . THR A 1 363 ? 13.124 -13.305 15.938 1.00 78.31 363 THR A CA 1
ATOM 2878 C C . THR A 1 363 ? 12.556 -13.569 17.338 1.00 78.31 363 THR A C 1
ATOM 2880 O O . THR A 1 363 ? 11.347 -13.480 17.548 1.00 78.31 363 THR A O 1
ATOM 2883 N N . GLY A 1 364 ? 13.414 -13.844 18.327 1.00 84.25 364 GLY A N 1
ATOM 2884 C CA . GLY A 1 364 ? 12.989 -14.076 19.710 1.00 84.25 364 GLY A CA 1
ATOM 2885 C C . GLY A 1 364 ? 12.312 -12.862 20.356 1.00 84.25 364 GLY A C 1
ATOM 2886 O O . GLY A 1 364 ? 11.250 -13.006 20.964 1.00 84.25 364 GLY A O 1
ATOM 2887 N N . SER A 1 365 ? 12.877 -11.659 20.195 1.00 87.50 365 SER A N 1
ATOM 2888 C CA . SER A 1 365 ? 12.318 -10.442 20.802 1.00 87.50 365 SER A CA 1
ATOM 2889 C C . SER A 1 365 ? 11.010 -10.021 20.128 1.00 87.50 365 SER A C 1
ATOM 2891 O O . SER A 1 365 ? 10.071 -9.610 20.813 1.00 87.50 365 SER A O 1
ATOM 2893 N N . ILE A 1 366 ? 10.906 -10.204 18.808 1.00 88.38 366 ILE A N 1
ATOM 2894 C CA . ILE A 1 366 ? 9.681 -9.940 18.042 1.00 88.38 366 ILE A CA 1
ATOM 2895 C C . ILE A 1 366 ? 8.560 -10.874 18.497 1.00 88.38 366 ILE A C 1
ATOM 2897 O O . ILE A 1 366 ? 7.472 -10.399 18.817 1.00 88.38 366 ILE A O 1
ATOM 2901 N N . LYS A 1 367 ? 8.830 -12.178 18.640 1.00 89.31 367 LYS A N 1
ATOM 2902 C CA . LYS A 1 367 ? 7.839 -13.150 19.134 1.00 89.31 367 LYS A CA 1
ATOM 2903 C C . LYS A 1 367 ? 7.318 -12.811 20.530 1.00 89.31 367 LYS A C 1
ATOM 2905 O O . LYS A 1 367 ? 6.126 -12.960 20.789 1.00 89.31 367 LYS A O 1
ATOM 2910 N N . ILE A 1 368 ? 8.184 -12.342 21.431 1.00 91.75 368 ILE A N 1
ATOM 2911 C CA . ILE A 1 368 ? 7.762 -11.892 22.767 1.00 91.75 368 ILE A CA 1
ATOM 2912 C C . ILE A 1 368 ? 6.835 -10.678 22.649 1.00 91.75 368 ILE A C 1
ATOM 2914 O O . ILE A 1 368 ? 5.763 -10.676 23.247 1.00 91.75 368 ILE A O 1
ATOM 2918 N N . ARG A 1 369 ? 7.197 -9.678 21.835 1.00 93.19 369 ARG A N 1
ATOM 2919 C CA . ARG A 1 369 ? 6.364 -8.486 21.605 1.00 93.19 369 ARG A CA 1
ATOM 2920 C C . ARG A 1 369 ? 5.000 -8.828 21.002 1.00 93.19 369 ARG A C 1
ATOM 2922 O O . ARG A 1 369 ? 3.996 -8.304 21.478 1.00 93.19 369 ARG A O 1
ATOM 2929 N N . VAL A 1 370 ? 4.951 -9.744 20.031 1.00 94.44 370 VAL A N 1
ATOM 2930 C CA . VAL A 1 370 ? 3.697 -10.249 19.446 1.00 94.44 370 VAL A CA 1
ATOM 2931 C C . VAL A 1 370 ? 2.811 -10.879 20.518 1.00 94.44 370 VAL A C 1
ATOM 2933 O O . VAL A 1 370 ? 1.650 -10.502 20.640 1.00 94.44 370 VAL A O 1
ATOM 2936 N N . LYS A 1 371 ? 3.353 -11.783 21.347 1.00 94.25 371 LYS A N 1
ATOM 2937 C CA . LYS A 1 371 ? 2.594 -12.431 22.432 1.00 94.25 371 LYS A CA 1
ATOM 2938 C C . LYS A 1 371 ? 2.067 -11.429 23.457 1.00 94.25 371 LYS A C 1
ATOM 2940 O O . LYS A 1 371 ? 0.903 -11.510 23.845 1.00 94.25 371 LYS A O 1
ATOM 2945 N N . THR A 1 372 ? 2.904 -10.480 23.875 1.00 95.81 372 THR A N 1
ATOM 2946 C CA . THR A 1 372 ? 2.504 -9.420 24.809 1.00 95.81 372 THR A CA 1
ATOM 2947 C C . THR A 1 372 ? 1.370 -8.587 24.230 1.00 95.81 372 THR A C 1
ATOM 2949 O O . THR A 1 372 ? 0.387 -8.321 24.915 1.00 95.81 372 THR A O 1
ATOM 2952 N N . TYR A 1 373 ? 1.470 -8.208 22.957 1.00 97.38 373 TYR A N 1
ATOM 2953 C CA . TYR A 1 373 ? 0.430 -7.407 22.334 1.00 97.38 373 TYR A CA 1
ATOM 2954 C C . TYR A 1 373 ? -0.856 -8.204 22.102 1.00 97.38 373 TYR A C 1
ATOM 2956 O O . TYR A 1 373 ? -1.933 -7.698 22.396 1.00 97.38 373 TYR A O 1
ATOM 2964 N N . ALA A 1 374 ? -0.765 -9.473 21.698 1.00 96.69 374 ALA A N 1
ATOM 2965 C CA . ALA A 1 374 ? -1.920 -10.360 21.571 1.00 96.69 374 ALA A CA 1
ATOM 2966 C C . ALA A 1 374 ? -2.700 -10.502 22.890 1.00 96.69 374 ALA A C 1
ATOM 2968 O O . ALA A 1 374 ? -3.929 -10.530 22.879 1.00 96.69 374 ALA A O 1
ATOM 2969 N N . HIS A 1 375 ? -2.013 -10.516 24.037 1.00 96.19 375 HIS A N 1
ATOM 2970 C CA . HIS A 1 375 ? -2.680 -10.460 25.338 1.00 96.19 375 HIS A CA 1
ATOM 2971 C C . HIS A 1 375 ? -3.481 -9.158 25.519 1.00 96.19 375 HIS A C 1
ATOM 2973 O O . HIS A 1 375 ? -4.646 -9.206 25.908 1.00 96.19 375 HIS A O 1
ATOM 2979 N N . SER A 1 376 ? -2.908 -8.000 25.171 1.00 96.06 376 SER A N 1
ATOM 2980 C CA . SER A 1 376 ? -3.629 -6.717 25.188 1.00 96.06 376 SER A CA 1
ATOM 2981 C C . SER A 1 376 ? -4.825 -6.697 24.232 1.00 96.06 376 SER A C 1
ATOM 2983 O O . SER A 1 376 ? -5.883 -6.177 24.586 1.00 96.06 376 SER A O 1
ATOM 2985 N N . LEU A 1 377 ? -4.693 -7.296 23.044 1.00 97.25 377 LEU A N 1
ATOM 2986 C CA . LEU A 1 377 ? -5.799 -7.442 22.096 1.00 97.25 377 LEU A CA 1
ATOM 2987 C C . LEU A 1 377 ? -6.914 -8.311 22.689 1.00 97.25 377 LEU A C 1
ATOM 2989 O O . LEU A 1 377 ? -8.081 -7.943 22.617 1.00 97.25 377 LEU A O 1
ATOM 2993 N N . LYS A 1 378 ? -6.579 -9.435 23.331 1.00 97.00 378 LYS A N 1
ATOM 2994 C CA . LYS A 1 378 ? -7.568 -10.285 24.006 1.00 97.00 378 LYS A CA 1
ATOM 2995 C C . LYS A 1 378 ? -8.363 -9.510 25.066 1.00 97.00 378 LYS A C 1
ATOM 2997 O O . LYS A 1 378 ? -9.587 -9.572 25.049 1.00 97.00 378 LYS A O 1
ATOM 3002 N N . LEU A 1 379 ? -7.694 -8.735 25.921 1.00 96.00 379 LEU A N 1
ATOM 3003 C CA . LEU A 1 379 ? -8.367 -7.908 26.934 1.00 96.00 379 LEU A CA 1
ATOM 3004 C C . LEU A 1 379 ? -9.285 -6.847 26.309 1.00 96.00 379 LEU A C 1
ATOM 3006 O O . LEU A 1 379 ? -10.380 -6.585 26.804 1.00 96.00 379 LEU A O 1
ATOM 3010 N N . HIS A 1 380 ? -8.861 -6.229 25.203 1.00 96.06 380 HIS A N 1
ATOM 3011 C CA . HIS A 1 380 ? -9.704 -5.265 24.490 1.00 96.06 380 HIS A CA 1
ATOM 3012 C C . HIS A 1 380 ? -10.937 -5.929 23.877 1.00 96.06 380 HIS A C 1
ATOM 3014 O O . HIS A 1 380 ? -12.012 -5.336 23.907 1.00 96.06 380 HIS A O 1
ATOM 3020 N N . ARG A 1 381 ? -10.806 -7.162 23.375 1.00 96.00 381 ARG A N 1
ATOM 3021 C CA . ARG A 1 381 ? -11.927 -7.947 22.848 1.00 96.00 381 ARG A CA 1
ATOM 3022 C C . ARG A 1 381 ? -12.941 -8.251 23.949 1.00 96.00 381 ARG A C 1
ATOM 3024 O O . ARG A 1 381 ? -14.117 -7.965 23.770 1.00 96.00 381 ARG A O 1
ATOM 3031 N N . GLU A 1 382 ? -12.481 -8.738 25.101 1.00 95.62 382 GLU A N 1
ATOM 3032 C CA . GLU A 1 382 ? -13.338 -8.989 26.272 1.00 95.62 382 GLU A CA 1
ATOM 3033 C C . GLU A 1 382 ? -14.101 -7.715 26.685 1.00 95.62 382 GLU A C 1
ATOM 3035 O O . GLU A 1 382 ? -15.301 -7.752 26.948 1.00 95.62 382 GLU A O 1
ATOM 3040 N N . ARG A 1 383 ? -13.442 -6.548 26.639 1.00 94.38 383 ARG A N 1
ATOM 3041 C CA . ARG A 1 383 ? -14.092 -5.254 26.893 1.00 94.38 383 ARG A CA 1
ATOM 3042 C C . ARG A 1 383 ? -15.184 -4.917 25.867 1.00 94.38 383 ARG A C 1
ATOM 3044 O O . ARG A 1 383 ? -16.208 -4.354 26.251 1.00 94.38 383 ARG A O 1
ATOM 3051 N N . LEU A 1 384 ? -14.976 -5.207 24.581 1.00 94.12 384 LEU A N 1
ATOM 3052 C CA . LEU A 1 384 ? -15.986 -4.981 23.537 1.00 94.12 384 LEU A CA 1
ATOM 3053 C C . LEU A 1 384 ? -17.205 -5.886 23.750 1.00 94.12 384 LEU A C 1
ATOM 3055 O O . LEU A 1 384 ? -18.332 -5.391 23.771 1.00 94.12 384 LEU A O 1
ATOM 3059 N N . GLU A 1 385 ? -16.970 -7.172 24.013 1.00 93.25 385 GLU A N 1
ATOM 3060 C CA . GLU A 1 385 ? -18.011 -8.158 24.328 1.00 93.25 385 GLU A CA 1
ATOM 3061 C C . GLU A 1 385 ? -18.815 -7.742 25.579 1.00 93.25 385 GLU A C 1
ATOM 3063 O O . GLU A 1 385 ? -20.047 -7.830 25.605 1.00 93.25 385 GLU A O 1
ATOM 3068 N N . ASP A 1 386 ? -18.148 -7.207 26.606 1.00 92.81 386 ASP A N 1
ATOM 3069 C CA . ASP A 1 386 ? -18.785 -6.666 27.810 1.00 92.81 386 ASP A CA 1
ATOM 3070 C C . ASP A 1 386 ? -19.679 -5.455 27.521 1.00 92.81 386 ASP A C 1
ATOM 3072 O O . ASP A 1 386 ? -20.821 -5.401 27.991 1.00 92.81 386 ASP A O 1
ATOM 3076 N N . VAL A 1 387 ? -19.192 -4.489 26.738 1.00 91.75 387 VAL A N 1
ATOM 3077 C CA . VAL A 1 387 ? -19.966 -3.299 26.343 1.00 91.75 387 VAL A CA 1
ATOM 3078 C C . VAL A 1 387 ? -21.179 -3.696 25.501 1.00 91.75 387 VAL A C 1
ATOM 3080 O O . VAL A 1 387 ? -22.288 -3.211 25.747 1.00 91.75 387 VAL A O 1
ATOM 3083 N N . SER A 1 388 ? -20.992 -4.607 24.546 1.00 89.81 388 SER A N 1
ATOM 3084 C CA . SER A 1 388 ? -22.054 -5.162 23.702 1.00 89.81 388 SER A CA 1
ATOM 3085 C C . SER A 1 388 ? -23.137 -5.835 24.555 1.00 89.81 388 SER A C 1
ATOM 3087 O O . SER A 1 388 ? -24.325 -5.505 24.445 1.00 89.81 388 SER A O 1
ATOM 3089 N N . ARG A 1 389 ? -22.728 -6.668 25.524 1.00 89.19 389 ARG A N 1
ATOM 3090 C CA . ARG A 1 389 ? -23.624 -7.326 26.488 1.00 89.19 389 ARG A CA 1
ATOM 3091 C C . ARG A 1 389 ? -24.393 -6.327 27.353 1.00 89.19 389 ARG A C 1
ATOM 3093 O O . ARG A 1 389 ? -25.610 -6.451 27.494 1.00 89.19 389 ARG A O 1
ATOM 3100 N N . GLN A 1 390 ? -23.719 -5.323 27.915 1.00 90.69 390 GLN A N 1
ATOM 3101 C CA . GLN A 1 390 ? -24.364 -4.286 28.732 1.00 90.69 390 GLN A CA 1
ATOM 3102 C C . GLN A 1 390 ? -25.384 -3.474 27.924 1.00 90.69 390 GLN A C 1
ATOM 3104 O O . GLN A 1 390 ? -26.476 -3.177 28.417 1.00 90.69 390 GLN A O 1
ATOM 3109 N N . LYS A 1 391 ? -25.064 -3.152 26.666 1.00 89.06 391 LYS A N 1
ATOM 3110 C CA . LYS A 1 391 ? -25.968 -2.443 25.755 1.00 89.06 391 LYS A CA 1
ATOM 3111 C C . LYS A 1 391 ? -27.196 -3.284 25.404 1.00 89.06 391 LYS A C 1
ATOM 3113 O O . LYS A 1 391 ? -28.303 -2.745 25.392 1.00 89.06 391 LYS A O 1
ATOM 3118 N N . ALA A 1 392 ? -27.024 -4.584 25.161 1.00 88.19 392 ALA A N 1
ATOM 3119 C CA . ALA A 1 392 ? -28.132 -5.503 24.907 1.00 88.19 392 ALA A CA 1
ATOM 3120 C C . ALA A 1 392 ? -29.064 -5.630 26.127 1.00 88.19 392 ALA A C 1
ATOM 3122 O O . ALA A 1 392 ? -30.280 -5.513 25.983 1.00 88.19 392 ALA A O 1
ATOM 3123 N N . GLU A 1 393 ? -28.502 -5.776 27.332 1.00 90.12 393 GLU A N 1
ATOM 3124 C CA . GLU A 1 393 ? -29.263 -5.823 28.589 1.00 90.12 393 GLU A CA 1
ATOM 3125 C C . GLU A 1 393 ? -30.041 -4.514 28.823 1.00 90.12 393 GLU A C 1
ATOM 3127 O O . GLU A 1 393 ? -31.225 -4.535 29.168 1.00 90.12 393 GLU A O 1
ATOM 3132 N N . LEU A 1 394 ? -29.411 -3.356 28.589 1.00 91.00 394 LEU A N 1
ATOM 3133 C CA . LEU A 1 394 ? -30.079 -2.058 28.697 1.00 91.00 394 LEU A CA 1
ATOM 3134 C C . LEU A 1 394 ? -31.216 -1.922 27.673 1.00 91.00 394 LEU A C 1
ATOM 3136 O O . LEU A 1 394 ? -32.315 -1.507 28.040 1.00 91.00 394 LEU A O 1
ATOM 3140 N N . GLY A 1 395 ? -30.975 -2.306 26.415 1.00 89.69 395 GLY A N 1
ATOM 3141 C CA . GLY A 1 395 ? -31.977 -2.297 25.347 1.00 89.69 395 GLY A CA 1
ATOM 3142 C C . GLY A 1 395 ? -33.190 -3.167 25.679 1.00 89.69 395 GLY A C 1
ATOM 3143 O O . GLY A 1 395 ? -34.328 -2.706 25.571 1.00 89.69 395 GLY A O 1
ATOM 3144 N N . PHE A 1 396 ? -32.951 -4.378 26.190 1.00 91.25 396 PHE A N 1
ATOM 3145 C CA . PHE A 1 396 ? -34.005 -5.263 26.680 1.00 91.25 396 PHE A CA 1
ATOM 3146 C C . PHE A 1 396 ? -34.824 -4.607 27.798 1.00 91.25 396 PHE A C 1
ATOM 3148 O O . PHE A 1 396 ? -36.051 -4.570 27.722 1.00 91.25 396 PHE A O 1
ATOM 3155 N N . ARG A 1 397 ? -34.172 -4.033 28.820 1.00 92.31 397 ARG A N 1
ATOM 3156 C CA . ARG A 1 397 ? -34.864 -3.386 29.951 1.00 92.31 397 ARG A CA 1
ATOM 3157 C C . ARG A 1 397 ? -35.716 -2.193 29.516 1.00 92.31 397 ARG A C 1
ATOM 3159 O O . ARG A 1 397 ? -36.805 -1.997 30.061 1.00 92.31 397 ARG A O 1
ATOM 3166 N N . VAL A 1 398 ? -35.235 -1.404 28.555 1.00 93.75 398 VAL A N 1
ATOM 3167 C CA . VAL A 1 398 ? -35.976 -0.266 27.992 1.00 93.75 398 VAL A CA 1
ATOM 3168 C C . VAL A 1 398 ? -37.226 -0.749 27.256 1.00 93.75 398 VAL A C 1
ATOM 3170 O O . VAL A 1 398 ? -38.318 -0.253 27.537 1.00 93.75 398 VAL A O 1
ATOM 3173 N N . GLU A 1 399 ? -37.101 -1.740 26.371 1.00 92.12 399 GLU A N 1
ATOM 3174 C CA . GLU A 1 399 ? -38.251 -2.270 25.626 1.00 92.12 399 GLU A CA 1
ATOM 3175 C C . GLU A 1 399 ? -39.229 -3.032 26.541 1.00 92.12 399 GLU A C 1
ATOM 3177 O O . GLU A 1 399 ? -40.438 -2.853 26.417 1.00 92.12 399 GLU A O 1
ATOM 3182 N N . ALA A 1 400 ? -38.750 -3.757 27.558 1.00 92.69 400 ALA A N 1
ATOM 3183 C CA . ALA A 1 400 ? -39.602 -4.379 28.577 1.00 92.69 400 ALA A CA 1
ATOM 3184 C C . ALA A 1 400 ? -40.430 -3.347 29.348 1.00 92.69 400 ALA A C 1
ATOM 3186 O O . ALA A 1 400 ? -41.636 -3.520 29.550 1.00 92.69 400 ALA A O 1
ATOM 3187 N N . LYS A 1 401 ? -39.813 -2.222 29.732 1.00 94.81 401 LYS A N 1
ATOM 3188 C CA . LYS A 1 401 ? -40.544 -1.129 30.374 1.00 94.81 401 LYS A CA 1
ATOM 3189 C C . LYS A 1 401 ? -41.540 -0.478 29.414 1.00 94.81 401 LYS A C 1
ATOM 3191 O O . LYS A 1 401 ? -42.632 -0.112 29.846 1.00 94.81 401 LYS A O 1
ATOM 3196 N N . ARG A 1 402 ? -41.195 -0.359 28.127 1.00 93.94 402 ARG A N 1
ATOM 3197 C CA . ARG A 1 402 ? -42.085 0.166 27.085 1.00 93.94 402 ARG A CA 1
ATOM 3198 C C . ARG A 1 402 ? -43.319 -0.710 26.901 1.00 93.94 402 ARG A C 1
ATOM 3200 O O . ARG A 1 402 ? -44.424 -0.177 26.930 1.00 93.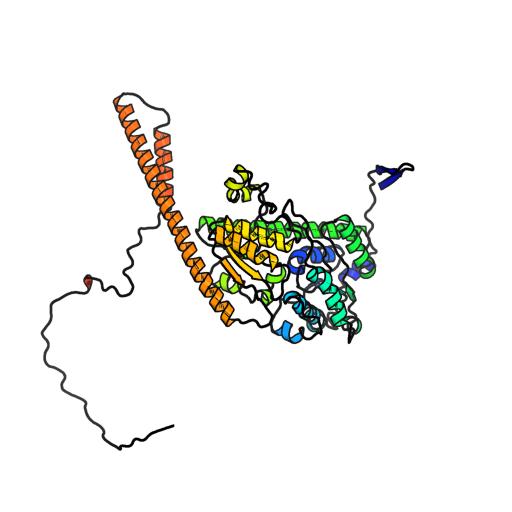94 402 ARG A O 1
ATOM 3207 N N . VAL A 1 403 ? -43.143 -2.026 26.776 1.00 94.00 403 VAL A N 1
ATOM 3208 C CA . VAL A 1 403 ? -44.247 -2.995 26.687 1.00 94.00 403 VAL A CA 1
ATOM 3209 C C . VAL A 1 403 ? -45.162 -2.859 27.901 1.00 94.00 403 VAL A C 1
ATOM 3211 O O . VAL A 1 403 ? -46.357 -2.639 27.724 1.00 94.00 403 VAL A O 1
ATOM 3214 N N . ALA A 1 404 ? -44.604 -2.859 29.117 1.00 94.56 404 ALA A N 1
ATOM 3215 C CA . ALA A 1 404 ? -45.391 -2.711 30.341 1.00 94.56 404 ALA A CA 1
ATOM 3216 C C . ALA A 1 404 ? -46.214 -1.407 30.368 1.00 94.56 404 ALA A C 1
ATOM 3218 O O . ALA A 1 404 ? -47.388 -1.418 30.731 1.00 94.56 404 ALA A O 1
ATOM 3219 N N . LEU A 1 405 ? -45.632 -0.275 29.953 1.00 95.31 405 LEU A N 1
ATOM 3220 C CA . LEU A 1 405 ? -46.344 1.009 29.898 1.00 95.31 405 LEU A CA 1
ATOM 3221 C C . LEU A 1 405 ? -47.445 1.031 28.825 1.00 95.31 405 LEU A C 1
ATOM 3223 O O . LEU A 1 405 ? -48.524 1.572 29.070 1.00 95.31 405 LEU A O 1
ATOM 3227 N N . LEU A 1 406 ? -47.196 0.444 27.651 1.00 93.81 406 LEU A N 1
ATOM 3228 C CA . LEU A 1 406 ? -48.191 0.351 26.578 1.00 93.81 406 LEU A CA 1
ATOM 3229 C C . LEU A 1 406 ? -49.352 -0.578 26.962 1.00 93.81 406 LEU A C 1
ATOM 3231 O O . LEU A 1 406 ? -50.504 -0.259 26.679 1.00 93.81 406 LEU A O 1
ATOM 3235 N N . GLU A 1 407 ? -49.076 -1.682 27.657 1.00 92.56 407 GLU A N 1
ATOM 3236 C CA . GLU A 1 407 ? -50.100 -2.584 28.198 1.00 92.56 407 GLU A CA 1
ATOM 3237 C C . GLU A 1 407 ? -50.937 -1.906 29.288 1.00 92.56 407 GLU A C 1
ATOM 3239 O O . GLU A 1 407 ? -52.165 -2.004 29.273 1.00 92.56 407 GLU A O 1
ATOM 3244 N N . MET A 1 408 ? -50.305 -1.139 30.184 1.00 93.50 408 MET A N 1
ATOM 3245 C CA . MET A 1 408 ? -51.025 -0.313 31.160 1.00 93.50 408 MET A CA 1
ATOM 3246 C C . MET A 1 408 ? -51.937 0.713 30.472 1.00 93.50 408 MET A C 1
ATOM 3248 O O . MET A 1 408 ? -53.087 0.879 30.880 1.00 93.50 408 MET A O 1
ATOM 3252 N N . LYS A 1 409 ? -51.460 1.373 29.406 1.00 91.88 409 LYS A N 1
ATOM 3253 C CA . LYS A 1 409 ? -52.269 2.302 28.599 1.00 91.88 409 LYS A CA 1
ATOM 3254 C C . LYS A 1 409 ? -53.453 1.585 27.945 1.00 91.88 409 LYS A C 1
ATOM 3256 O O . LYS A 1 409 ? -54.573 2.090 28.002 1.00 91.88 409 LYS A O 1
ATOM 3261 N N . ALA A 1 410 ? -53.227 0.401 27.374 1.00 90.19 410 ALA A N 1
ATOM 3262 C CA . ALA A 1 410 ? -54.275 -0.407 26.755 1.00 90.19 410 ALA A CA 1
ATOM 3263 C C . ALA A 1 410 ? -55.360 -0.797 27.770 1.00 90.19 410 ALA A C 1
ATOM 3265 O O . ALA A 1 410 ? -56.548 -0.639 27.489 1.00 90.19 410 ALA A O 1
ATOM 3266 N N . ALA A 1 411 ? -54.962 -1.222 28.972 1.00 90.00 411 ALA A N 1
ATOM 3267 C CA . ALA A 1 411 ? -55.888 -1.557 30.050 1.00 90.00 411 ALA A CA 1
ATOM 3268 C C . ALA A 1 411 ? -56.716 -0.342 30.511 1.00 90.00 411 ALA A C 1
ATOM 3270 O O . ALA A 1 411 ? -57.927 -0.453 30.694 1.00 90.00 411 ALA A O 1
ATOM 3271 N N . GLN A 1 412 ? -56.093 0.834 30.652 1.00 91.44 412 GLN A N 1
ATOM 3272 C CA . GLN A 1 412 ? -56.790 2.072 31.027 1.00 91.44 412 GLN A CA 1
ATOM 3273 C C . GLN A 1 412 ? -57.786 2.543 29.960 1.00 91.44 412 GLN A C 1
ATOM 3275 O O . GLN A 1 412 ? -58.874 3.008 30.295 1.00 91.44 412 GLN A O 1
ATOM 3280 N N . LEU A 1 413 ? -57.427 2.434 28.679 1.00 89.62 413 LEU A N 1
ATOM 3281 C CA . LEU A 1 413 ? -58.320 2.769 27.569 1.00 89.62 413 LEU A CA 1
ATOM 3282 C C . LEU A 1 413 ? -59.512 1.808 27.508 1.00 89.62 413 LEU A C 1
ATOM 3284 O O . LEU A 1 413 ? -60.651 2.267 27.414 1.00 89.62 413 LEU A O 1
ATOM 3288 N N . ALA A 1 414 ? -59.267 0.506 27.686 1.00 87.06 414 ALA A N 1
ATOM 3289 C CA . ALA A 1 414 ? -60.317 -0.505 27.754 1.00 87.06 414 ALA A CA 1
ATOM 3290 C C . ALA A 1 414 ? -61.307 -0.236 28.902 1.00 87.06 414 ALA A C 1
ATOM 3292 O O . ALA A 1 414 ? -62.516 -0.293 28.690 1.00 87.06 414 ALA A O 1
ATOM 3293 N N . GLN A 1 415 ? -60.819 0.149 30.089 1.00 88.69 415 GLN A N 1
ATOM 3294 C CA . GLN A 1 415 ? -61.673 0.550 31.219 1.00 88.69 415 GLN A CA 1
ATOM 3295 C C . GLN A 1 415 ? -62.544 1.781 30.920 1.00 88.69 415 GLN A C 1
ATOM 3297 O O . GLN A 1 415 ? -63.604 1.944 31.517 1.00 88.69 415 GLN A O 1
ATOM 3302 N N . ARG A 1 416 ? -62.110 2.649 30.002 1.00 87.38 416 ARG A N 1
ATOM 3303 C CA . ARG A 1 416 ? -62.833 3.858 29.580 1.00 87.38 416 ARG A CA 1
ATOM 3304 C C . ARG A 1 416 ? -63.703 3.640 28.337 1.00 87.38 416 ARG A C 1
ATOM 3306 O O . ARG A 1 416 ? -64.262 4.607 27.829 1.00 87.38 416 ARG A O 1
ATOM 3313 N N . GLY A 1 417 ? -63.793 2.409 27.823 1.00 81.44 417 GLY A N 1
ATOM 3314 C CA . GLY A 1 417 ? -64.508 2.100 26.579 1.00 81.44 417 GLY A CA 1
ATOM 3315 C C . GLY A 1 417 ? -63.895 2.750 25.332 1.00 81.44 417 GLY A C 1
ATOM 3316 O O . GLY A 1 417 ? -64.563 2.864 24.308 1.00 81.44 417 GLY A O 1
ATOM 3317 N N . ALA A 1 418 ? -62.642 3.201 25.412 1.00 78.81 418 ALA A N 1
ATOM 3318 C CA . ALA A 1 418 ? -61.927 3.851 24.324 1.00 78.81 418 ALA A CA 1
ATOM 3319 C C . ALA A 1 418 ? -60.904 2.886 23.708 1.00 78.81 418 ALA A C 1
ATOM 3321 O O . ALA A 1 418 ? -60.321 2.052 24.399 1.00 78.81 418 ALA A O 1
ATOM 3322 N N . MET A 1 419 ? -60.642 3.025 22.410 1.00 76.62 419 MET A N 1
ATOM 3323 C CA . MET A 1 419 ? -59.566 2.308 21.727 1.00 76.62 419 MET A CA 1
ATOM 3324 C C . MET A 1 419 ? -58.668 3.287 20.981 1.00 76.62 419 MET A C 1
ATOM 3326 O O . MET A 1 419 ? -59.149 4.202 20.319 1.00 76.62 419 MET A O 1
ATOM 3330 N N . GLU A 1 420 ? -57.357 3.064 21.066 1.00 82.56 420 GLU A N 1
ATOM 3331 C CA . GLU A 1 420 ? -56.361 3.787 20.279 1.00 82.56 420 GLU A CA 1
ATOM 3332 C C . GLU A 1 420 ? -55.894 2.909 19.107 1.00 82.56 420 GLU A C 1
ATOM 3334 O O . GLU A 1 420 ? -55.305 1.842 19.332 1.00 82.56 420 GLU A O 1
ATOM 3339 N N . PRO A 1 421 ? -56.137 3.330 17.854 1.00 81.44 421 PRO A N 1
ATOM 3340 C CA . PRO A 1 421 ? -55.646 2.618 16.683 1.00 81.44 421 PRO A CA 1
ATOM 3341 C C . PRO A 1 421 ? -54.114 2.530 16.695 1.00 81.44 421 PRO A C 1
ATOM 3343 O O . PRO A 1 421 ? -53.423 3.526 16.885 1.00 81.44 421 PRO A O 1
ATOM 3346 N N . GLY A 1 422 ? -53.568 1.330 16.484 1.00 85.62 422 GLY A N 1
ATOM 3347 C CA . GLY A 1 422 ? -52.120 1.105 16.392 1.00 85.62 422 GLY A CA 1
ATOM 3348 C C . GLY A 1 422 ? -51.410 0.770 17.709 1.00 85.62 422 GLY A C 1
ATOM 3349 O O . GLY A 1 422 ? -50.265 0.326 17.660 1.00 85.62 422 GLY A O 1
ATOM 3350 N N . LEU A 1 423 ? -52.069 0.871 18.871 1.00 88.88 423 LEU A N 1
ATOM 3351 C CA . LEU A 1 423 ? -51.457 0.513 20.161 1.00 88.88 423 LEU A CA 1
ATOM 3352 C C . LEU A 1 423 ? -51.034 -0.967 20.219 1.00 88.88 423 LEU A C 1
ATOM 3354 O O . LEU A 1 423 ? -49.934 -1.287 20.663 1.00 88.88 423 LEU A O 1
ATOM 3358 N N . ALA A 1 424 ? -51.866 -1.869 19.690 1.00 86.88 424 ALA A N 1
ATOM 3359 C CA . ALA A 1 424 ? -51.540 -3.293 19.588 1.00 86.88 424 ALA A CA 1
ATOM 3360 C C . ALA A 1 424 ? -50.319 -3.554 18.685 1.00 86.88 424 ALA A C 1
ATOM 3362 O O . ALA A 1 424 ? -49.463 -4.370 19.024 1.00 86.88 424 ALA A O 1
ATOM 3363 N N . ALA A 1 425 ? -50.199 -2.820 17.573 1.00 90.81 425 ALA A N 1
ATOM 3364 C CA . ALA A 1 425 ? -49.044 -2.913 16.682 1.00 90.81 425 ALA A CA 1
ATOM 3365 C C . ALA A 1 425 ? -47.761 -2.398 17.356 1.00 90.81 425 ALA A C 1
ATOM 3367 O O . ALA A 1 425 ? -46.709 -3.014 17.213 1.00 90.81 425 ALA A O 1
ATOM 3368 N N . GLN A 1 426 ? -47.846 -1.322 18.148 1.00 91.69 426 GLN A N 1
ATOM 3369 C CA . GLN A 1 426 ? -46.707 -0.818 18.925 1.00 91.69 426 GLN A CA 1
ATOM 3370 C C . GLN A 1 426 ? -46.238 -1.827 19.982 1.00 91.69 426 GLN A C 1
ATOM 3372 O O . GLN A 1 426 ? -45.035 -2.027 20.134 1.00 91.69 426 GLN A O 1
ATOM 3377 N N . ILE A 1 427 ? -47.166 -2.490 20.684 1.00 91.06 427 ILE A N 1
ATOM 3378 C CA . ILE A 1 427 ? -46.835 -3.555 21.645 1.00 91.06 427 ILE A CA 1
ATOM 3379 C C . ILE A 1 427 ? -46.152 -4.724 20.929 1.00 91.06 427 ILE A C 1
ATOM 3381 O O . ILE A 1 427 ? -45.122 -5.204 21.397 1.00 91.06 427 ILE A O 1
ATOM 3385 N N . ALA A 1 428 ? -46.690 -5.162 19.787 1.00 91.81 428 ALA A N 1
ATOM 3386 C CA . ALA A 1 428 ? -46.105 -6.245 19.001 1.00 91.81 428 ALA A CA 1
ATOM 3387 C C . ALA A 1 428 ? -44.677 -5.908 18.533 1.00 91.81 428 ALA A C 1
ATOM 3389 O O . ALA A 1 428 ? -43.766 -6.702 18.753 1.00 91.81 428 ALA A O 1
ATOM 3390 N N . GLN A 1 429 ? -44.458 -4.705 17.991 1.00 93.06 429 GLN A N 1
ATOM 3391 C CA . GLN A 1 429 ? -43.128 -4.242 17.578 1.00 93.06 429 GLN A CA 1
ATOM 3392 C C . GLN A 1 429 ? -42.148 -4.137 18.753 1.00 93.06 429 GLN A C 1
ATOM 3394 O O . GLN A 1 429 ? -40.982 -4.505 18.624 1.00 93.06 429 GLN A O 1
ATOM 3399 N N . ALA A 1 430 ? -42.595 -3.641 19.910 1.00 90.50 430 ALA A N 1
ATOM 3400 C CA . ALA A 1 430 ? -41.750 -3.559 21.100 1.00 90.50 430 ALA A CA 1
ATOM 3401 C C . ALA A 1 430 ? -41.359 -4.958 21.611 1.00 90.50 430 ALA A C 1
ATOM 3403 O O . ALA A 1 430 ? -40.199 -5.181 21.951 1.00 90.50 430 ALA A O 1
ATOM 3404 N N . ARG A 1 431 ? -42.288 -5.926 21.585 1.00 92.38 431 ARG A N 1
ATOM 3405 C CA . ARG A 1 431 ? -42.014 -7.334 21.924 1.00 92.38 431 ARG A CA 1
ATOM 3406 C C . ARG A 1 431 ? -41.043 -7.995 20.946 1.00 92.38 431 ARG A C 1
ATOM 3408 O O . ARG A 1 431 ? -40.160 -8.724 21.384 1.00 92.38 431 ARG A O 1
ATOM 3415 N N . GLU A 1 432 ? -41.163 -7.713 19.651 1.00 92.56 432 GLU A N 1
ATOM 3416 C CA . GLU A 1 432 ? -40.227 -8.201 18.630 1.00 92.56 432 GLU A CA 1
ATOM 3417 C C . GLU A 1 432 ? -38.802 -7.684 18.880 1.00 92.56 432 GLU A C 1
ATOM 3419 O O . GLU A 1 432 ? -37.845 -8.459 18.885 1.00 92.56 432 GLU A O 1
ATOM 3424 N N . ARG A 1 433 ? -38.651 -6.388 19.193 1.00 90.94 433 ARG A N 1
ATOM 3425 C CA . ARG A 1 433 ? -37.351 -5.809 19.578 1.00 90.94 433 ARG A CA 1
ATOM 3426 C C . ARG A 1 433 ? -36.803 -6.420 20.864 1.00 90.94 433 ARG A C 1
ATOM 3428 O O . ARG A 1 433 ? -35.613 -6.710 20.935 1.00 90.94 433 ARG A O 1
ATOM 3435 N N . MET A 1 434 ? -37.659 -6.635 21.862 1.00 90.06 434 MET A N 1
ATOM 3436 C CA . MET A 1 434 ? -37.306 -7.335 23.101 1.00 90.06 434 MET A CA 1
ATOM 3437 C C . MET A 1 434 ? -36.741 -8.730 22.814 1.00 90.06 434 MET A C 1
ATOM 3439 O O . MET A 1 434 ? -35.657 -9.051 23.294 1.00 90.06 434 MET A O 1
ATOM 3443 N N . ALA A 1 435 ? -37.433 -9.521 21.988 1.00 88.81 435 ALA A N 1
ATOM 3444 C CA . ALA A 1 435 ? -36.998 -10.859 21.599 1.00 88.81 435 ALA A CA 1
ATOM 3445 C C . ALA A 1 435 ? -35.659 -10.830 20.842 1.00 88.81 435 ALA A C 1
ATOM 3447 O O . ALA A 1 435 ? -34.809 -11.689 21.064 1.00 88.81 435 ALA A O 1
ATOM 3448 N N . ALA A 1 436 ? -35.427 -9.816 20.002 1.00 87.88 436 ALA A N 1
ATOM 3449 C CA . ALA A 1 436 ? -34.148 -9.631 19.318 1.00 87.88 436 ALA A CA 1
ATOM 3450 C C . ALA A 1 436 ? -32.988 -9.327 20.287 1.00 87.88 436 ALA A C 1
ATOM 3452 O O . ALA A 1 436 ? -31.883 -9.834 20.090 1.00 87.88 436 ALA A O 1
ATOM 3453 N N . TYR A 1 437 ? -33.217 -8.530 21.339 1.00 86.94 437 TYR A N 1
ATOM 3454 C CA . TYR A 1 437 ? -32.215 -8.310 22.390 1.00 86.94 437 TYR A CA 1
ATOM 3455 C C . TYR A 1 437 ? -31.972 -9.569 23.225 1.00 86.94 437 TYR A C 1
ATOM 3457 O O . TYR A 1 437 ? -30.828 -9.873 23.552 1.00 86.94 437 TYR A O 1
ATOM 3465 N N . GLU A 1 438 ? -33.027 -10.322 23.532 1.00 82.62 438 GLU A N 1
ATOM 3466 C CA . GLU A 1 438 ? -32.933 -11.563 24.301 1.00 82.62 438 GLU A CA 1
ATOM 3467 C C . GLU A 1 438 ? -32.192 -12.666 23.531 1.00 82.62 438 GLU A C 1
ATOM 3469 O O . GLU A 1 438 ? -31.349 -13.347 24.105 1.00 82.62 438 GLU A O 1
ATOM 3474 N N . ALA A 1 439 ? -32.395 -12.768 22.214 1.00 80.81 439 ALA A N 1
ATOM 3475 C CA . ALA A 1 439 ? -31.651 -13.687 21.349 1.00 80.81 439 ALA A CA 1
ATOM 3476 C C . ALA A 1 439 ? -30.143 -13.374 21.268 1.00 80.81 439 ALA A C 1
ATOM 3478 O O . ALA A 1 439 ? -29.344 -14.264 20.987 1.00 80.81 439 ALA A O 1
ATOM 3479 N N . ARG A 1 440 ? -29.745 -12.119 21.515 1.00 75.44 440 ARG A N 1
ATOM 3480 C CA . ARG A 1 440 ? -28.336 -11.687 21.580 1.00 75.44 440 ARG A CA 1
ATOM 3481 C C . ARG A 1 440 ? -27.727 -11.846 22.972 1.00 75.44 440 ARG A C 1
ATOM 3483 O O . ARG A 1 440 ? -26.539 -11.585 23.147 1.00 75.44 440 ARG A O 1
ATOM 3490 N N . ARG A 1 441 ? -28.517 -12.245 23.973 1.00 67.56 441 ARG A N 1
ATOM 3491 C CA . ARG A 1 441 ? -28.029 -12.461 25.332 1.00 67.56 441 ARG A CA 1
ATOM 3492 C C . ARG A 1 441 ? -27.243 -13.777 25.369 1.00 67.56 441 ARG A C 1
ATOM 3494 O O . ARG A 1 441 ? -27.825 -14.825 25.088 1.00 67.56 441 ARG A O 1
ATOM 3501 N N . PRO A 1 442 ? -25.950 -13.772 25.733 1.00 58.16 442 PRO A N 1
ATOM 3502 C CA . PRO A 1 442 ? -25.255 -15.023 25.996 1.00 58.16 442 PRO A CA 1
ATOM 3503 C C . PRO A 1 442 ? -25.943 -15.751 27.168 1.00 58.16 442 PRO A C 1
ATOM 3505 O O . PRO A 1 442 ? -26.464 -15.090 28.076 1.00 58.16 442 PRO A O 1
ATOM 3508 N N . PRO A 1 443 ? -25.982 -17.097 27.172 1.00 54.56 443 PRO A N 1
ATOM 3509 C CA . PRO A 1 443 ? -26.542 -17.849 28.290 1.00 54.56 443 PRO A CA 1
ATOM 3510 C C . PRO A 1 443 ? -25.823 -17.458 29.591 1.00 54.56 443 PRO A C 1
ATOM 3512 O O . PRO A 1 443 ? -24.627 -17.159 29.549 1.00 54.56 443 PRO A O 1
ATOM 3515 N N . PRO A 1 444 ? -26.519 -17.438 30.744 1.00 51.44 444 PRO A N 1
ATOM 3516 C CA . PRO A 1 444 ? -25.921 -17.017 32.005 1.00 51.44 444 PRO A CA 1
ATOM 3517 C C . PRO A 1 444 ? -24.664 -17.842 32.286 1.00 51.44 444 PRO A C 1
ATOM 3519 O O . PRO A 1 444 ? -24.717 -19.073 32.378 1.00 51.44 444 PRO A O 1
ATOM 3522 N N . GLU A 1 445 ? -23.526 -17.158 32.395 1.00 50.47 445 GLU A N 1
ATOM 3523 C CA . GLU A 1 445 ? -22.256 -17.800 32.693 1.00 50.47 445 GLU A CA 1
ATOM 3524 C C . GLU A 1 445 ? -22.333 -18.357 34.119 1.00 50.47 445 GLU A C 1
ATOM 3526 O O . GLU A 1 445 ? -22.576 -17.626 35.083 1.00 50.47 445 GLU A O 1
ATOM 3531 N N . LYS A 1 446 ? -22.185 -19.680 34.268 1.00 40.22 446 LYS A N 1
ATOM 3532 C CA . LYS A 1 446 ? -22.039 -20.278 35.599 1.00 40.22 446 LYS A CA 1
ATOM 3533 C C . LYS A 1 446 ? -20.775 -19.676 36.217 1.00 40.22 446 LYS A C 1
ATOM 3535 O O . LYS A 1 446 ? -19.741 -19.720 35.551 1.00 40.22 446 LYS A O 1
ATOM 3540 N N . PRO A 1 447 ? -20.819 -19.143 37.451 1.00 41.03 447 PRO A N 1
ATOM 3541 C CA . PRO A 1 447 ? -19.640 -18.555 38.071 1.00 41.03 447 PRO A CA 1
ATOM 3542 C C . PRO A 1 447 ? -18.501 -19.580 38.068 1.00 41.03 447 PRO A C 1
ATOM 3544 O O . PRO A 1 447 ? -18.615 -20.649 38.672 1.00 41.03 447 PRO A O 1
ATOM 3547 N N . LYS A 1 448 ? -17.418 -19.278 37.342 1.00 48.91 448 LYS A N 1
ATOM 3548 C CA . LYS A 1 448 ? -16.194 -20.076 37.398 1.00 48.91 448 LYS A CA 1
ATOM 3549 C C . LYS A 1 448 ? -15.575 -19.854 38.771 1.00 48.91 448 LYS A C 1
ATOM 3551 O O . LYS A 1 448 ? -15.154 -18.749 39.103 1.00 48.91 448 LYS A O 1
ATOM 3556 N N . LEU A 1 449 ? -15.565 -20.914 39.575 1.00 43.81 449 LEU A N 1
ATOM 3557 C CA . LEU A 1 449 ? -14.782 -20.972 40.803 1.00 43.81 449 LEU A CA 1
ATOM 3558 C C . LEU A 1 449 ? -13.312 -20.664 40.454 1.00 43.81 449 LEU A C 1
ATOM 3560 O O . LEU A 1 449 ? -12.821 -21.205 39.460 1.00 43.81 449 LEU A O 1
ATOM 3564 N N . PRO A 1 450 ? -12.614 -19.806 41.222 1.00 48.66 450 PRO A N 1
ATOM 3565 C CA . PRO A 1 450 ? -11.199 -19.538 40.989 1.00 48.66 450 PRO A CA 1
ATOM 3566 C C . PRO A 1 450 ? -10.399 -20.847 41.025 1.00 48.66 450 PRO A C 1
ATOM 3568 O O . PRO A 1 450 ? -10.709 -21.740 41.820 1.00 48.66 450 PRO A O 1
ATOM 3571 N N . GLU A 1 451 ? -9.388 -20.977 40.159 1.00 46.62 451 GLU A N 1
ATOM 3572 C CA . GLU A 1 451 ? -8.507 -22.151 40.136 1.00 46.62 451 GLU A CA 1
ATOM 3573 C C . GLU A 1 451 ? -7.909 -22.371 41.535 1.00 46.62 451 GLU A C 1
ATOM 3575 O O . GLU A 1 451 ? -7.148 -21.550 42.041 1.00 46.62 451 GLU A O 1
ATOM 3580 N N . GLY A 1 452 ? -8.321 -23.466 42.186 1.00 53.50 452 GLY A N 1
ATOM 3581 C CA . GLY A 1 452 ? -7.945 -23.813 43.561 1.00 53.50 452 GLY A CA 1
ATOM 3582 C C . GLY A 1 452 ? -9.078 -23.778 44.596 1.00 53.50 452 GLY A C 1
ATOM 3583 O O . GLY A 1 452 ? -8.874 -24.240 45.717 1.00 53.50 452 GLY A O 1
ATOM 3584 N N . ALA A 1 453 ? -10.282 -23.301 44.262 1.00 45.50 453 ALA A N 1
ATOM 3585 C CA . ALA A 1 453 ? -11.411 -23.329 45.193 1.00 45.50 453 ALA A CA 1
ATOM 3586 C C . ALA A 1 453 ? -12.038 -24.733 45.286 1.00 45.50 453 ALA A C 1
ATOM 3588 O O . ALA A 1 453 ? -12.647 -25.240 44.343 1.00 45.50 453 ALA A O 1
ATOM 3589 N N . ILE A 1 454 ? -11.895 -25.366 46.452 1.00 47.53 454 ILE A N 1
ATOM 3590 C CA . ILE A 1 454 ? -12.539 -26.642 46.777 1.00 47.53 454 ILE A CA 1
ATOM 3591 C C . ILE A 1 454 ? -14.019 -26.372 47.074 1.00 47.53 454 ILE A C 1
ATOM 3593 O O . ILE A 1 454 ? -14.349 -25.636 48.003 1.00 47.53 454 ILE A O 1
ATOM 3597 N N . GLY A 1 455 ? -14.907 -26.974 46.282 1.00 38.62 455 GLY A N 1
ATOM 3598 C CA . GLY A 1 455 ? -16.348 -26.935 46.511 1.00 38.62 455 GLY A CA 1
ATOM 3599 C C . GLY A 1 455 ? -16.749 -27.625 47.822 1.00 38.62 455 GLY A C 1
ATOM 3600 O O . GLY A 1 455 ? -16.196 -28.660 48.206 1.00 38.62 455 GLY A O 1
ATOM 3601 N N . LEU A 1 456 ? -17.718 -27.027 48.520 1.00 44.28 456 LEU A N 1
ATOM 3602 C CA . LEU A 1 456 ? -18.284 -27.494 49.797 1.00 44.28 456 LEU A CA 1
ATOM 3603 C C . LEU A 1 456 ? -18.909 -28.903 49.723 1.00 44.28 456 LEU A C 1
ATOM 3605 O O . LEU A 1 456 ? -19.123 -29.539 50.750 1.00 44.28 456 LEU A O 1
ATOM 3609 N N . ASP A 1 457 ? -19.134 -29.422 48.520 1.00 44.38 457 ASP A N 1
ATOM 3610 C CA . ASP A 1 457 ? -19.561 -30.785 48.205 1.00 44.38 457 ASP A CA 1
ATOM 3611 C C . ASP A 1 457 ? -18.493 -31.861 48.495 1.00 44.38 457 ASP A C 1
ATOM 3613 O O . ASP A 1 457 ? -18.818 -33.048 48.545 1.00 44.38 457 ASP A O 1
ATOM 3617 N N . LYS A 1 458 ? -17.234 -31.476 48.765 1.00 39.41 458 LYS A N 1
ATOM 3618 C CA . LYS A 1 458 ? -16.149 -32.414 49.121 1.00 39.41 458 LYS A CA 1
ATOM 3619 C C . LYS A 1 458 ? -15.885 -32.582 50.621 1.00 39.41 458 LYS A C 1
ATOM 3621 O O . LYS A 1 458 ? -15.029 -33.382 50.995 1.00 39.41 458 LYS A O 1
ATOM 3626 N N . LEU A 1 459 ? -16.632 -31.910 51.496 1.00 41.16 459 LEU A N 1
ATOM 3627 C CA . LEU A 1 459 ? -16.556 -32.114 52.948 1.00 41.16 459 LEU A CA 1
ATOM 3628 C C . LEU A 1 459 ? -17.664 -33.067 53.417 1.00 41.16 459 LEU A C 1
ATOM 3630 O O . LEU A 1 459 ? -18.645 -32.655 54.026 1.00 41.16 459 LEU A O 1
ATOM 3634 N N . SER A 1 460 ? -17.492 -34.369 53.160 1.00 31.84 460 SER A N 1
ATOM 3635 C CA . SER A 1 460 ? -18.260 -35.402 53.871 1.00 31.84 460 SER A CA 1
ATOM 3636 C C . SER A 1 460 ? -17.436 -35.961 55.034 1.00 31.84 460 SER A C 1
ATOM 3638 O O . SER A 1 460 ? -16.573 -36.826 54.890 1.00 31.84 460 SER A O 1
ATOM 3640 N N . LEU A 1 461 ? -17.698 -35.426 56.226 1.00 36.66 461 LEU A N 1
ATOM 3641 C CA . LEU A 1 461 ? -17.357 -36.077 57.484 1.00 36.66 461 LEU A CA 1
ATOM 3642 C C . LEU A 1 461 ? -18.302 -37.270 57.683 1.00 36.66 461 LEU A C 1
ATOM 3644 O O . LEU A 1 461 ? -19.499 -37.094 57.893 1.00 36.66 461 LEU A O 1
ATOM 3648 N N . GLY A 1 462 ? -17.736 -38.479 57.673 1.00 29.56 462 GLY A N 1
ATOM 3649 C CA . GLY A 1 462 ? -18.312 -39.638 58.356 1.00 29.56 462 GLY A CA 1
ATOM 3650 C C . GLY A 1 462 ? -18.768 -40.798 57.470 1.00 29.56 462 GLY A C 1
ATOM 3651 O O . GLY A 1 462 ? -19.901 -40.824 57.005 1.00 29.56 462 GLY A O 1
ATOM 3652 N N . LYS A 1 463 ? -17.915 -41.829 57.376 1.00 31.11 463 LYS A N 1
ATOM 3653 C CA . LYS A 1 463 ? -18.162 -43.220 57.830 1.00 31.11 463 LYS A CA 1
ATOM 3654 C C . LYS A 1 463 ? -17.268 -44.201 57.063 1.00 31.11 463 LYS A C 1
ATOM 3656 O O . LYS A 1 463 ? -17.587 -44.567 55.939 1.00 31.11 463 LYS A O 1
ATOM 3661 N N . ARG A 1 464 ? -16.219 -44.701 57.727 1.00 29.50 464 ARG A N 1
ATOM 3662 C CA . ARG A 1 464 ? -15.924 -46.143 57.904 1.00 29.50 464 ARG A CA 1
ATOM 3663 C C . ARG A 1 464 ? -14.555 -46.329 58.560 1.00 29.50 464 ARG A C 1
ATOM 3665 O O . ARG A 1 464 ? -13.537 -46.493 57.903 1.00 29.50 464 ARG A O 1
ATOM 3672 N N . ALA A 1 465 ? -14.571 -46.367 59.889 1.00 32.38 465 ALA A N 1
ATOM 3673 C CA . ALA A 1 465 ? -13.744 -47.319 60.610 1.00 32.38 465 ALA A CA 1
ATOM 3674 C C . ALA A 1 465 ? -14.400 -48.697 60.436 1.00 32.38 465 ALA A C 1
ATOM 3676 O O . ALA A 1 465 ? -15.597 -48.812 60.701 1.00 32.38 465 ALA A O 1
ATOM 3677 N N . THR A 1 466 ? -13.653 -49.677 59.917 1.00 30.77 466 THR A N 1
ATOM 3678 C CA . THR A 1 466 ? -13.733 -51.144 60.136 1.00 30.77 466 THR A CA 1
ATOM 3679 C C . THR A 1 466 ? -13.140 -51.883 58.931 1.00 30.77 466 THR A C 1
ATOM 3681 O O . THR A 1 466 ? -13.842 -52.195 57.979 1.00 30.77 466 THR A O 1
ATOM 3684 N N . ALA A 1 467 ? -11.834 -52.153 58.981 1.00 27.34 467 ALA A N 1
ATOM 3685 C CA . ALA A 1 467 ? -11.206 -53.373 58.455 1.00 27.34 467 ALA A CA 1
ATOM 3686 C C . ALA A 1 467 ? -9.728 -53.367 58.874 1.00 27.34 467 ALA A C 1
ATOM 3688 O O . ALA A 1 467 ? -8.837 -52.933 58.151 1.00 27.34 467 ALA A O 1
ATOM 3689 N N . SER A 1 468 ? -9.515 -53.788 60.118 1.00 30.09 468 SER A N 1
ATOM 3690 C CA . SER A 1 468 ? -8.239 -54.289 60.616 1.00 30.09 468 SER A CA 1
ATOM 3691 C C . SER A 1 468 ? -7.911 -55.623 59.932 1.00 30.09 468 SER A C 1
ATOM 3693 O O . SER A 1 468 ? -8.821 -56.388 59.624 1.00 30.09 468 SER A O 1
ATOM 3695 N N . ALA A 1 469 ? -6.611 -55.899 59.804 1.00 32.66 469 ALA A N 1
ATOM 3696 C CA . ALA A 1 469 ? -6.009 -57.229 59.715 1.00 32.66 469 ALA A CA 1
ATOM 3697 C C . ALA A 1 469 ? -6.257 -58.064 58.444 1.00 32.66 469 ALA A C 1
ATOM 3699 O O . ALA A 1 469 ? -7.085 -58.966 58.440 1.00 32.66 469 ALA A O 1
ATOM 3700 N N . ALA A 1 470 ? -5.424 -57.846 57.418 1.00 28.61 470 ALA A N 1
ATOM 3701 C CA . ALA A 1 470 ? -4.830 -58.914 56.595 1.00 28.61 470 ALA A CA 1
ATOM 3702 C C . ALA A 1 470 ? -3.848 -58.319 55.567 1.00 28.61 470 ALA A C 1
ATOM 3704 O O . ALA A 1 470 ? -4.275 -57.920 54.491 1.00 28.61 470 ALA A O 1
ATOM 3705 N N . ALA A 1 471 ? -2.557 -58.235 55.914 1.00 29.70 471 ALA A N 1
ATOM 3706 C CA . ALA A 1 471 ? -1.407 -58.408 55.001 1.00 29.70 471 ALA A CA 1
ATOM 3707 C C . ALA A 1 471 ? -0.085 -58.010 55.695 1.00 29.70 471 ALA A C 1
ATOM 3709 O O . ALA A 1 471 ? 0.663 -57.152 55.238 1.00 29.70 471 ALA A O 1
ATOM 3710 N N . HIS A 1 472 ? 0.218 -58.657 56.822 1.00 29.62 472 HIS A N 1
ATOM 3711 C CA . HIS A 1 472 ? 1.603 -58.974 57.160 1.00 29.62 472 HIS A CA 1
ATOM 3712 C C . HIS A 1 472 ? 1.908 -60.321 56.501 1.00 29.62 472 HIS A C 1
ATOM 3714 O O . HIS A 1 472 ? 1.514 -61.346 57.046 1.00 29.62 472 HIS A O 1
ATOM 3720 N N . ALA A 1 473 ? 2.541 -60.318 55.325 1.00 29.16 473 ALA A N 1
ATOM 3721 C CA . ALA A 1 473 ? 3.387 -61.412 54.832 1.00 29.16 473 ALA A CA 1
ATOM 3722 C C . ALA A 1 473 ? 3.983 -61.057 53.457 1.00 29.16 473 ALA A C 1
ATOM 3724 O O . ALA A 1 473 ? 3.251 -60.861 52.492 1.00 29.16 473 ALA A O 1
ATOM 3725 N N . SER A 1 474 ? 5.317 -61.084 53.382 1.00 30.25 474 SER A N 1
ATOM 3726 C CA . SER A 1 474 ? 6.175 -60.898 52.197 1.00 30.25 474 SER A CA 1
ATOM 3727 C C . SER A 1 474 ? 6.256 -59.450 51.673 1.00 30.25 474 SER A C 1
ATOM 3729 O O . SER A 1 474 ? 5.246 -58.819 51.419 1.00 30.25 474 SER A O 1
ATOM 3731 N N . ALA A 1 475 ? 7.408 -58.811 51.500 1.00 31.95 475 ALA A N 1
ATOM 3732 C CA . ALA A 1 475 ? 8.777 -59.290 51.493 1.00 31.95 475 ALA A CA 1
ATOM 3733 C C . ALA A 1 475 ? 9.710 -58.156 51.952 1.00 31.95 475 ALA A C 1
ATOM 3735 O O . ALA A 1 475 ? 9.776 -57.098 51.333 1.00 31.95 475 ALA A O 1
ATOM 3736 N N . ALA A 1 476 ? 10.445 -58.409 53.032 1.00 30.98 476 ALA A N 1
ATOM 3737 C CA . ALA A 1 476 ? 11.761 -57.837 53.262 1.00 30.98 476 ALA A CA 1
ATOM 3738 C C . ALA A 1 476 ? 12.745 -59.002 53.106 1.00 30.98 476 ALA A C 1
ATOM 3740 O O . ALA A 1 476 ? 12.583 -60.026 53.772 1.00 30.98 476 ALA A O 1
ATOM 3741 N N . GLY A 1 477 ? 13.720 -58.876 52.208 1.00 29.28 477 GLY A N 1
ATOM 3742 C CA . GLY A 1 477 ? 14.754 -59.891 52.022 1.00 29.28 477 GLY A CA 1
ATOM 3743 C C . GLY A 1 477 ? 15.689 -59.587 50.856 1.00 29.28 477 GLY A C 1
ATOM 3744 O O . GLY A 1 477 ? 15.342 -59.863 49.713 1.00 29.28 477 GLY A O 1
ATOM 3745 N N . GLY A 1 478 ? 16.878 -59.077 51.187 1.00 29.50 478 GLY A N 1
ATOM 3746 C CA . GLY A 1 478 ? 18.046 -58.957 50.305 1.00 29.50 478 GLY A CA 1
ATOM 3747 C C . GLY A 1 478 ? 18.290 -57.522 49.821 1.00 29.50 478 GLY A C 1
ATOM 3748 O O . GLY A 1 478 ? 17.405 -56.914 49.241 1.00 29.50 478 GLY A O 1
ATOM 3749 N N . ASP A 1 479 ? 19.445 -56.894 50.002 1.00 33.28 479 ASP A N 1
ATOM 3750 C CA . ASP A 1 479 ? 20.706 -57.345 50.579 1.00 33.28 479 ASP A CA 1
ATOM 3751 C C . ASP A 1 479 ? 21.547 -56.106 50.937 1.00 33.28 479 ASP A C 1
ATOM 3753 O O . ASP A 1 479 ? 21.326 -55.003 50.429 1.00 33.28 479 ASP A O 1
ATOM 3757 N N . ALA A 1 480 ? 22.468 -56.288 51.870 1.00 33.34 480 ALA A N 1
ATOM 3758 C CA . ALA A 1 480 ? 23.190 -55.247 52.570 1.00 33.34 480 ALA A CA 1
ATOM 3759 C C . ALA A 1 480 ? 24.527 -54.857 51.912 1.00 33.34 480 ALA A C 1
ATOM 3761 O O . ALA A 1 480 ? 25.212 -55.665 51.296 1.00 33.34 480 ALA A O 1
ATOM 3762 N N . ALA A 1 481 ? 24.944 -53.634 52.259 1.00 34.16 481 ALA A N 1
ATOM 3763 C CA . ALA A 1 481 ? 26.323 -53.187 52.467 1.00 34.16 481 ALA A CA 1
ATOM 3764 C C . ALA A 1 481 ? 27.202 -52.881 51.236 1.00 34.16 481 ALA A C 1
ATOM 3766 O O . ALA A 1 481 ? 27.619 -53.771 50.505 1.00 34.16 481 ALA A O 1
ATOM 3767 N N . ARG A 1 482 ? 27.697 -51.633 51.162 1.00 32.88 482 ARG A N 1
ATOM 3768 C CA . ARG A 1 482 ? 29.072 -51.282 51.592 1.00 32.88 482 ARG A CA 1
ATOM 3769 C C . ARG A 1 482 ? 29.444 -49.810 51.317 1.00 32.88 482 ARG A C 1
ATOM 3771 O O . ARG A 1 482 ? 29.170 -49.270 50.259 1.00 32.88 482 ARG A O 1
ATOM 3778 N N . HIS A 1 483 ? 30.172 -49.266 52.293 1.00 34.22 483 HIS A N 1
ATOM 3779 C CA . HIS A 1 483 ? 31.199 -48.215 52.239 1.00 34.22 483 HIS A CA 1
ATOM 3780 C C . HIS A 1 483 ? 30.857 -46.734 51.969 1.00 34.22 483 HIS A C 1
ATOM 3782 O O . HIS A 1 483 ? 30.668 -46.273 50.853 1.00 34.22 483 HIS A O 1
ATOM 3788 N N . ALA A 1 484 ? 30.937 -45.995 53.082 1.00 36.03 484 ALA A N 1
ATOM 3789 C CA . ALA A 1 484 ? 31.542 -44.678 53.282 1.00 36.03 484 ALA A CA 1
ATOM 3790 C C . ALA A 1 484 ? 32.480 -44.141 52.180 1.00 36.03 484 ALA A C 1
ATOM 3792 O O . ALA A 1 484 ? 33.418 -44.833 51.795 1.00 36.03 484 ALA A O 1
ATOM 3793 N N . ALA A 1 485 ? 32.311 -42.860 51.829 1.00 33.84 485 ALA A N 1
ATOM 3794 C CA . ALA A 1 485 ? 33.301 -41.783 52.015 1.00 33.84 485 ALA A CA 1
ATOM 3795 C C . ALA A 1 485 ? 32.867 -40.507 51.261 1.00 33.84 485 ALA A C 1
ATOM 3797 O O . ALA A 1 485 ? 32.602 -40.542 50.065 1.00 33.84 485 ALA A O 1
ATOM 3798 N N . ALA A 1 486 ? 32.835 -39.371 51.962 1.00 39.69 486 ALA A N 1
ATOM 3799 C CA . ALA A 1 486 ? 33.043 -38.046 51.360 1.00 39.69 486 ALA A CA 1
ATOM 3800 C C . ALA A 1 486 ? 34.562 -37.874 51.080 1.00 39.69 486 ALA A C 1
ATOM 3802 O O . ALA A 1 486 ? 35.335 -38.568 51.751 1.00 39.69 486 ALA A O 1
ATOM 3803 N N . PRO A 1 487 ? 35.033 -36.991 50.165 1.00 49.91 487 PRO A N 1
ATOM 3804 C CA . PRO A 1 487 ? 34.969 -35.541 50.408 1.00 49.91 487 PRO A CA 1
ATOM 3805 C C . PRO A 1 487 ? 34.858 -34.608 49.168 1.00 49.91 487 PRO A C 1
ATOM 3807 O O . PRO A 1 487 ? 35.140 -34.982 48.040 1.00 49.91 487 PRO A O 1
ATOM 3810 N N . GLN A 1 488 ? 34.450 -33.369 49.474 1.00 41.19 488 GLN A N 1
ATOM 3811 C CA . GLN A 1 488 ? 34.904 -32.042 49.002 1.00 41.19 488 GLN A CA 1
ATOM 3812 C C . GLN A 1 488 ? 35.347 -31.762 47.544 1.00 41.19 488 GLN A C 1
ATOM 3814 O O . GLN A 1 488 ? 36.254 -32.382 47.011 1.00 41.19 488 GLN A O 1
ATOM 3819 N N . ASN A 1 489 ? 34.826 -30.617 47.072 1.00 37.81 489 ASN A N 1
ATOM 3820 C CA . ASN A 1 489 ? 35.396 -29.606 46.166 1.00 37.81 489 ASN A CA 1
ATOM 3821 C C . ASN A 1 489 ? 35.846 -30.004 44.751 1.00 37.81 489 ASN A C 1
ATOM 3823 O O . ASN A 1 489 ? 36.912 -30.575 44.543 1.00 37.81 489 ASN A O 1
ATOM 3827 N N . THR A 1 490 ? 35.144 -29.452 43.759 1.00 41.12 490 THR A N 1
ATOM 3828 C CA . THR A 1 490 ? 35.654 -28.352 42.913 1.00 41.12 490 THR A CA 1
ATOM 3829 C C . THR A 1 490 ? 34.493 -27.576 42.312 1.00 41.12 490 THR A C 1
ATOM 3831 O O . THR A 1 490 ? 33.437 -28.207 42.078 1.00 41.12 490 THR A O 1
#

Foldseek 3Di:
DWDQDPVRDTDDDDDDDDQDWFDPVLLVVLCLAAEEEECAFCCLLQVLLVLLLSVLLRHPSVRDHYFDFDDLVLCVQQLPFDDDDAFFRLSSSRSRVCSCLPPVADPVRHHQEYEQEQEFFDDALFPLAPAAGADNSSNCSLVRSCCSCPVPHVSCVVRNYYYFYYYAYPVDLVVNLVRQCVRCCVVSVTDSSSSSVSSVSSVVSSVVVLVVLQVVLVVLLVVCVVVLAAAEEEQEGSSCVRCLQVVCLVVLVVVVVHHYHYLSNHHSDQVVQCVLCVVCVVVVCDPGLSYCCSQDRNRHHNSLSSRLSSLLSLLRRLRYAYEYDAEANPPSCVVCPVSSCVSCVVSVGQYDYDHHRHSVSPVVVSSVSSVVSVVVSVVSSVVSLVVLQVVLVVQLVVLVVVLVVLVVVQVVCVVVVHDDPCSVVSNVVSVVSNVVSVVVHDDDDDDDDPVPDDDPVPDDPDDDDDDDDDDPDDDDDDDDDDDDDDDDDD

Radius of gyration: 33.79 Å; chains: 1; bounding box: 100×98×98 Å

Secondary structure (DSSP, 8-state):
-EEE-TTS-EEE--------PPPHHHHHHHTT--EEE---TTHHHHHHHHHHHHHHTT--GGGEEEPPPP-HHHHHHHTTS------HHHHHHHHHHHHIIIII--SSS--SEEE--EEEE---S-SS-S--BPPHHHHHHHHHHHHHTTSSS-TTGGGTPEEE--EEESS-HHHHHHHHHHHHHHHHT--HHHHHHHHHHHHHHHHHHHHHHHHHHHHHHHHHHHTT--EEEEES-GGGGSTTTTTTHHHHHHHTT--EEEGGGS---HHHHGGGTHHHHHHTS-S-TT--TTT-TT--BHHHHHHHHHHHHHTT-TTEEEEEEEETT-TTTHHHHHHHHHHHHHHT--EEEEEEE-TT--HHHHHHHHHHHHHHHHHHHHHHHHHHHHHHHHHHHHHHHHHHHHHHHHHHHHHTT---TTHHHHHHHHHHHHHHHHHTSPPPPP----TT---GGG---------------S----------------

pLDDT: mean 88.21, std 17.68, range [27.34, 98.81]